Protein AF-A0A699KA80-F1 (afdb_monomer)

Sequence (388 aa):
AHKDLSTPWFADLANYHERNFIIKGITSQQKQKFFKDTRHYFWDDPYLFRTCADQTIRRCVAGKEAIDILNACHSGPTGGHYRANYTTKKFFDSGFYWPTIYKDAFELVKCCDSCQRQGKISQKDEMPHNSIQICKIFDMWGIDFIGPFPSSKGNKYILVAVDYLSKWVEAKALPTNDARVVVKFLKSLFSRFGTPKAIISDRGTHFCNDQFSRVMAKYGVTHRLSTAYHPQTSGQVEVTNRGLKRILERTVGENRALWSHKLEDTLLAFRTAFKTTRILERTVGENRALWSDKLENALWAFKTAFKTPVGCTPYRLVYGKACHLPLELELKHKAFWALKHANSDLKTAGDHRKLQLNELSELRDQAYENSLIYKERTKKLHEAKIKN

InterPro domains:
  IPR001584 Integrase, catalytic core [PF00665] (139-231)
  IPR001584 Integrase, catalytic core [PS50994] (124-296)
  IPR012337 Ribonuclease H-like superfamily [SSF53098] (136-275)
  IPR036397 Ribonuclease H superfamily [G3DSA:3.30.420.10] (132-276)
  IPR036397 Ribonuclease H superfamily [G3DSA:3.30.420.10] (277-372)
  IPR041588 Integrase zinc-binding domain [PF17921] (67-118)
  IPR052160 Gypsy Retrotransposon Integrase-like [PTHR47266] (37-386)

Nearest PDB structures (foldseek):
  1cz9-assembly1_A-2  TM=8.310E-01  e=6.720E-09  Avian sarcoma virus
  1c0m-assembly1_A  TM=7.347E-01  e=2.910E-09  Rous sarcoma virus
  1asu-assembly1_A-2  TM=7.716E-01  e=1.076E-08  Avian sarcoma virus
  7ouf-assembly1_E  TM=6.329E-01  e=3.409E-10  Simian T-lymphotropic virus 1
  5ejk-assembly1_B  TM=6.555E-01  e=5.174E-09  Rous sarcoma virus - Prague C

Mean predicted aligned error: 18.38 Å

Structure (mmCIF, N/CA/C/O backbone):
data_AF-A0A699KA80-F1
#
_entry.id   AF-A0A699KA80-F1
#
loop_
_atom_site.group_PDB
_atom_site.id
_atom_site.type_symbol
_atom_site.label_atom_id
_atom_site.label_alt_id
_atom_site.label_comp_id
_atom_site.label_asym_id
_atom_site.label_entity_id
_atom_site.label_seq_id
_atom_site.pdbx_PDB_ins_code
_atom_site.Cartn_x
_atom_site.Cartn_y
_atom_site.Cartn_z
_atom_site.occupancy
_atom_site.B_iso_or_equiv
_atom_site.auth_seq_id
_atom_site.auth_comp_id
_atom_site.auth_asym_id
_atom_site.auth_atom_id
_atom_site.pdbx_PDB_model_num
ATOM 1 N N . ALA A 1 1 ? 12.477 -0.541 -38.655 1.00 39.09 1 ALA A N 1
ATOM 2 C CA . ALA A 1 1 ? 13.115 -0.060 -39.892 1.00 39.09 1 ALA A CA 1
ATOM 3 C C . ALA A 1 1 ? 14.395 -0.856 -40.089 1.00 39.09 1 ALA A C 1
ATOM 5 O O . ALA A 1 1 ? 15.373 -0.570 -39.426 1.00 39.09 1 ALA A O 1
ATOM 6 N N . HIS A 1 2 ? 14.260 -1.935 -40.857 1.00 38.88 2 HIS A N 1
ATOM 7 C CA . HIS A 1 2 ? 15.222 -2.729 -41.631 1.00 38.88 2 HIS A CA 1
ATOM 8 C C . HIS A 1 2 ? 14.342 -3.904 -42.071 1.00 38.88 2 HIS A C 1
ATOM 10 O O . HIS A 1 2 ? 14.090 -4.823 -41.302 1.00 38.88 2 HIS A O 1
ATOM 16 N N . LYS A 1 3 ? 13.650 -3.722 -43.204 1.00 39.78 3 LYS A N 1
ATOM 17 C CA . LYS A 1 3 ? 12.596 -4.636 -43.684 1.00 39.78 3 LYS A CA 1
ATOM 18 C C . LYS A 1 3 ? 13.148 -5.782 -44.535 1.00 39.78 3 LYS A C 1
ATOM 20 O O . LYS A 1 3 ? 12.364 -6.552 -45.069 1.00 39.78 3 LYS A O 1
ATOM 25 N N . ASP A 1 4 ? 14.467 -5.912 -44.605 1.00 46.69 4 ASP A N 1
ATOM 26 C CA . ASP A 1 4 ? 15.124 -7.026 -45.264 1.00 46.69 4 ASP A CA 1
ATOM 27 C C . ASP A 1 4 ? 16.163 -7.616 -44.304 1.00 46.69 4 ASP A C 1
ATOM 29 O O . ASP A 1 4 ? 17.139 -6.960 -43.946 1.00 46.69 4 ASP A O 1
ATOM 33 N N . LEU A 1 5 ? 15.878 -8.817 -43.796 1.00 57.47 5 LEU A N 1
ATOM 34 C CA . LEU A 1 5 ? 16.752 -9.580 -42.894 1.00 57.47 5 LEU A CA 1
ATOM 35 C C . LEU A 1 5 ? 17.826 -10.362 -43.665 1.00 57.47 5 LEU A C 1
ATOM 37 O O . LEU A 1 5 ? 18.694 -10.960 -43.033 1.00 57.47 5 LEU A O 1
ATOM 41 N N . SER A 1 6 ? 17.749 -10.389 -45.002 1.00 64.56 6 SER A N 1
ATOM 42 C CA . SER A 1 6 ? 18.633 -11.193 -45.851 1.00 64.56 6 SER A CA 1
ATOM 43 C C . SER A 1 6 ? 20.029 -10.590 -46.003 1.00 64.56 6 SER A C 1
ATOM 45 O O . SER A 1 6 ? 21.007 -11.325 -46.113 1.00 64.56 6 SER A O 1
ATOM 47 N N . THR A 1 7 ? 20.135 -9.259 -45.971 1.00 78.31 7 THR A N 1
ATOM 48 C CA . THR A 1 7 ? 21.396 -8.547 -46.195 1.00 78.31 7 THR A CA 1
ATOM 49 C C . THR A 1 7 ? 21.899 -7.932 -44.886 1.00 78.31 7 THR A C 1
ATOM 51 O O . THR A 1 7 ? 21.173 -7.148 -44.264 1.00 78.31 7 THR A O 1
ATOM 54 N N . PRO A 1 8 ? 23.131 -8.247 -44.441 1.00 86.12 8 PRO A N 1
ATOM 55 C CA . PRO A 1 8 ? 23.719 -7.630 -43.261 1.00 86.12 8 PRO A CA 1
ATOM 56 C C . PRO A 1 8 ? 23.743 -6.104 -43.357 1.00 86.12 8 PRO A C 1
ATOM 58 O O . PRO A 1 8 ? 24.100 -5.546 -44.391 1.00 86.12 8 PRO A O 1
ATOM 61 N N . TRP A 1 9 ? 23.450 -5.408 -42.253 1.00 88.50 9 TRP A N 1
ATOM 62 C CA . TRP A 1 9 ? 23.496 -3.935 -42.205 1.00 88.50 9 TRP A CA 1
ATOM 63 C C . TRP A 1 9 ? 24.883 -3.368 -42.558 1.00 88.50 9 TRP A C 1
ATOM 65 O O . TRP A 1 9 ? 25.001 -2.199 -42.915 1.00 88.50 9 TRP A O 1
ATOM 75 N N . PHE A 1 10 ? 25.923 -4.197 -42.438 1.00 88.50 10 PHE A N 1
ATOM 76 C CA . PHE A 1 10 ? 27.313 -3.869 -42.722 1.00 88.50 10 PHE A CA 1
ATOM 77 C C . PHE A 1 10 ? 27.811 -4.378 -44.086 1.00 88.50 10 PHE A C 1
ATOM 79 O O . PHE A 1 10 ? 29.008 -4.283 -44.344 1.00 88.50 10 PHE A O 1
ATOM 86 N N . ALA A 1 11 ? 26.942 -4.909 -44.956 1.00 88.06 11 ALA A N 1
ATOM 87 C CA . ALA A 1 11 ? 27.345 -5.513 -46.232 1.00 88.06 11 ALA A CA 1
ATOM 88 C C . ALA A 1 11 ? 28.225 -4.578 -47.083 1.00 88.06 11 ALA A C 1
ATOM 90 O O . ALA A 1 11 ? 29.275 -4.988 -47.565 1.00 88.06 11 ALA A O 1
ATOM 91 N N . ASP A 1 12 ? 27.866 -3.297 -47.183 1.00 87.81 12 ASP A N 1
ATOM 92 C CA . ASP A 1 12 ? 28.661 -2.315 -47.931 1.00 87.81 12 ASP A CA 1
ATOM 93 C C . ASP A 1 12 ? 30.039 -2.043 -47.305 1.00 87.81 12 ASP A C 1
ATOM 95 O O . ASP A 1 12 ? 31.007 -1.789 -48.020 1.00 87.81 12 ASP A O 1
ATOM 99 N N . LEU A 1 13 ? 30.150 -2.109 -45.972 1.00 87.69 13 LEU A N 1
ATOM 100 C CA . LEU A 1 13 ? 31.427 -1.953 -45.265 1.00 87.69 13 LEU A CA 1
ATOM 101 C C . LEU A 1 13 ? 32.336 -3.161 -45.504 1.00 87.69 13 LEU A C 1
ATOM 103 O O . LEU A 1 13 ? 33.533 -2.982 -45.720 1.00 87.69 13 LEU A O 1
ATOM 107 N N . ALA A 1 14 ? 31.767 -4.368 -45.489 1.00 87.19 14 ALA A N 1
ATOM 108 C CA . ALA A 1 14 ? 32.487 -5.597 -45.807 1.00 87.19 14 ALA A CA 1
ATOM 109 C C . ALA A 1 14 ? 32.988 -5.581 -47.259 1.00 87.19 14 ALA A C 1
ATOM 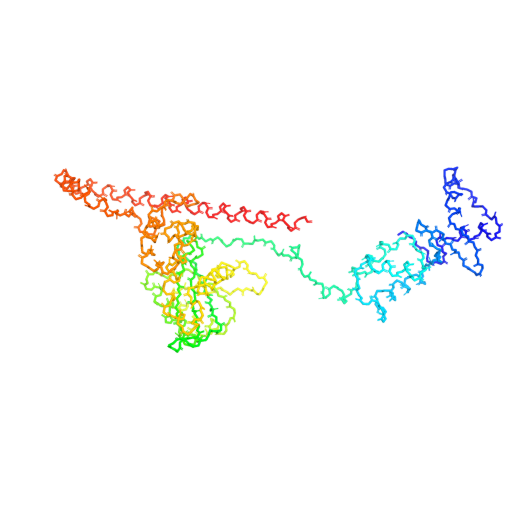111 O O . ALA A 1 14 ? 34.184 -5.714 -47.491 1.00 87.19 14 ALA A O 1
ATOM 112 N N . ASN A 1 15 ? 32.107 -5.281 -48.219 1.00 88.12 15 ASN A N 1
ATOM 113 C CA . ASN A 1 15 ? 32.448 -5.203 -49.644 1.00 88.12 15 ASN A CA 1
ATOM 114 C C . ASN A 1 15 ? 33.537 -4.157 -49.943 1.00 88.12 15 ASN A C 1
ATOM 116 O O . ASN A 1 15 ? 34.379 -4.359 -50.823 1.00 88.12 15 ASN A O 1
ATOM 120 N N . TYR A 1 16 ? 33.527 -3.026 -49.230 1.00 89.00 16 TYR A N 1
ATOM 121 C CA . TYR A 1 16 ? 34.574 -2.017 -49.358 1.00 89.00 16 TYR A CA 1
ATOM 122 C C . TYR A 1 16 ? 35.924 -2.522 -48.839 1.00 89.00 16 TYR A C 1
ATOM 124 O O . TYR A 1 16 ? 36.926 -2.364 -49.526 1.00 89.00 16 TYR A O 1
ATOM 132 N N . HIS A 1 17 ? 35.966 -3.147 -47.661 1.00 87.00 17 HIS A N 1
ATOM 133 C CA . HIS A 1 17 ? 37.221 -3.653 -47.096 1.00 87.00 17 HIS A CA 1
ATOM 134 C C . HIS A 1 17 ? 37.767 -4.882 -47.834 1.00 87.00 17 HIS A C 1
ATOM 136 O O . HIS A 1 17 ? 38.979 -5.026 -47.939 1.00 87.00 17 HIS A O 1
ATOM 142 N N . GLU A 1 18 ? 36.901 -5.735 -48.386 1.00 87.06 18 GLU A N 1
ATOM 143 C CA . GLU A 1 18 ? 37.311 -6.916 -49.156 1.00 87.06 18 GLU A CA 1
ATOM 144 C C . GLU A 1 18 ? 37.770 -6.546 -50.579 1.00 87.06 18 GLU A C 1
ATOM 146 O O . GLU A 1 18 ? 38.782 -7.051 -51.062 1.00 87.06 18 GLU A O 1
ATOM 151 N N . ARG A 1 19 ? 37.024 -5.677 -51.281 1.00 86.12 19 ARG A N 1
ATOM 152 C CA . ARG A 1 19 ? 37.189 -5.465 -52.736 1.00 86.12 19 ARG A CA 1
ATOM 153 C C . ARG A 1 19 ? 37.273 -4.003 -53.172 1.00 86.12 19 ARG A C 1
ATOM 155 O O . ARG A 1 19 ? 37.221 -3.729 -54.369 1.00 86.12 19 ARG A O 1
ATOM 162 N N . ASN A 1 20 ? 37.377 -3.054 -52.241 1.00 84.81 20 ASN A N 1
ATOM 163 C CA . ASN A 1 20 ? 37.319 -1.609 -52.513 1.00 84.81 20 ASN A CA 1
ATOM 164 C C . ASN A 1 20 ? 36.055 -1.180 -53.284 1.00 84.81 20 ASN A C 1
ATOM 166 O O . ASN A 1 20 ? 36.067 -0.205 -54.040 1.00 84.81 20 ASN A O 1
ATOM 170 N N . PHE A 1 21 ? 34.942 -1.899 -53.100 1.00 85.56 21 PHE A N 1
ATOM 171 C CA . PHE A 1 21 ? 33.681 -1.562 -53.750 1.00 85.56 21 PHE A CA 1
ATOM 172 C C . PHE A 1 21 ? 33.074 -0.293 -53.137 1.00 85.56 21 PHE A C 1
ATOM 174 O O . PHE A 1 21 ? 32.861 -0.209 -51.929 1.00 85.56 21 PHE A O 1
ATOM 181 N N . ILE A 1 22 ? 32.767 0.700 -53.973 1.00 78.00 22 ILE A N 1
ATOM 182 C CA . ILE A 1 22 ? 32.150 1.963 -53.546 1.00 78.00 22 ILE A CA 1
ATOM 183 C C . ILE A 1 22 ? 30.694 1.987 -54.006 1.00 78.00 22 ILE A C 1
ATOM 185 O O . ILE A 1 22 ? 30.403 1.808 -55.191 1.00 78.00 22 ILE A O 1
ATOM 189 N N . ILE A 1 23 ? 29.784 2.277 -53.074 1.00 80.81 23 ILE A N 1
ATOM 190 C CA . ILE A 1 23 ? 28.351 2.419 -53.350 1.00 80.81 23 ILE A CA 1
ATOM 191 C C . ILE A 1 23 ? 28.137 3.518 -54.406 1.00 80.81 23 ILE A C 1
ATOM 193 O O . ILE A 1 23 ? 28.557 4.667 -54.230 1.00 80.81 23 ILE A O 1
ATOM 197 N N . LYS A 1 24 ? 27.472 3.175 -55.514 1.00 82.38 24 LYS A N 1
ATOM 198 C CA . LYS A 1 24 ? 27.112 4.126 -56.579 1.00 82.38 24 LYS A CA 1
ATOM 199 C C . LYS A 1 24 ? 25.821 4.871 -56.215 1.00 82.38 24 LYS A C 1
ATOM 201 O O . LYS A 1 24 ? 24.929 4.300 -55.602 1.00 82.38 24 LYS A O 1
ATOM 206 N N . GLY A 1 25 ? 25.712 6.143 -56.608 1.00 82.81 25 GLY A N 1
ATOM 207 C CA . GLY A 1 25 ? 24.481 6.937 -56.442 1.00 82.81 25 GLY A CA 1
ATOM 208 C C . GLY A 1 25 ? 24.256 7.565 -55.058 1.00 82.81 25 GLY A C 1
ATOM 209 O O . GLY A 1 25 ? 23.186 8.116 -54.819 1.00 82.81 25 GLY A O 1
ATOM 210 N N . ILE A 1 26 ? 25.240 7.519 -54.152 1.00 86.50 26 ILE A N 1
ATOM 211 C CA . ILE A 1 26 ? 25.158 8.181 -52.837 1.00 86.50 26 ILE A CA 1
ATOM 212 C C . ILE A 1 26 ? 25.502 9.674 -52.916 1.00 86.50 26 ILE A C 1
ATOM 214 O O . ILE A 1 26 ? 26.317 10.101 -53.737 1.00 86.50 26 ILE A O 1
ATOM 218 N N . THR A 1 27 ? 24.918 10.480 -52.027 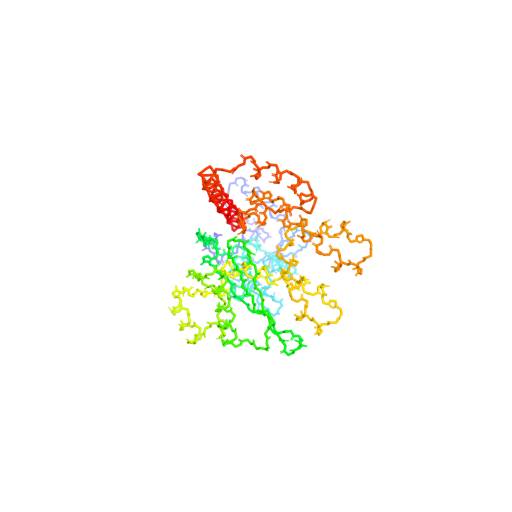1.00 88.88 27 THR A N 1
ATOM 219 C CA . THR A 1 27 ? 25.217 11.919 -51.948 1.00 88.88 27 THR A CA 1
ATOM 220 C C . THR A 1 27 ? 26.631 12.177 -51.414 1.00 88.88 27 THR A C 1
ATOM 222 O O . THR A 1 27 ? 27.216 11.343 -50.719 1.00 88.88 27 THR A O 1
ATOM 225 N N . SER A 1 28 ? 27.184 13.368 -51.678 1.00 84.31 28 SER A N 1
ATOM 226 C CA . SER A 1 28 ? 28.514 13.759 -51.170 1.00 84.31 28 SER A CA 1
ATOM 227 C C . SER A 1 28 ? 28.612 13.654 -49.637 1.00 84.31 28 SER A C 1
ATOM 229 O O . SER A 1 28 ? 29.592 13.135 -49.103 1.00 84.31 28 SER A O 1
ATOM 231 N N . GLN A 1 29 ? 27.551 14.043 -48.921 1.00 86.69 29 GLN A N 1
ATOM 232 C CA . GLN A 1 29 ? 27.474 13.930 -47.459 1.00 86.69 29 GLN A CA 1
ATOM 233 C C . GLN A 1 29 ? 27.475 12.468 -46.983 1.00 86.69 29 GLN A C 1
ATOM 235 O O . GLN A 1 29 ? 28.191 12.120 -46.044 1.00 86.69 29 GLN A O 1
ATOM 240 N N . GLN A 1 30 ? 26.710 11.592 -47.642 1.00 83.56 30 GLN A N 1
ATOM 241 C CA . GLN A 1 30 ? 26.687 10.159 -47.326 1.00 83.56 30 GLN A CA 1
ATOM 242 C C . GLN A 1 30 ? 28.043 9.503 -47.594 1.00 83.56 30 GLN A C 1
ATOM 244 O O . GLN A 1 30 ? 28.498 8.699 -46.785 1.00 83.56 30 GLN A O 1
ATOM 249 N N . LYS A 1 31 ? 28.720 9.896 -48.678 1.00 85.31 31 LYS A N 1
ATOM 250 C CA . LYS A 1 31 ? 30.063 9.419 -49.023 1.00 85.31 31 LYS A CA 1
ATOM 251 C C . LYS A 1 31 ? 31.099 9.817 -47.969 1.00 85.31 31 LYS A C 1
ATOM 253 O O . LYS A 1 31 ? 31.879 8.973 -47.538 1.00 85.31 31 LYS A O 1
ATOM 258 N N . GLN A 1 32 ? 31.078 11.067 -47.499 1.00 86.00 32 GLN A N 1
ATOM 259 C CA . GLN A 1 32 ? 31.955 11.512 -46.407 1.00 86.00 32 GLN A CA 1
ATOM 260 C C . GLN A 1 32 ? 31.700 10.740 -45.109 1.00 86.00 32 GLN A C 1
ATOM 262 O O . GLN A 1 32 ? 32.649 10.312 -44.450 1.00 86.00 32 GLN A O 1
ATOM 267 N N . LYS A 1 33 ? 30.426 10.531 -44.752 1.00 87.50 33 LYS A N 1
ATOM 268 C CA . LYS A 1 33 ? 30.057 9.734 -43.578 1.00 87.50 33 LYS A CA 1
ATOM 269 C C . LYS A 1 33 ? 30.541 8.291 -43.710 1.00 87.50 33 LYS A C 1
ATOM 271 O O . LYS A 1 33 ? 31.144 7.787 -42.771 1.00 87.50 33 LYS A O 1
ATOM 276 N N . PHE A 1 34 ? 30.330 7.670 -44.871 1.00 87.50 34 PHE A N 1
ATOM 277 C CA . PHE A 1 34 ? 30.766 6.306 -45.146 1.00 87.50 34 PHE A CA 1
ATOM 278 C C . PHE A 1 34 ? 32.259 6.150 -44.861 1.00 87.50 34 PHE A C 1
ATOM 280 O O . PHE A 1 34 ? 32.600 5.384 -43.972 1.00 87.50 34 PHE A O 1
ATOM 287 N N . PHE A 1 35 ? 33.122 6.955 -45.496 1.00 87.38 35 PHE A N 1
ATOM 288 C CA . PHE A 1 35 ? 34.577 6.889 -45.294 1.00 87.38 35 PHE A CA 1
ATOM 289 C C . PHE A 1 35 ? 35.031 7.193 -43.866 1.00 87.38 35 PHE A C 1
ATOM 291 O O . PHE A 1 35 ? 36.088 6.727 -43.442 1.00 87.38 35 PHE A O 1
ATOM 298 N N . LYS A 1 36 ? 34.274 8.005 -43.123 1.00 87.94 36 LYS A N 1
ATOM 299 C CA . LYS A 1 36 ? 34.541 8.233 -41.702 1.00 87.94 36 LYS A CA 1
ATOM 300 C C . LYS A 1 36 ? 34.244 6.973 -40.895 1.00 87.94 36 LYS A C 1
ATOM 302 O O . LYS A 1 36 ? 35.073 6.570 -40.085 1.00 87.94 36 LYS A O 1
ATOM 307 N N . ASP A 1 37 ? 33.097 6.352 -41.148 1.00 85.06 37 ASP A N 1
ATOM 308 C CA . ASP A 1 37 ? 32.665 5.146 -40.454 1.00 85.06 37 ASP A CA 1
ATOM 309 C C . ASP A 1 37 ? 33.592 3.964 -40.781 1.00 85.06 37 ASP A C 1
ATOM 311 O O . ASP A 1 37 ? 33.982 3.250 -39.859 1.00 85.06 37 ASP A O 1
ATOM 315 N N . THR A 1 38 ? 34.037 3.801 -42.038 1.00 88.25 38 THR A N 1
ATOM 316 C CA . THR A 1 38 ? 34.879 2.668 -42.480 1.00 88.25 38 THR A CA 1
ATOM 317 C C . THR A 1 38 ? 36.189 2.544 -41.709 1.00 88.25 38 THR A C 1
ATOM 319 O O . THR A 1 38 ? 36.661 1.429 -41.519 1.00 88.25 38 THR A O 1
ATOM 322 N N . ARG A 1 39 ? 36.746 3.656 -41.203 1.00 88.62 39 ARG A N 1
ATOM 323 C CA . ARG A 1 39 ? 37.989 3.678 -40.402 1.00 88.62 39 ARG A CA 1
ATOM 324 C C . ARG A 1 39 ? 37.885 2.900 -39.094 1.00 88.62 39 ARG A C 1
ATOM 326 O O . ARG A 1 39 ? 38.903 2.534 -38.519 1.00 88.62 39 ARG A O 1
ATOM 333 N N . HIS A 1 40 ? 36.669 2.706 -38.595 1.00 90.31 40 HIS A N 1
ATOM 334 C CA . HIS A 1 40 ? 36.422 1.979 -37.355 1.00 90.31 40 HIS A CA 1
ATOM 335 C C . HIS A 1 40 ? 36.224 0.481 -37.571 1.00 90.31 40 HIS A C 1
ATOM 337 O O . HIS A 1 40 ? 36.092 -0.245 -36.587 1.00 90.31 40 HIS A O 1
ATOM 343 N N . TYR A 1 41 ? 36.176 0.029 -38.823 1.00 93.06 41 TYR A N 1
ATOM 344 C CA . TYR A 1 41 ? 35.951 -1.363 -39.176 1.00 93.06 41 TYR A CA 1
ATOM 345 C C . TYR A 1 41 ? 37.156 -1.929 -39.911 1.00 93.06 41 TYR A C 1
ATOM 347 O O . TYR A 1 41 ? 37.891 -1.190 -40.562 1.00 93.06 41 TYR A O 1
ATOM 355 N N . PHE A 1 42 ? 37.323 -3.240 -39.835 1.00 92.12 42 PHE A N 1
ATOM 356 C CA . PHE A 1 42 ? 38.258 -3.980 -40.668 1.00 92.12 42 PHE A CA 1
ATOM 357 C C . PHE A 1 42 ? 37.681 -5.362 -40.972 1.00 92.12 42 PHE A C 1
ATOM 359 O O . PHE A 1 42 ? 36.866 -5.888 -40.209 1.00 92.12 42 PHE A O 1
ATOM 366 N N . TRP A 1 43 ? 38.067 -5.910 -42.118 1.00 90.62 43 TRP A N 1
ATOM 367 C CA . TRP A 1 43 ? 37.637 -7.224 -42.583 1.00 90.62 43 TRP A CA 1
ATOM 368 C C . TRP A 1 43 ? 38.703 -8.267 -42.258 1.00 90.62 43 TRP A C 1
ATOM 370 O O . TRP A 1 43 ? 39.878 -8.045 -42.544 1.00 90.62 43 TRP A O 1
ATOM 380 N N . ASP A 1 44 ? 38.280 -9.379 -41.666 1.00 90.31 44 ASP A N 1
ATOM 381 C CA . ASP A 1 44 ? 39.096 -10.570 -41.443 1.00 90.31 44 ASP A CA 1
ATOM 382 C C . ASP A 1 44 ? 38.222 -11.789 -41.752 1.00 90.31 44 ASP A C 1
ATOM 384 O O . ASP A 1 44 ? 37.282 -12.098 -41.015 1.00 90.31 44 ASP A O 1
ATOM 388 N N . ASP A 1 45 ? 38.451 -12.382 -42.924 1.00 85.12 45 ASP A N 1
ATOM 389 C CA . ASP A 1 45 ? 37.535 -13.321 -43.572 1.00 85.12 45 ASP A CA 1
ATOM 390 C C . ASP A 1 45 ? 37.115 -14.476 -42.635 1.00 85.12 45 ASP A C 1
ATOM 392 O O . ASP A 1 45 ? 37.980 -15.106 -42.019 1.00 85.12 45 ASP A O 1
ATOM 396 N N . PRO A 1 46 ? 35.805 -14.781 -42.493 1.00 88.62 46 PRO A N 1
ATOM 397 C CA . PRO A 1 46 ? 34.640 -14.225 -43.201 1.00 88.62 46 PRO A CA 1
ATOM 398 C C . PRO A 1 46 ? 33.890 -13.122 -42.420 1.00 88.62 46 PRO A C 1
ATOM 400 O O . PRO A 1 46 ? 32.686 -12.922 -42.615 1.00 88.62 46 PRO A O 1
ATOM 403 N N . TYR A 1 47 ? 34.540 -12.449 -41.469 1.00 92.56 47 TYR A N 1
ATOM 404 C CA . TYR A 1 47 ? 33.879 -11.566 -40.511 1.00 92.56 47 TYR A CA 1
ATOM 405 C C . TYR A 1 47 ? 34.333 -10.108 -40.597 1.00 92.56 47 TYR A C 1
ATOM 407 O O . TYR A 1 47 ? 35.498 -9.769 -40.794 1.00 92.56 47 TYR A O 1
ATOM 415 N N . LEU A 1 48 ? 33.383 -9.208 -40.340 1.00 92.62 48 LEU A N 1
ATOM 416 C CA . LEU A 1 48 ? 33.679 -7.797 -40.139 1.00 92.62 48 LEU A CA 1
ATOM 417 C C . LEU A 1 48 ? 33.865 -7.514 -38.648 1.00 92.62 48 LEU A C 1
ATOM 419 O O . LEU A 1 48 ? 32.993 -7.820 -37.832 1.00 92.62 48 LEU A O 1
ATOM 423 N N . PHE A 1 49 ? 34.953 -6.845 -38.295 1.00 93.50 49 PHE A N 1
ATOM 424 C CA . PHE A 1 49 ? 35.238 -6.406 -36.936 1.00 93.50 49 PHE A CA 1
ATOM 425 C C . PHE A 1 49 ? 35.160 -4.889 -36.817 1.00 93.50 49 PHE A C 1
ATOM 427 O O . PHE A 1 49 ? 35.361 -4.156 -37.784 1.00 93.50 49 PHE A O 1
ATOM 434 N N . ARG A 1 50 ? 34.852 -4.411 -35.609 1.00 92.06 50 ARG A N 1
ATOM 435 C CA . ARG A 1 50 ? 34.815 -2.993 -35.259 1.00 92.06 50 ARG A CA 1
ATOM 436 C C . ARG A 1 50 ? 35.688 -2.707 -34.046 1.00 92.06 50 ARG A C 1
ATOM 438 O O . ARG A 1 50 ? 35.485 -3.306 -32.989 1.00 92.06 50 ARG A O 1
ATOM 445 N N . THR A 1 51 ? 36.543 -1.698 -34.155 1.00 90.94 51 THR A N 1
ATOM 446 C CA . THR A 1 51 ? 37.216 -1.088 -33.004 1.00 90.94 51 THR A CA 1
ATOM 447 C C . THR A 1 51 ? 36.252 -0.122 -32.321 1.00 90.94 51 THR A C 1
ATOM 449 O O . THR A 1 51 ? 35.825 0.889 -32.890 1.00 90.94 51 THR A O 1
ATOM 452 N N . CYS A 1 52 ? 35.841 -0.467 -31.105 1.00 84.56 52 CYS A N 1
ATOM 453 C CA . CYS A 1 52 ? 34.895 0.322 -30.325 1.00 84.56 52 CYS A CA 1
ATOM 454 C C . CYS A 1 52 ? 35.597 1.454 -29.554 1.00 84.56 52 CYS A C 1
ATOM 456 O O . CYS A 1 52 ? 36.821 1.538 -29.508 1.00 84.56 52 CYS A O 1
ATOM 458 N N . ALA A 1 53 ? 34.815 2.359 -28.957 1.00 81.81 53 ALA A N 1
ATOM 459 C CA . ALA A 1 53 ? 35.349 3.524 -28.240 1.00 81.81 53 ALA A CA 1
ATOM 460 C C . ALA A 1 53 ? 36.190 3.153 -27.002 1.00 81.81 53 ALA A C 1
ATOM 462 O O . ALA A 1 53 ? 37.071 3.905 -26.604 1.00 81.81 53 ALA A O 1
ATOM 463 N N . ASP A 1 54 ? 35.942 1.980 -26.427 1.00 83.38 54 ASP A N 1
ATOM 464 C CA . ASP A 1 54 ? 36.726 1.367 -25.351 1.00 83.38 54 ASP A CA 1
ATOM 465 C C . ASP A 1 54 ? 37.957 0.602 -25.864 1.00 83.38 54 ASP A C 1
ATOM 467 O O . ASP A 1 54 ? 38.518 -0.217 -25.143 1.00 83.38 54 ASP A O 1
ATOM 471 N N . GLN A 1 55 ? 38.345 0.826 -27.124 1.00 84.12 55 GLN A N 1
ATOM 472 C CA . GLN A 1 55 ? 39.461 0.173 -27.817 1.00 84.12 55 GLN A CA 1
ATOM 473 C C . GLN A 1 55 ? 39.318 -1.350 -27.952 1.00 84.12 55 GLN A C 1
ATOM 475 O O . GLN A 1 55 ? 40.220 -2.016 -28.454 1.00 84.12 55 GLN A O 1
ATOM 480 N N . THR A 1 56 ? 38.170 -1.912 -27.566 1.00 87.94 56 THR A N 1
ATOM 481 C CA . THR A 1 56 ? 37.909 -3.343 -27.692 1.00 87.94 56 THR A CA 1
ATOM 482 C C . THR A 1 56 ? 37.410 -3.650 -29.099 1.00 87.94 56 THR A C 1
ATOM 484 O O . THR A 1 56 ? 36.529 -2.968 -29.638 1.00 87.94 56 THR A O 1
ATOM 487 N N . ILE A 1 57 ? 37.976 -4.694 -29.694 1.00 92.50 57 ILE A N 1
ATOM 488 C CA . ILE A 1 57 ? 37.587 -5.196 -31.008 1.00 92.50 57 ILE A CA 1
ATOM 489 C C . ILE A 1 57 ? 36.384 -6.120 -30.840 1.00 92.50 57 ILE A C 1
ATOM 491 O O . ILE A 1 57 ? 36.385 -7.005 -29.987 1.00 92.50 57 ILE A O 1
ATOM 495 N N . ARG A 1 58 ? 35.345 -5.907 -31.649 1.00 94.62 58 ARG A N 1
ATOM 496 C CA . ARG A 1 58 ? 34.109 -6.694 -31.591 1.00 94.62 58 ARG A CA 1
ATOM 497 C C . ARG A 1 58 ? 33.647 -7.119 -32.976 1.00 94.62 58 ARG A C 1
ATOM 499 O O . ARG A 1 58 ? 33.666 -6.312 -33.904 1.00 94.62 58 ARG A O 1
ATOM 506 N N . ARG A 1 59 ? 33.191 -8.364 -33.106 1.00 95.94 59 ARG A N 1
ATOM 507 C CA . ARG A 1 59 ? 32.641 -8.925 -34.342 1.00 95.94 59 ARG A CA 1
ATOM 508 C C . ARG A 1 59 ? 31.265 -8.335 -34.621 1.00 95.94 59 ARG A C 1
ATOM 510 O O . ARG A 1 59 ? 30.375 -8.390 -33.772 1.00 95.94 59 ARG A O 1
ATOM 517 N N . CYS A 1 60 ? 31.082 -7.781 -35.809 1.00 94.12 60 CYS A N 1
ATOM 518 C CA . CYS A 1 60 ? 29.792 -7.290 -36.263 1.00 94.12 60 CYS A CA 1
ATOM 519 C C . CYS A 1 60 ? 28.884 -8.474 -36.580 1.00 94.12 60 CYS A C 1
ATOM 521 O O . CYS A 1 60 ? 29.259 -9.370 -37.330 1.00 94.12 60 CYS A O 1
ATOM 523 N N . VAL A 1 61 ? 27.682 -8.458 -36.017 1.00 94.19 61 VAL A N 1
ATOM 524 C CA . VAL A 1 61 ? 26.660 -9.480 -36.267 1.00 94.19 61 VAL A CA 1
ATOM 525 C C . VAL A 1 61 ? 25.434 -8.848 -36.920 1.00 94.19 61 VAL A C 1
ATOM 527 O O . VAL A 1 61 ? 25.234 -7.629 -36.840 1.00 94.19 61 VAL A O 1
ATOM 530 N N . ALA A 1 62 ? 24.649 -9.657 -37.634 1.00 91.88 62 ALA A N 1
ATOM 531 C CA . ALA A 1 62 ? 23.494 -9.210 -38.411 1.00 91.88 62 ALA A CA 1
ATOM 532 C C . ALA A 1 62 ? 22.346 -10.241 -38.406 1.00 91.88 62 ALA A C 1
ATOM 534 O O . ALA A 1 62 ? 22.538 -11.420 -38.119 1.00 91.88 62 ALA A O 1
ATOM 535 N N . GLY A 1 63 ? 21.131 -9.764 -38.692 1.00 89.12 63 GLY A N 1
ATOM 536 C CA . GLY A 1 63 ? 19.939 -10.591 -38.867 1.00 89.12 63 GLY A CA 1
ATOM 537 C C . GLY A 1 63 ? 19.635 -11.547 -37.709 1.00 89.12 63 GLY A C 1
ATOM 538 O O . GLY A 1 63 ? 19.631 -11.161 -36.538 1.00 89.12 63 GLY A O 1
ATOM 539 N N . LYS A 1 64 ? 19.339 -12.800 -38.068 1.00 90.38 64 LYS A N 1
ATOM 540 C CA . LYS A 1 64 ? 18.920 -13.863 -37.146 1.00 90.38 64 LYS A CA 1
ATOM 541 C C . LYS A 1 64 ? 19.991 -14.203 -36.107 1.00 90.38 64 LYS A C 1
ATOM 543 O O . LYS A 1 64 ? 19.660 -14.354 -34.936 1.00 90.38 64 LYS A O 1
ATOM 548 N N . GLU A 1 65 ? 21.259 -14.224 -36.513 1.00 92.88 65 GLU A N 1
ATOM 549 C CA . GLU A 1 65 ? 22.384 -14.552 -35.635 1.00 92.88 65 GLU A CA 1
ATOM 550 C C . GLU A 1 65 ? 22.434 -13.638 -34.404 1.00 92.88 65 GLU A C 1
ATOM 552 O O . GLU A 1 65 ? 22.523 -14.110 -33.274 1.00 92.88 65 GLU A O 1
ATOM 557 N N . ALA A 1 66 ? 22.325 -12.323 -34.588 1.00 92.12 66 ALA A N 1
ATOM 558 C CA . ALA A 1 66 ? 22.408 -11.416 -33.449 1.00 92.12 66 ALA A CA 1
ATOM 559 C C . ALA A 1 66 ? 21.190 -11.485 -32.532 1.00 92.12 66 ALA A C 1
ATOM 561 O O . ALA A 1 66 ? 21.330 -11.274 -31.331 1.00 92.12 66 ALA A O 1
ATOM 562 N N . ILE A 1 67 ? 20.008 -11.778 -33.086 1.00 91.81 67 ILE A N 1
ATOM 563 C CA . ILE A 1 67 ? 18.802 -12.019 -32.291 1.00 91.81 67 ILE A CA 1
ATOM 564 C C . ILE A 1 67 ? 19.019 -13.256 -31.417 1.00 91.81 67 ILE A C 1
ATOM 566 O O . ILE A 1 67 ? 18.703 -13.228 -30.231 1.00 91.81 67 ILE A O 1
ATOM 570 N N . ASP A 1 68 ? 19.602 -14.317 -31.973 1.00 93.62 68 ASP A N 1
ATOM 571 C CA . ASP A 1 68 ? 19.877 -15.552 -31.240 1.00 93.62 68 ASP A CA 1
ATOM 572 C C . ASP A 1 68 ? 20.945 -15.345 -30.157 1.00 93.62 68 ASP A C 1
ATOM 574 O O . ASP A 1 68 ? 20.752 -15.780 -29.021 1.00 93.62 68 ASP A O 1
ATOM 578 N N . ILE A 1 69 ? 22.009 -14.588 -30.447 1.00 93.81 69 ILE A N 1
ATOM 579 C CA . ILE A 1 69 ? 23.011 -14.184 -29.445 1.00 93.81 69 ILE A CA 1
ATOM 580 C C . ILE A 1 69 ? 22.363 -13.337 -28.345 1.00 93.81 69 ILE A C 1
ATOM 582 O O . ILE A 1 69 ? 22.576 -13.588 -27.160 1.00 93.81 69 ILE A O 1
ATOM 586 N N . LEU A 1 70 ? 21.542 -12.349 -28.706 1.00 93.12 70 LEU A N 1
ATOM 587 C CA . LEU A 1 70 ? 20.864 -11.480 -27.746 1.00 93.12 70 LEU A CA 1
ATOM 588 C C . LEU A 1 70 ? 19.905 -12.276 -26.843 1.00 93.12 70 LEU A C 1
ATOM 590 O O . LEU A 1 70 ? 19.887 -12.071 -25.626 1.00 93.12 70 LEU A O 1
ATOM 594 N N . ASN A 1 71 ? 19.168 -13.229 -27.419 1.00 92.75 71 ASN A N 1
ATOM 595 C CA . ASN A 1 71 ? 18.329 -14.169 -26.681 1.00 92.75 71 ASN A CA 1
ATOM 596 C C . ASN A 1 71 ? 19.161 -15.047 -25.743 1.00 92.75 71 ASN A C 1
ATOM 598 O O . ASN A 1 71 ? 18.781 -15.218 -24.587 1.00 92.75 71 ASN A O 1
ATOM 602 N N . ALA A 1 72 ? 20.316 -15.551 -26.181 1.00 93.56 72 ALA A N 1
ATOM 603 C CA . ALA A 1 72 ? 21.219 -16.316 -25.325 1.00 93.56 72 ALA A CA 1
ATOM 604 C C . ALA A 1 72 ? 21.764 -15.464 -24.162 1.00 93.56 72 ALA A C 1
ATOM 606 O O . ALA A 1 72 ? 21.783 -15.919 -23.017 1.00 93.56 72 ALA A O 1
ATOM 607 N N . CYS A 1 73 ? 22.120 -14.198 -24.408 1.00 92.81 73 CYS A N 1
ATOM 608 C CA . CYS A 1 73 ? 22.560 -13.267 -23.366 1.00 92.81 73 CYS A CA 1
ATOM 609 C C . CYS A 1 73 ? 21.462 -12.926 -22.343 1.00 92.81 73 CYS A C 1
ATOM 611 O O . CYS A 1 73 ? 21.788 -12.526 -21.224 1.00 92.81 73 CYS A O 1
ATOM 613 N N . HIS A 1 74 ? 20.180 -13.037 -22.708 1.00 93.69 74 HIS A N 1
ATOM 614 C CA . HIS A 1 74 ? 19.049 -12.738 -21.824 1.00 93.69 74 HIS A CA 1
ATOM 615 C C . HIS A 1 74 ? 18.483 -13.987 -21.129 1.00 93.69 74 HIS A C 1
ATOM 617 O O . HIS A 1 74 ? 18.355 -14.007 -19.905 1.00 93.69 74 HIS A O 1
ATOM 623 N N . SER A 1 75 ? 18.165 -15.024 -21.900 1.00 90.69 75 SER A N 1
ATOM 624 C CA . SER A 1 75 ? 17.435 -16.227 -21.474 1.00 90.69 75 SER A CA 1
ATOM 625 C C . SER A 1 75 ? 18.266 -17.508 -21.510 1.00 90.69 75 SER A C 1
ATOM 627 O O . SER A 1 75 ? 17.769 -18.558 -21.114 1.00 90.69 75 SER A O 1
ATOM 629 N N . GLY A 1 76 ? 19.514 -17.456 -21.980 1.00 88.12 76 GLY A N 1
ATOM 630 C CA . GLY A 1 76 ? 20.401 -18.618 -21.972 1.00 88.12 76 GLY A CA 1
ATOM 631 C C . GLY A 1 76 ? 20.809 -19.053 -20.556 1.00 88.12 76 GLY A C 1
ATOM 632 O O . GLY A 1 76 ? 20.487 -18.372 -19.577 1.00 88.12 76 GLY A O 1
ATOM 633 N N . PRO A 1 77 ? 21.587 -20.144 -20.424 1.00 84.88 77 PRO A N 1
ATOM 634 C CA . PRO A 1 77 ? 22.019 -20.683 -19.128 1.00 84.88 77 PRO A CA 1
ATOM 635 C C . PRO A 1 77 ? 22.742 -19.658 -18.246 1.00 84.88 77 PRO A C 1
ATOM 637 O O . PRO A 1 77 ? 22.599 -19.653 -17.028 1.00 84.88 77 PRO A O 1
ATOM 640 N N . THR A 1 78 ? 23.490 -18.748 -18.873 1.00 80.94 78 THR A N 1
ATOM 641 C CA . THR A 1 78 ? 24.184 -17.647 -18.200 1.00 80.94 78 THR A CA 1
ATOM 642 C C . THR A 1 78 ? 23.408 -16.332 -18.269 1.00 80.94 78 THR A C 1
ATOM 644 O O . THR A 1 78 ? 23.887 -15.327 -17.752 1.00 80.94 78 THR A O 1
ATOM 647 N N . GLY A 1 79 ? 22.233 -16.292 -18.902 1.00 81.44 79 GLY A N 1
ATOM 648 C CA . GLY A 1 79 ? 21.492 -15.075 -19.236 1.00 81.44 79 GLY A CA 1
ATOM 649 C C . GLY A 1 79 ? 20.801 -14.421 -18.042 1.00 81.44 79 GLY A C 1
ATOM 650 O O . GLY A 1 79 ? 20.904 -13.209 -17.871 1.00 81.44 79 GLY A O 1
ATOM 651 N N . GLY A 1 80 ? 20.173 -15.208 -17.165 1.00 84.69 80 GLY A N 1
ATOM 652 C CA . GLY A 1 80 ? 19.652 -14.746 -15.870 1.00 84.69 80 GLY A CA 1
ATOM 653 C C . GLY A 1 80 ? 18.537 -13.692 -15.923 1.00 84.69 80 GLY A C 1
ATOM 654 O O . GLY A 1 80 ? 18.239 -13.091 -14.895 1.00 84.69 80 GLY A O 1
ATOM 655 N N . HIS A 1 81 ? 17.928 -13.439 -17.089 1.00 90.38 81 HIS A N 1
ATOM 656 C CA . HIS A 1 81 ? 16.813 -12.501 -17.267 1.00 90.38 81 HIS A CA 1
ATOM 657 C C . HIS A 1 81 ? 17.080 -11.074 -16.747 1.00 90.38 81 HIS A C 1
ATOM 659 O O . HIS A 1 81 ? 16.180 -10.373 -16.277 1.00 90.38 81 HIS A O 1
ATOM 665 N N . TYR A 1 82 ? 18.330 -10.613 -16.835 1.00 86.69 82 TYR A N 1
ATOM 666 C CA . TYR A 1 82 ? 18.691 -9.269 -16.391 1.00 86.69 82 TYR A CA 1
ATOM 667 C C . TYR A 1 82 ? 18.072 -8.164 -17.264 1.00 86.69 82 TYR A C 1
ATOM 669 O O . TYR A 1 82 ? 17.605 -8.385 -18.382 1.00 86.69 82 TYR A O 1
ATOM 677 N N . ARG A 1 83 ? 18.103 -6.930 -16.738 1.00 83.75 83 ARG A N 1
ATOM 678 C CA . ARG A 1 83 ? 17.658 -5.722 -17.450 1.00 83.75 83 ARG A CA 1
ATOM 679 C C . ARG A 1 83 ? 18.462 -5.499 -18.734 1.00 83.75 83 ARG A C 1
ATOM 681 O O . ARG A 1 83 ? 19.649 -5.816 -18.789 1.00 83.75 83 ARG A O 1
ATOM 688 N N . ALA A 1 84 ? 17.843 -4.810 -19.694 1.00 87.69 84 ALA A N 1
ATOM 689 C CA . ALA A 1 84 ? 18.386 -4.550 -21.030 1.00 87.69 84 ALA A CA 1
ATOM 690 C C . ALA A 1 84 ? 19.831 -4.016 -21.040 1.00 87.69 84 ALA A C 1
ATOM 692 O O . ALA A 1 84 ? 20.642 -4.463 -21.846 1.00 87.69 84 ALA A O 1
ATOM 693 N N . ASN A 1 85 ? 20.189 -3.122 -20.110 1.00 85.88 85 ASN A N 1
ATOM 694 C CA . ASN A 1 85 ? 21.553 -2.584 -20.005 1.00 85.88 85 ASN A CA 1
ATOM 695 C C . ASN A 1 85 ? 22.594 -3.672 -19.717 1.00 85.88 85 ASN A C 1
ATOM 697 O O . ASN A 1 85 ? 23.683 -3.654 -20.281 1.00 85.88 85 ASN A O 1
ATOM 701 N N . TYR A 1 86 ? 22.263 -4.623 -18.843 1.00 86.12 86 TYR A N 1
ATOM 702 C CA . TYR A 1 86 ? 23.169 -5.706 -18.482 1.00 86.12 86 TYR A CA 1
ATOM 703 C C . TYR A 1 86 ? 23.234 -6.766 -19.585 1.00 86.12 86 TYR A C 1
ATOM 705 O O . TYR A 1 86 ? 24.316 -7.246 -19.904 1.00 86.12 86 TYR A O 1
ATOM 713 N N . THR A 1 87 ? 22.103 -7.071 -20.228 1.00 88.12 87 THR A N 1
ATOM 714 C CA . THR A 1 87 ? 22.068 -7.921 -21.429 1.00 88.12 87 THR A CA 1
ATOM 715 C C . THR A 1 87 ? 22.925 -7.333 -22.552 1.00 88.12 87 THR A C 1
ATOM 717 O O . THR A 1 87 ? 23.734 -8.041 -23.142 1.00 88.12 87 THR A O 1
ATOM 720 N N . THR A 1 88 ? 22.818 -6.023 -22.791 1.00 87.12 88 THR A N 1
ATOM 721 C CA . THR A 1 88 ? 23.649 -5.306 -23.770 1.00 87.12 88 THR A CA 1
ATOM 722 C C . THR A 1 88 ? 25.126 -5.356 -23.390 1.00 87.12 88 THR A C 1
ATOM 724 O O . THR A 1 88 ? 25.979 -5.600 -24.236 1.00 87.12 88 THR A O 1
ATOM 727 N N . LYS A 1 89 ? 25.443 -5.172 -22.103 1.00 89.44 89 LYS A N 1
ATOM 728 C CA . LYS A 1 89 ? 26.816 -5.292 -21.616 1.00 89.44 89 LYS A CA 1
ATOM 729 C C . LYS A 1 89 ? 27.382 -6.693 -21.863 1.00 89.44 89 LYS A C 1
ATOM 731 O O . LYS A 1 89 ? 28.454 -6.801 -22.434 1.00 89.44 89 LYS A O 1
ATOM 736 N N . LYS A 1 90 ? 26.637 -7.754 -21.543 1.00 91.06 90 LYS A N 1
ATOM 737 C CA . LYS A 1 90 ? 27.045 -9.138 -21.837 1.00 91.06 90 LYS A CA 1
ATOM 738 C C . LYS A 1 90 ? 27.289 -9.385 -23.318 1.00 91.06 90 LYS A C 1
ATOM 740 O O . LYS A 1 90 ? 28.243 -10.073 -23.664 1.00 91.06 90 LYS A O 1
ATOM 745 N N . PHE A 1 91 ? 26.448 -8.822 -24.178 1.00 91.19 91 PHE A N 1
ATOM 746 C CA . PHE A 1 91 ? 26.619 -8.911 -25.623 1.00 91.19 91 PHE A CA 1
ATOM 747 C C . PHE A 1 91 ? 27.965 -8.312 -26.066 1.00 91.19 91 PHE A C 1
ATOM 749 O O . PHE A 1 91 ? 28.709 -8.939 -26.819 1.00 91.19 91 PHE A O 1
ATOM 756 N N . PHE A 1 92 ? 28.320 -7.140 -25.531 1.00 89.25 92 PHE A N 1
ATOM 757 C CA . PHE A 1 92 ? 29.609 -6.497 -25.790 1.00 89.25 92 PHE A CA 1
ATOM 758 C C . PHE A 1 92 ? 30.799 -7.219 -25.154 1.00 89.25 92 PHE A C 1
ATOM 760 O O . PHE A 1 92 ? 31.843 -7.316 -25.797 1.00 89.25 92 PHE A O 1
ATOM 767 N N . ASP A 1 93 ? 30.653 -7.713 -23.925 1.00 88.50 93 ASP A N 1
ATOM 768 C CA . ASP A 1 93 ? 31.688 -8.459 -23.198 1.00 88.50 93 ASP A CA 1
ATOM 769 C C . ASP A 1 93 ? 31.962 -9.820 -23.866 1.00 88.50 93 ASP A C 1
ATOM 771 O O . ASP A 1 93 ? 33.070 -10.338 -23.789 1.00 88.50 93 ASP A O 1
ATOM 775 N N . SER A 1 94 ? 30.979 -10.364 -24.595 1.00 90.12 94 SER A N 1
ATOM 776 C CA . SER A 1 94 ? 31.129 -11.562 -25.438 1.00 90.12 94 SER A CA 1
ATOM 777 C C . SER A 1 94 ? 31.778 -11.268 -26.799 1.00 90.12 94 SER A C 1
ATOM 779 O O . SER A 1 94 ? 31.875 -12.158 -27.638 1.00 90.12 94 SER A O 1
ATOM 781 N N . GLY A 1 95 ? 32.200 -10.023 -27.045 1.00 92.75 95 GLY A N 1
ATOM 782 C CA . GLY A 1 95 ? 32.923 -9.640 -28.256 1.00 92.75 95 GLY A CA 1
ATOM 783 C C . GLY A 1 95 ? 32.044 -9.355 -29.474 1.00 92.75 95 GLY A C 1
ATOM 784 O O . GLY A 1 95 ? 32.569 -9.323 -30.584 1.00 92.75 95 GLY A O 1
ATOM 785 N N . PHE A 1 96 ? 30.735 -9.123 -29.316 1.00 94.69 96 PHE A N 1
ATOM 786 C CA . PHE A 1 96 ? 29.833 -8.842 -30.441 1.00 94.69 96 PHE A CA 1
ATOM 787 C C . PHE A 1 96 ? 29.435 -7.368 -30.527 1.00 94.69 96 PHE A C 1
ATOM 789 O O . PHE A 1 96 ? 29.296 -6.674 -29.521 1.00 94.69 96 PHE A O 1
ATOM 796 N N . TYR A 1 97 ? 29.216 -6.883 -31.747 1.00 93.19 97 TYR A N 1
ATOM 797 C CA . TYR A 1 97 ? 28.761 -5.529 -32.032 1.00 93.19 97 TYR A CA 1
ATOM 798 C C . TYR A 1 97 ? 27.499 -5.535 -32.899 1.00 93.19 97 TYR A C 1
ATOM 800 O O . TYR A 1 97 ? 27.441 -6.172 -33.951 1.00 93.19 97 TYR A O 1
ATOM 808 N N . TRP A 1 98 ? 26.499 -4.768 -32.461 1.00 91.31 98 TRP A N 1
ATOM 809 C CA . TRP A 1 98 ? 25.254 -4.539 -33.185 1.00 91.31 98 TRP A CA 1
ATOM 810 C C . TRP A 1 98 ? 24.778 -3.088 -32.961 1.00 91.31 98 TRP A C 1
ATOM 812 O O . TRP A 1 98 ? 24.650 -2.669 -31.808 1.00 91.31 98 TRP A O 1
ATOM 822 N N . PRO A 1 99 ? 2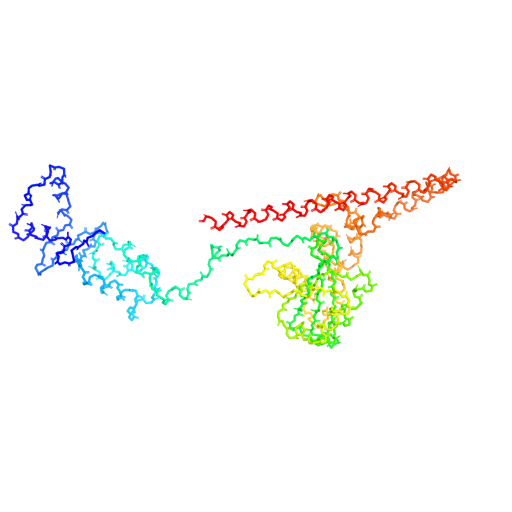4.506 -2.290 -34.013 1.00 86.44 99 PRO A N 1
ATOM 823 C CA . PRO A 1 99 ? 24.270 -0.850 -33.875 1.00 86.44 99 PRO A CA 1
ATOM 824 C C . PRO A 1 99 ? 23.086 -0.460 -32.988 1.00 86.44 99 PRO A C 1
ATOM 826 O O . PRO A 1 99 ? 23.166 0.521 -32.253 1.00 86.44 99 PRO A O 1
ATOM 829 N N . THR A 1 100 ? 21.986 -1.212 -33.038 1.00 88.00 100 THR A N 1
ATOM 830 C CA . THR A 1 100 ? 20.749 -0.895 -32.306 1.00 88.00 100 THR A CA 1
ATOM 831 C C . THR A 1 100 ? 20.585 -1.706 -31.021 1.00 88.00 100 THR A C 1
ATOM 833 O O . THR A 1 100 ? 19.483 -1.799 -30.488 1.00 88.00 100 THR A O 1
ATOM 836 N N . ILE A 1 101 ? 21.682 -2.246 -30.474 1.00 88.00 101 ILE A N 1
ATOM 837 C CA . ILE A 1 101 ? 21.645 -3.291 -29.439 1.00 88.00 101 ILE A CA 1
ATOM 838 C C . ILE A 1 101 ? 20.896 -2.854 -28.182 1.00 88.00 101 ILE A C 1
ATOM 840 O O . ILE A 1 101 ? 20.106 -3.618 -27.646 1.00 88.00 101 ILE A O 1
ATOM 844 N N . TYR A 1 102 ? 21.057 -1.599 -27.760 1.00 85.75 102 TYR A N 1
ATOM 845 C CA . TYR A 1 102 ? 20.336 -1.055 -26.609 1.00 85.75 102 TYR A CA 1
ATOM 846 C C . TYR A 1 102 ? 18.821 -1.027 -26.823 1.00 85.75 102 TYR A C 1
ATOM 848 O O . TYR A 1 102 ? 18.059 -1.339 -25.908 1.00 85.75 102 TYR A O 1
ATOM 856 N N . LYS A 1 103 ? 18.380 -0.656 -28.031 1.00 88.56 103 LYS A N 1
ATOM 857 C CA . LYS A 1 103 ? 16.960 -0.606 -28.387 1.00 88.56 103 LYS A CA 1
ATOM 858 C C . LYS A 1 103 ? 16.384 -2.015 -28.483 1.00 88.56 103 LYS A C 1
ATOM 860 O O . LYS A 1 103 ? 15.331 -2.280 -27.913 1.00 88.56 103 LYS A O 1
ATOM 865 N N . ASP A 1 104 ? 17.097 -2.913 -29.151 1.00 91.06 104 ASP A N 1
ATOM 866 C CA . ASP A 1 104 ? 16.625 -4.276 -29.386 1.00 91.06 104 ASP A CA 1
ATOM 867 C C . ASP A 1 104 ? 16.632 -5.101 -28.089 1.00 91.06 104 ASP A C 1
ATOM 869 O O . ASP A 1 104 ? 15.682 -5.832 -27.819 1.00 91.06 104 ASP A O 1
ATOM 873 N N . ALA A 1 105 ? 17.625 -4.905 -27.213 1.00 89.12 105 ALA A N 1
ATOM 874 C CA . ALA A 1 105 ? 17.640 -5.487 -25.871 1.00 89.12 105 ALA A CA 1
ATOM 875 C C . ALA A 1 105 ? 16.486 -4.966 -25.000 1.00 89.12 105 ALA A C 1
ATOM 877 O O . ALA A 1 105 ? 15.921 -5.723 -24.210 1.00 89.12 105 ALA A O 1
ATOM 878 N N . PHE A 1 106 ? 16.125 -3.684 -25.123 1.00 88.69 106 PHE A N 1
ATOM 879 C CA . PHE A 1 106 ? 14.984 -3.121 -24.402 1.00 88.69 106 PHE A CA 1
ATOM 880 C C . PHE A 1 106 ? 13.663 -3.743 -24.860 1.00 88.69 106 PHE A C 1
ATOM 882 O O . PHE A 1 106 ? 12.877 -4.183 -24.020 1.00 88.69 106 PHE A O 1
ATOM 889 N N . GLU A 1 107 ? 13.440 -3.830 -26.172 1.00 91.19 107 GLU A N 1
ATOM 890 C CA . GLU A 1 107 ? 12.242 -4.469 -26.724 1.00 91.19 107 GLU A CA 1
ATOM 891 C C . GLU A 1 107 ? 12.174 -5.960 -26.372 1.00 91.19 107 GLU A C 1
ATOM 893 O O . GLU A 1 107 ? 11.106 -6.443 -25.993 1.00 91.19 107 GLU A O 1
ATOM 898 N N . LEU A 1 108 ? 13.306 -6.676 -26.383 1.00 92.31 108 LEU A N 1
ATOM 899 C CA . LEU A 1 108 ? 13.359 -8.077 -25.962 1.00 92.31 108 LEU A CA 1
ATOM 900 C C . LEU A 1 108 ? 12.897 -8.255 -24.508 1.00 92.31 108 LEU A C 1
ATOM 902 O O . LEU A 1 108 ? 12.010 -9.061 -24.233 1.00 92.31 108 LEU A O 1
ATOM 906 N N . VAL A 1 109 ? 13.464 -7.487 -23.571 1.00 87.94 109 VAL A N 1
ATOM 907 C CA . VAL A 1 109 ? 13.110 -7.579 -22.140 1.00 87.94 109 VAL A CA 1
ATOM 908 C C . VAL A 1 109 ? 11.649 -7.186 -21.906 1.00 87.94 109 VAL A C 1
ATOM 910 O O . VAL A 1 109 ? 10.958 -7.801 -21.091 1.00 87.94 109 VAL A O 1
ATOM 913 N N . LYS A 1 110 ? 11.158 -6.182 -22.637 1.00 87.69 110 LYS A N 1
ATOM 914 C CA . LYS A 1 110 ? 9.762 -5.736 -22.581 1.00 87.69 110 LYS A CA 1
ATOM 915 C C . LYS A 1 110 ? 8.786 -6.815 -23.064 1.00 87.69 110 LYS A C 1
ATOM 917 O O . LYS A 1 110 ? 7.709 -6.944 -22.493 1.00 87.69 110 LYS A O 1
ATOM 922 N N . CYS A 1 111 ? 9.165 -7.605 -24.067 1.00 89.56 111 CYS A N 1
ATOM 923 C CA . CYS A 1 111 ? 8.336 -8.687 -24.607 1.00 89.56 111 CYS A CA 1
ATOM 924 C C . CYS A 1 111 ? 8.520 -10.035 -23.882 1.00 89.56 111 CYS A C 1
ATOM 926 O O . CYS A 1 111 ? 7.814 -10.995 -24.185 1.00 89.56 111 CYS A O 1
ATOM 928 N N . CYS A 1 112 ? 9.457 -10.139 -22.936 1.00 91.25 112 CYS A N 1
ATOM 929 C CA . CYS A 1 112 ? 9.764 -11.386 -22.239 1.00 91.25 112 CYS A CA 1
ATOM 930 C C . CYS A 1 112 ? 8.732 -11.713 -21.144 1.00 91.25 112 CYS A C 1
ATOM 932 O O . CYS A 1 112 ? 8.724 -11.080 -20.088 1.00 91.25 112 CYS A O 1
ATOM 934 N N . ASP A 1 113 ? 7.906 -12.743 -21.360 1.00 89.50 113 ASP A N 1
ATOM 935 C CA . ASP A 1 113 ? 6.833 -13.169 -20.439 1.00 89.50 113 ASP A CA 1
ATOM 936 C C . ASP A 1 113 ? 7.336 -13.438 -19.008 1.00 89.50 113 ASP A C 1
ATOM 938 O O . ASP A 1 113 ? 6.767 -12.922 -18.046 1.00 89.50 113 ASP A O 1
ATOM 942 N N . SER A 1 114 ? 8.458 -14.151 -18.858 1.00 87.56 114 SER A N 1
ATOM 943 C CA . SER A 1 114 ? 9.069 -14.427 -17.547 1.00 87.56 114 SER A CA 1
ATOM 944 C C . SER A 1 114 ? 9.410 -13.135 -16.790 1.00 87.56 114 SER A C 1
ATOM 946 O O . SER A 1 114 ? 9.063 -12.980 -15.617 1.00 87.56 114 SER A O 1
ATOM 948 N N . CYS A 1 115 ? 10.008 -12.156 -17.479 1.00 87.50 115 CYS A N 1
ATOM 949 C CA . CYS A 1 115 ? 10.336 -10.858 -16.892 1.00 87.50 115 CYS A CA 1
ATOM 950 C C . CYS A 1 115 ? 9.091 -10.034 -16.555 1.00 87.50 115 CYS A C 1
ATOM 952 O O . CYS A 1 115 ? 9.071 -9.379 -15.515 1.00 87.50 115 CYS A O 1
ATOM 954 N N . GLN A 1 116 ? 8.060 -10.061 -17.406 1.00 86.62 116 GLN A N 1
ATOM 955 C CA . GLN A 1 116 ? 6.830 -9.304 -17.166 1.00 86.62 116 GLN A CA 1
ATOM 956 C C . GLN A 1 116 ? 6.034 -9.871 -15.983 1.00 86.62 116 GLN A C 1
ATOM 958 O O . GLN A 1 116 ? 5.526 -9.106 -15.168 1.00 86.62 116 GLN A O 1
ATOM 963 N N . ARG A 1 117 ? 5.987 -11.200 -15.817 1.00 83.25 117 ARG A N 1
ATOM 964 C CA . ARG A 1 117 ? 5.296 -11.846 -14.685 1.00 83.25 117 ARG A CA 1
ATOM 965 C C . ARG A 1 117 ? 6.003 -11.656 -13.346 1.00 83.25 117 ARG A C 1
ATOM 967 O O . ARG A 1 117 ? 5.341 -11.571 -12.318 1.00 83.25 117 ARG A O 1
ATOM 974 N N . GLN A 1 118 ? 7.335 -11.619 -13.348 1.00 79.00 118 GLN A N 1
ATOM 975 C CA . GLN A 1 118 ? 8.141 -11.447 -12.131 1.00 79.00 118 GLN A CA 1
ATOM 976 C C . GLN A 1 118 ? 8.487 -9.981 -11.834 1.00 79.00 118 GLN A C 1
ATOM 978 O O . GLN A 1 118 ? 9.127 -9.679 -10.822 1.00 79.00 118 GLN A O 1
ATOM 983 N N . GLY A 1 119 ? 8.091 -9.062 -12.717 1.00 68.94 119 GLY A N 1
ATOM 984 C CA . GLY A 1 119 ? 8.303 -7.635 -12.546 1.00 68.94 119 GLY A CA 1
ATOM 985 C C . GLY A 1 119 ? 7.686 -7.136 -11.241 1.00 68.94 119 GLY A C 1
ATOM 986 O O . GLY A 1 119 ? 6.559 -7.477 -10.887 1.00 68.94 119 GLY A O 1
ATOM 987 N N . LYS A 1 120 ? 8.425 -6.304 -10.500 1.00 67.12 120 LYS A N 1
ATOM 988 C CA . LYS A 1 120 ? 7.854 -5.607 -9.343 1.00 67.12 120 LYS A CA 1
ATOM 989 C C . LYS A 1 120 ? 6.829 -4.595 -9.844 1.00 67.12 120 LYS A C 1
ATOM 991 O O . LYS A 1 120 ? 7.186 -3.734 -10.644 1.00 67.12 120 LYS A O 1
ATOM 996 N N . ILE A 1 121 ? 5.614 -4.671 -9.305 1.00 60.28 121 ILE A N 1
ATOM 997 C CA . ILE A 1 121 ? 4.587 -3.638 -9.460 1.00 60.28 121 ILE A CA 1
ATOM 998 C C . ILE A 1 121 ? 5.194 -2.317 -8.978 1.00 60.28 121 ILE A C 1
ATOM 1000 O O . ILE A 1 121 ? 5.672 -2.213 -7.843 1.00 60.28 121 ILE A O 1
ATOM 1004 N N . SER A 1 122 ? 5.261 -1.339 -9.871 1.00 59.91 122 SER A N 1
ATOM 1005 C CA . SER A 1 122 ? 5.811 -0.019 -9.599 1.00 59.91 122 SER A CA 1
ATOM 1006 C C . SER A 1 122 ? 4.704 0.940 -9.157 1.00 59.91 122 SER A C 1
ATOM 1008 O O . SER A 1 122 ? 3.523 0.675 -9.356 1.00 59.91 122 SER A O 1
ATOM 1010 N N . GLN A 1 123 ? 5.068 2.101 -8.603 1.00 55.50 123 GLN A N 1
ATOM 1011 C CA . GLN A 1 123 ? 4.085 3.148 -8.273 1.00 55.50 123 GLN A CA 1
ATOM 1012 C C . GLN A 1 123 ? 3.263 3.621 -9.485 1.00 55.50 123 GLN A C 1
ATOM 1014 O O . GLN A 1 123 ? 2.182 4.164 -9.299 1.00 55.50 123 GLN A O 1
ATOM 1019 N N . LYS A 1 124 ? 3.747 3.410 -10.716 1.00 55.81 124 LYS A N 1
ATOM 1020 C CA . LYS A 1 124 ? 3.025 3.766 -11.949 1.00 55.81 124 LYS A CA 1
ATOM 1021 C C . LYS A 1 124 ? 1.859 2.828 -12.246 1.00 55.81 124 LYS A C 1
ATOM 1023 O O . LYS A 1 124 ? 0.950 3.200 -12.978 1.00 55.81 124 LYS A O 1
ATOM 1028 N N . ASP A 1 125 ? 1.894 1.638 -11.659 1.00 56.12 125 ASP A N 1
ATOM 1029 C CA . ASP A 1 125 ? 0.873 0.606 -11.803 1.00 56.12 125 ASP A CA 1
ATOM 1030 C C . ASP A 1 125 ? -0.209 0.724 -10.703 1.00 56.12 125 ASP A C 1
ATOM 1032 O O . ASP A 1 125 ? -1.153 -0.066 -10.666 1.00 56.12 125 ASP A O 1
ATOM 1036 N N . GLU A 1 126 ? -0.087 1.699 -9.786 1.00 56.94 126 GLU A N 1
ATOM 1037 C CA . GLU A 1 126 ? -1.086 1.975 -8.746 1.00 56.94 126 GLU A CA 1
ATOM 1038 C C . GLU A 1 126 ? -2.347 2.623 -9.351 1.00 56.94 126 GLU A C 1
ATOM 1040 O O . GLU A 1 126 ? -2.279 3.529 -10.181 1.00 56.94 126 GLU A O 1
ATOM 1045 N N . MET A 1 127 ? -3.531 2.166 -8.927 1.00 54.50 127 MET A N 1
ATOM 1046 C CA . MET A 1 127 ? -4.804 2.692 -9.431 1.00 54.50 127 MET A CA 1
ATOM 1047 C C . MET A 1 127 ? -5.078 4.139 -8.967 1.00 54.50 127 MET A C 1
ATOM 1049 O O . MET A 1 127 ? -4.789 4.474 -7.813 1.00 54.50 127 MET A O 1
ATOM 1053 N N . PRO A 1 128 ? -5.731 4.976 -9.804 1.00 55.06 128 PRO A N 1
ATOM 1054 C CA . PRO A 1 128 ? -6.154 6.325 -9.428 1.00 55.06 128 PRO A CA 1
ATOM 1055 C C . PRO A 1 128 ? -7.009 6.346 -8.154 1.00 55.06 128 PRO A C 1
ATOM 1057 O O . PRO A 1 128 ? -7.850 5.477 -7.926 1.00 55.06 128 PRO A O 1
ATOM 1060 N N . HIS A 1 129 ? -6.818 7.374 -7.326 1.00 51.34 129 HIS A N 1
ATOM 1061 C CA . HIS A 1 129 ? -7.440 7.446 -6.006 1.00 51.34 129 HIS A CA 1
ATOM 1062 C C . HIS A 1 129 ? -8.949 7.731 -6.090 1.00 51.34 129 HIS A C 1
ATOM 1064 O O . HIS A 1 129 ? -9.369 8.813 -6.512 1.00 51.34 129 HIS A O 1
ATOM 1070 N N . ASN A 1 130 ? -9.778 6.818 -5.585 1.00 50.34 130 ASN A N 1
ATOM 1071 C CA . ASN A 1 130 ? -11.201 7.074 -5.360 1.00 50.34 130 ASN A CA 1
ATOM 1072 C C . ASN A 1 130 ? -11.425 7.472 -3.899 1.00 50.34 130 ASN A C 1
ATOM 1074 O O . ASN A 1 130 ? -11.440 6.632 -2.999 1.00 50.34 130 ASN A O 1
ATOM 1078 N N . SER A 1 131 ? -11.588 8.773 -3.642 1.00 45.44 131 SER A N 1
ATOM 1079 C CA . SER A 1 131 ? -11.881 9.264 -2.297 1.00 45.44 131 SER A CA 1
ATOM 1080 C C . SER A 1 131 ? -13.290 8.853 -1.887 1.00 45.44 131 SER A C 1
ATOM 1082 O O . SER A 1 131 ? -14.269 9.268 -2.506 1.00 45.44 131 SER A O 1
ATOM 1084 N N . ILE A 1 132 ? -13.401 8.096 -0.800 1.00 55.38 132 ILE A N 1
ATOM 1085 C CA . ILE A 1 132 ? -14.687 7.842 -0.157 1.00 55.38 132 ILE A CA 1
ATOM 1086 C C . ILE A 1 132 ? -15.186 9.172 0.431 1.00 55.38 132 ILE A C 1
ATOM 1088 O O . ILE A 1 132 ? -14.576 9.724 1.358 1.00 55.38 132 ILE A O 1
ATOM 1092 N N . GLN A 1 133 ? -16.278 9.697 -0.126 1.00 51.22 133 GLN A N 1
ATOM 1093 C CA . GLN A 1 133 ? -17.013 10.824 0.443 1.00 51.22 133 GLN A CA 1
ATOM 1094 C C . GLN A 1 133 ? -17.599 10.365 1.784 1.00 51.22 133 GLN A C 1
ATOM 1096 O O . GLN A 1 133 ? -18.409 9.442 1.845 1.00 51.22 133 GLN A O 1
ATOM 1101 N N . ILE A 1 134 ? -17.112 10.949 2.878 1.00 53.28 134 ILE A N 1
ATOM 1102 C CA . ILE A 1 134 ? -17.541 10.626 4.243 1.00 53.28 134 ILE A CA 1
ATOM 1103 C C . ILE A 1 134 ? -18.290 11.844 4.753 1.00 53.28 134 ILE A C 1
ATOM 1105 O O . ILE A 1 134 ? -17.668 12.885 4.927 1.00 53.28 134 ILE A O 1
ATOM 1109 N N . CYS A 1 135 ? -19.601 11.715 4.950 1.00 56.91 135 CYS A N 1
ATOM 1110 C CA . CYS A 1 135 ? -20.495 12.858 5.130 1.00 56.91 135 CYS A CA 1
ATOM 1111 C C . CYS A 1 135 ? -20.588 13.380 6.576 1.00 56.91 135 CYS A C 1
ATOM 1113 O O . CYS A 1 135 ? -20.846 14.566 6.742 1.00 56.91 135 CYS A O 1
ATOM 1115 N N . LYS A 1 136 ? -20.411 12.547 7.621 1.00 70.06 136 LYS A N 1
ATOM 1116 C CA . LYS A 1 136 ? -20.510 12.964 9.043 1.00 70.06 136 LYS A CA 1
ATOM 1117 C C . LYS A 1 136 ? -19.567 12.175 9.965 1.00 70.06 136 LYS A C 1
ATOM 1119 O O . LYS A 1 136 ? -19.112 11.085 9.618 1.00 70.06 136 LYS A O 1
ATOM 1124 N N . ILE A 1 137 ? -19.269 12.730 11.145 1.00 74.62 137 ILE A N 1
ATOM 1125 C CA . ILE A 1 137 ? -18.499 12.046 12.204 1.00 74.62 137 ILE A CA 1
ATOM 1126 C C . ILE A 1 137 ? -19.280 10.797 12.642 1.00 74.62 137 ILE A C 1
ATOM 1128 O O . ILE A 1 137 ? -20.489 10.882 12.839 1.00 74.62 137 ILE A O 1
ATOM 1132 N N . PHE A 1 138 ? -18.593 9.660 12.783 1.00 80.19 138 PHE A N 1
ATOM 1133 C CA . PHE A 1 138 ? -19.152 8.346 13.128 1.00 80.19 138 PHE A CA 1
ATOM 1134 C C . PHE A 1 138 ? -20.067 7.698 12.076 1.00 80.19 138 PHE A C 1
ATOM 1136 O O . PHE A 1 138 ? -20.577 6.609 12.331 1.00 80.19 138 PHE A O 1
ATOM 1143 N N . ASP A 1 139 ? -20.217 8.270 10.873 1.00 81.94 139 ASP A N 1
ATOM 1144 C CA . ASP A 1 139 ? -20.976 7.623 9.786 1.00 81.94 139 ASP A CA 1
ATOM 1145 C C . ASP A 1 139 ? -20.253 6.383 9.233 1.00 81.94 139 ASP A C 1
ATOM 1147 O O . ASP A 1 139 ? -20.905 5.470 8.722 1.00 81.94 139 ASP A O 1
ATOM 1151 N N . MET A 1 140 ? -18.918 6.346 9.295 1.00 82.62 140 MET A N 1
ATOM 1152 C CA . MET A 1 140 ? -18.126 5.276 8.694 1.00 82.62 140 MET A CA 1
ATOM 1153 C C . MET A 1 140 ? -16.964 4.867 9.587 1.00 82.62 140 MET A C 1
ATOM 1155 O O . MET A 1 140 ? -16.102 5.681 9.918 1.00 82.62 140 MET A O 1
ATOM 1159 N N . TRP A 1 141 ? -16.924 3.582 9.925 1.00 87.88 141 TRP A N 1
ATOM 1160 C CA . TRP A 1 141 ? -15.892 3.008 10.780 1.00 87.88 141 TRP A CA 1
ATOM 1161 C C . TRP A 1 141 ? -15.091 1.965 10.028 1.00 87.88 141 TRP A C 1
ATOM 1163 O O . TRP A 1 141 ? -15.634 1.209 9.230 1.00 87.88 141 TRP A O 1
ATOM 1173 N N . GLY A 1 142 ? -13.800 1.906 10.300 1.00 88.56 142 GLY A N 1
ATOM 1174 C CA . GLY A 1 142 ? -12.934 0.845 9.819 1.00 88.56 142 GLY A CA 1
ATOM 1175 C C . GLY A 1 142 ? -12.533 -0.044 10.976 1.00 88.56 142 GLY A C 1
ATOM 1176 O O . GLY A 1 142 ? -12.140 0.475 12.019 1.00 88.56 142 GLY A O 1
ATOM 1177 N N . ILE A 1 143 ? -12.650 -1.355 10.803 1.00 90.06 143 ILE A N 1
ATOM 1178 C CA . ILE A 1 143 ? -12.321 -2.338 11.831 1.00 90.06 143 ILE A CA 1
ATOM 1179 C C . ILE A 1 143 ? -11.262 -3.310 11.338 1.00 90.06 143 ILE A C 1
ATOM 1181 O O . ILE A 1 143 ? -11.259 -3.688 10.168 1.00 90.06 143 ILE A O 1
ATOM 1185 N N . ASP A 1 144 ? -10.375 -3.708 12.242 1.00 89.06 144 ASP A N 1
ATOM 1186 C CA . ASP A 1 144 ? -9.303 -4.653 11.941 1.00 89.06 144 ASP A CA 1
ATOM 1187 C C . ASP A 1 144 ? -8.774 -5.303 13.228 1.00 89.06 144 ASP A C 1
ATOM 1189 O O . ASP A 1 144 ? -8.909 -4.749 14.326 1.00 89.06 144 ASP A O 1
ATOM 1193 N N . PHE A 1 145 ? -8.163 -6.476 13.093 1.00 87.31 145 PHE A N 1
ATOM 1194 C CA . PHE A 1 145 ? -7.473 -7.156 14.179 1.00 87.31 145 PHE A CA 1
ATOM 1195 C C . PHE A 1 145 ? -5.966 -6.906 14.128 1.00 87.31 145 PHE A C 1
ATOM 1197 O O . PHE A 1 145 ? -5.324 -6.978 13.088 1.00 87.31 145 PHE A O 1
ATOM 1204 N N . ILE A 1 146 ? -5.369 -6.715 15.301 1.00 80.56 146 ILE A N 1
ATOM 1205 C CA . ILE A 1 146 ? -3.921 -6.734 15.487 1.00 80.56 146 ILE A CA 1
ATOM 1206 C C . ILE A 1 146 ? -3.564 -7.965 16.319 1.00 80.56 146 ILE A C 1
ATOM 1208 O O . ILE A 1 146 ? -4.104 -8.168 17.410 1.00 80.56 146 ILE A O 1
ATOM 1212 N N . GLY A 1 147 ? -2.642 -8.782 15.812 1.00 79.06 147 GLY A N 1
ATOM 1213 C CA . GLY A 1 147 ? -2.134 -9.964 16.501 1.00 79.06 147 GLY A CA 1
ATOM 1214 C C . GLY A 1 147 ? -1.760 -11.095 15.537 1.00 79.06 147 GLY A C 1
ATOM 1215 O O . GLY A 1 147 ? -1.715 -10.873 14.328 1.00 79.06 147 GLY A O 1
ATOM 1216 N N . PRO A 1 148 ? -1.504 -12.305 16.062 1.00 83.25 148 PRO A N 1
ATOM 1217 C CA . PRO A 1 148 ? -1.511 -12.647 17.487 1.00 83.25 148 PRO A CA 1
ATOM 1218 C C . PRO A 1 148 ? -0.317 -12.052 18.257 1.00 83.25 148 PRO A C 1
ATOM 1220 O O . PRO A 1 148 ? 0.791 -11.942 17.739 1.00 83.25 148 PRO A O 1
ATOM 1223 N N . PHE A 1 149 ? -0.552 -11.687 19.515 1.00 76.06 149 PHE A N 1
ATOM 1224 C CA . PHE A 1 149 ? 0.451 -11.263 20.494 1.00 76.06 149 PHE A CA 1
ATOM 1225 C C . PHE A 1 149 ? 0.751 -12.388 21.503 1.00 76.06 149 PHE A C 1
ATOM 1227 O O . PHE A 1 149 ? -0.064 -13.306 21.656 1.00 76.06 149 PHE A O 1
ATOM 1234 N N . PRO A 1 150 ? 1.874 -12.312 22.249 1.00 78.06 150 PRO A N 1
ATOM 1235 C CA . PRO A 1 150 ? 2.074 -13.133 23.442 1.00 78.06 150 PRO A CA 1
ATOM 1236 C C . PRO A 1 150 ? 0.885 -13.006 24.400 1.00 78.06 150 PRO A C 1
ATOM 1238 O O . PRO A 1 150 ? 0.324 -11.921 24.548 1.00 78.06 150 PRO A O 1
ATOM 1241 N N . SER A 1 151 ? 0.492 -14.101 25.052 1.00 79.75 151 SER A N 1
ATOM 1242 C CA . SER A 1 151 ? -0.668 -14.092 25.951 1.00 79.75 151 SER A CA 1
ATOM 1243 C C . SER A 1 151 ? -0.460 -13.109 27.108 1.00 79.75 151 SER A C 1
ATOM 1245 O O . SER A 1 151 ? 0.511 -13.223 27.853 1.00 79.75 151 SER A O 1
ATOM 1247 N N . SER A 1 152 ? -1.386 -12.164 27.277 1.00 74.06 152 SER A N 1
ATOM 1248 C CA . SER A 1 152 ? -1.417 -11.209 28.390 1.00 74.06 152 SER A CA 1
ATOM 1249 C C . SER A 1 152 ? -2.774 -11.301 29.081 1.00 74.06 152 SER A C 1
ATOM 1251 O O . SER A 1 152 ? -3.801 -10.930 28.510 1.00 74.06 152 SER A O 1
ATOM 1253 N N . LYS A 1 153 ? -2.806 -11.895 30.284 1.00 78.56 153 LYS A N 1
ATOM 1254 C CA . LYS A 1 153 ? -4.048 -12.241 31.013 1.00 78.56 153 LYS A CA 1
ATOM 1255 C C . LYS A 1 153 ? -5.066 -13.013 30.151 1.00 78.56 153 LYS A C 1
ATOM 1257 O O . LYS A 1 153 ? -6.266 -12.765 30.218 1.00 78.56 153 LYS A O 1
ATOM 1262 N N . GLY A 1 154 ? -4.576 -13.908 29.291 1.00 78.00 154 GLY A N 1
ATOM 1263 C CA . GLY A 1 154 ? -5.401 -14.686 28.361 1.00 78.00 154 GLY A CA 1
ATOM 1264 C C . GLY A 1 154 ? -5.776 -13.963 27.062 1.00 78.00 154 GLY A C 1
ATOM 1265 O O . GLY A 1 154 ? -6.315 -14.604 26.165 1.00 78.00 154 GLY A O 1
ATOM 1266 N N . ASN A 1 155 ? -5.460 -12.671 26.913 1.00 80.31 155 ASN A N 1
ATOM 1267 C CA . ASN A 1 155 ? -5.675 -11.928 25.671 1.00 80.31 155 ASN A CA 1
ATOM 1268 C C . ASN A 1 155 ? -4.517 -12.134 24.695 1.00 80.31 155 ASN A C 1
ATOM 1270 O O . ASN A 1 155 ? -3.352 -12.125 25.095 1.00 80.31 155 ASN A O 1
ATOM 1274 N N . LYS A 1 156 ? -4.843 -12.279 23.409 1.00 84.06 156 LYS A N 1
ATOM 1275 C CA . LYS A 1 156 ? -3.881 -12.499 22.314 1.00 84.06 156 LYS A CA 1
ATOM 1276 C C . LYS A 1 156 ? -4.101 -11.569 21.125 1.00 84.06 156 LYS A C 1
ATOM 1278 O O . LYS A 1 156 ? -3.217 -11.439 20.286 1.00 84.06 156 LYS A O 1
ATOM 1283 N N . TYR A 1 157 ? -5.256 -10.923 21.044 1.00 85.25 157 TYR A N 1
ATOM 1284 C CA . TYR A 1 157 ? -5.647 -10.088 19.919 1.00 85.25 157 TYR A CA 1
ATOM 1285 C C . TYR A 1 157 ? -6.111 -8.725 20.408 1.00 85.25 157 TYR A C 1
ATOM 1287 O O . TYR A 1 157 ? -6.576 -8.578 21.538 1.00 85.25 157 TYR A O 1
ATOM 1295 N N . ILE A 1 158 ? -6.015 -7.728 19.540 1.00 81.81 158 ILE A N 1
ATOM 1296 C CA . ILE A 1 158 ? -6.622 -6.416 19.738 1.00 81.81 158 ILE A CA 1
ATOM 1297 C C . ILE A 1 158 ? -7.563 -6.184 18.567 1.00 81.81 158 ILE A C 1
ATOM 1299 O O . ILE A 1 158 ? -7.121 -6.207 17.424 1.00 81.81 158 ILE A O 1
ATOM 1303 N N . LEU A 1 159 ? -8.841 -5.953 18.841 1.00 87.94 159 LEU A N 1
ATOM 1304 C CA . LEU A 1 159 ? -9.779 -5.474 17.830 1.00 87.94 159 LEU A CA 1
ATOM 1305 C C . LEU A 1 159 ? -9.799 -3.951 17.874 1.00 87.94 159 LEU A C 1
ATOM 1307 O O . LEU A 1 159 ? -10.045 -3.381 18.937 1.00 87.94 159 LEU A O 1
ATOM 1311 N N . VAL A 1 160 ? -9.538 -3.310 16.740 1.00 84.94 160 VAL A N 1
ATOM 1312 C CA . VAL A 1 160 ? -9.494 -1.853 16.591 1.00 84.94 160 VAL A CA 1
ATOM 1313 C C . VAL A 1 160 ? -10.670 -1.400 15.735 1.00 84.94 160 VAL A C 1
ATOM 1315 O O . VAL A 1 160 ? -11.030 -2.066 14.770 1.00 84.94 160 VAL A O 1
ATOM 1318 N N . ALA A 1 161 ? -11.263 -0.263 16.088 1.00 87.81 161 ALA A N 1
ATOM 1319 C CA . ALA A 1 161 ? -12.270 0.442 15.316 1.00 87.81 161 ALA A CA 1
ATOM 1320 C C . ALA A 1 161 ? -11.891 1.925 15.202 1.00 87.81 161 ALA A C 1
ATOM 1322 O O . ALA A 1 161 ? -11.622 2.587 16.204 1.00 87.81 161 ALA A O 1
ATOM 1323 N N . VAL A 1 162 ? -11.863 2.443 13.977 1.00 82.88 162 VAL A N 1
ATOM 1324 C CA . VAL A 1 162 ? -11.415 3.803 13.659 1.00 82.88 162 VAL A CA 1
ATOM 1325 C C . VAL A 1 162 ? -12.504 4.544 12.901 1.00 82.88 162 VAL A C 1
ATOM 1327 O O . VAL A 1 162 ? -12.932 4.091 11.842 1.00 82.88 162 VAL A O 1
ATOM 1330 N N . ASP A 1 163 ? -12.917 5.706 13.397 1.00 83.94 163 ASP A N 1
ATOM 1331 C CA . ASP A 1 163 ? -13.785 6.615 12.651 1.00 83.94 163 ASP A CA 1
ATOM 1332 C C . ASP A 1 163 ? -13.016 7.251 11.486 1.00 83.94 163 ASP A C 1
ATOM 1334 O O . ASP A 1 163 ? -11.945 7.844 11.659 1.00 83.94 163 ASP A O 1
ATOM 1338 N N . TYR A 1 164 ? -13.567 7.166 10.277 1.00 75.62 164 TYR A N 1
ATOM 1339 C CA . TYR A 1 164 ? -12.863 7.624 9.083 1.00 75.62 164 TYR A CA 1
ATOM 1340 C C . TYR A 1 164 ? -12.705 9.145 9.001 1.00 75.62 164 TYR A C 1
ATOM 1342 O O . TYR A 1 164 ? -11.764 9.597 8.336 1.00 75.62 164 TYR A O 1
ATOM 1350 N N . LEU A 1 165 ? -13.591 9.936 9.619 1.00 71.44 165 LEU A N 1
ATOM 1351 C CA . LEU A 1 165 ? -13.553 11.398 9.522 1.00 71.44 165 LEU A CA 1
ATOM 1352 C C . LEU A 1 165 ? -12.666 12.015 10.607 1.00 71.44 165 LEU A C 1
ATOM 1354 O O . LEU A 1 165 ? -11.640 12.613 10.292 1.00 71.44 165 LEU A O 1
ATOM 1358 N N . SER A 1 166 ? -13.037 11.830 11.873 1.00 69.12 166 SER A N 1
ATOM 1359 C CA . SER A 1 166 ? -12.349 12.390 13.042 1.00 69.12 166 SER A CA 1
ATOM 1360 C C . SER A 1 166 ? -11.041 11.679 13.381 1.00 69.12 166 SER A C 1
ATOM 1362 O O . SER A 1 166 ? -10.242 12.212 14.149 1.00 69.12 166 SER A O 1
ATOM 1364 N N . LYS A 1 167 ? -10.818 10.479 12.821 1.00 72.06 167 LYS A N 1
ATOM 1365 C CA . LYS A 1 167 ? -9.714 9.575 13.186 1.00 72.06 167 LYS A CA 1
ATOM 1366 C C . LYS A 1 167 ? -9.779 9.111 14.639 1.00 72.06 167 LYS A C 1
ATOM 1368 O O . LYS A 1 167 ? -8.763 8.705 15.197 1.00 72.06 167 LYS A O 1
ATOM 1373 N N . TRP A 1 168 ? -10.962 9.168 15.254 1.00 77.56 168 TRP A N 1
ATOM 1374 C CA . TRP A 1 168 ? -11.178 8.625 16.588 1.00 77.56 168 TRP A CA 1
ATOM 1375 C C . TRP A 1 168 ? -10.944 7.116 16.592 1.00 77.56 168 TRP A C 1
ATOM 1377 O O . TRP A 1 168 ? -11.425 6.415 15.705 1.00 77.56 168 TRP A O 1
ATOM 1387 N N . VAL A 1 169 ? -10.218 6.619 17.592 1.00 78.19 169 VAL A N 1
ATOM 1388 C CA . VAL A 1 169 ? -9.831 5.207 17.688 1.00 78.19 169 VAL A CA 1
ATOM 1389 C C . VAL A 1 169 ? -10.386 4.596 18.959 1.00 78.19 169 VAL A C 1
ATOM 1391 O O . VAL A 1 169 ? -10.192 5.135 20.046 1.00 78.19 169 VAL A O 1
ATOM 1394 N N . GLU A 1 170 ? -11.018 3.440 18.834 1.00 83.75 170 GLU A N 1
ATOM 1395 C CA . GLU A 1 170 ? -11.423 2.555 19.922 1.00 83.75 170 GLU A CA 1
ATOM 1396 C C . GLU A 1 170 ? -10.741 1.205 19.720 1.00 83.75 170 GLU A C 1
ATOM 1398 O O . GLU A 1 170 ? -10.674 0.714 18.598 1.00 83.75 170 GLU A O 1
ATOM 1403 N N . ALA A 1 171 ? -10.240 0.581 20.783 1.00 83.62 171 ALA A N 1
ATOM 1404 C CA . ALA A 1 171 ? -9.721 -0.776 20.680 1.00 83.62 171 ALA A CA 1
ATOM 1405 C C . ALA A 1 171 ? -10.031 -1.595 21.925 1.00 83.62 171 ALA A C 1
ATOM 1407 O O . ALA A 1 171 ? -10.315 -1.049 22.989 1.00 83.62 171 ALA A O 1
ATOM 1408 N N . LYS A 1 172 ? -9.985 -2.918 21.783 1.00 85.38 172 LYS A N 1
ATOM 1409 C CA . LYS A 1 172 ? -10.242 -3.853 22.875 1.00 85.38 172 LYS A CA 1
ATOM 1410 C C . LYS A 1 172 ? -9.335 -5.070 22.782 1.00 85.38 172 LYS A C 1
ATOM 1412 O O . LYS A 1 172 ? -9.251 -5.696 21.728 1.00 85.38 172 LYS A O 1
ATOM 1417 N N . ALA A 1 173 ? -8.699 -5.419 23.899 1.00 82.44 173 ALA A N 1
ATOM 1418 C CA . ALA A 1 173 ? -7.957 -6.668 24.039 1.00 82.44 173 ALA A CA 1
ATOM 1419 C C . ALA A 1 173 ? -8.930 -7.855 24.116 1.00 82.44 173 ALA A C 1
ATOM 1421 O O . ALA A 1 173 ? -9.937 -7.792 24.826 1.00 82.44 173 ALA A O 1
ATOM 1422 N N . LEU A 1 174 ? -8.637 -8.917 23.366 1.00 84.94 174 LEU A N 1
ATOM 1423 C CA . LEU A 1 174 ? -9.485 -10.094 23.214 1.00 84.94 174 LEU A CA 1
ATOM 1424 C C . LEU A 1 174 ? -8.658 -11.395 23.261 1.00 84.94 174 LEU A C 1
ATOM 1426 O O . LEU A 1 174 ? -7.516 -11.425 22.788 1.00 84.94 174 LEU A O 1
ATOM 1430 N N . PRO A 1 175 ? -9.223 -12.491 23.800 1.00 84.88 175 PRO A N 1
ATOM 1431 C CA . PRO A 1 175 ? -8.563 -13.798 23.850 1.00 84.88 175 PRO A CA 1
ATOM 1432 C C . PRO A 1 175 ? -8.569 -14.523 22.502 1.00 84.88 175 PRO A C 1
ATOM 1434 O O . PRO A 1 175 ? -7.612 -15.225 22.178 1.00 84.88 175 PRO A O 1
ATOM 1437 N N . THR A 1 176 ? -9.621 -14.322 21.707 1.00 90.31 176 THR A N 1
ATOM 1438 C CA . THR A 1 176 ? -9.823 -14.944 20.395 1.00 90.31 176 THR A CA 1
ATOM 1439 C C . THR A 1 176 ? -10.165 -13.887 19.349 1.00 90.31 176 THR A C 1
ATOM 1441 O O . THR A 1 176 ? -10.473 -12.739 19.682 1.00 90.31 176 THR A O 1
ATOM 1444 N N . ASN A 1 177 ? -10.111 -14.270 18.078 1.00 90.50 177 ASN A N 1
ATOM 1445 C CA . ASN A 1 177 ? -10.515 -13.457 16.935 1.00 90.50 177 ASN A CA 1
ATOM 1446 C C . ASN A 1 177 ? -11.886 -13.888 16.381 1.00 90.50 177 ASN A C 1
ATOM 1448 O O . ASN A 1 177 ? -12.144 -13.726 15.200 1.00 90.50 177 ASN A O 1
ATOM 1452 N N . ASP A 1 178 ? -12.777 -14.436 17.211 1.00 90.25 178 ASP A N 1
ATOM 1453 C CA . ASP A 1 178 ? -14.067 -14.966 16.75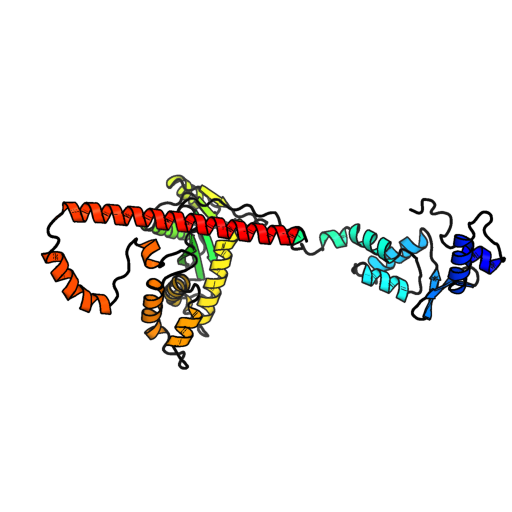0 1.00 90.25 178 ASP A CA 1
ATOM 1454 C C . ASP A 1 178 ? -15.110 -13.878 16.446 1.00 90.25 178 ASP A C 1
ATOM 1456 O O . ASP A 1 178 ? -15.174 -12.827 17.088 1.00 90.25 178 ASP A O 1
ATOM 1460 N N . ALA A 1 179 ? -16.066 -14.191 15.570 1.00 89.50 179 ALA A N 1
ATOM 1461 C CA . ALA A 1 179 ? -17.194 -13.307 15.258 1.00 89.50 179 ALA A CA 1
ATOM 1462 C C . ALA A 1 179 ? -17.994 -12.868 16.504 1.00 89.50 179 ALA A C 1
ATOM 1464 O O . ALA A 1 179 ? -18.473 -11.735 16.594 1.00 89.50 179 ALA A O 1
ATOM 1465 N N . ARG A 1 180 ? -18.108 -13.747 17.513 1.00 90.94 180 ARG A N 1
ATOM 1466 C CA . ARG A 1 180 ? -18.837 -13.470 18.764 1.00 90.94 180 ARG A CA 1
ATOM 1467 C C . ARG A 1 180 ? -18.239 -12.290 19.528 1.00 90.94 180 ARG A C 1
ATOM 1469 O O . ARG A 1 180 ? -18.983 -11.434 20.015 1.00 90.94 180 ARG A O 1
ATOM 1476 N N . VAL A 1 181 ? -16.909 -12.236 19.637 1.00 91.00 181 VAL A N 1
ATOM 1477 C CA . VAL A 1 181 ? -16.222 -11.159 20.363 1.00 91.00 181 VAL A CA 1
ATOM 1478 C C . VAL A 1 181 ? -16.278 -9.844 19.588 1.00 91.00 181 VAL A C 1
ATOM 1480 O O . VAL A 1 181 ? -16.497 -8.797 20.201 1.00 91.00 181 VAL A O 1
ATOM 1483 N N . VAL A 1 182 ? -16.213 -9.909 18.253 1.00 92.31 182 VAL A N 1
ATOM 1484 C CA . VAL A 1 182 ? -16.401 -8.752 17.365 1.00 92.31 182 VAL A CA 1
ATOM 1485 C C . VAL A 1 182 ? -17.787 -8.140 17.556 1.00 92.31 182 VAL A C 1
ATOM 1487 O O . VAL A 1 182 ? -17.913 -6.949 17.835 1.00 92.31 182 VAL A O 1
ATOM 1490 N N . VAL A 1 183 ? -18.845 -8.953 17.486 1.00 92.44 183 VAL A N 1
ATOM 1491 C CA . VAL A 1 183 ? -20.229 -8.485 17.657 1.00 92.44 183 VAL A CA 1
ATOM 1492 C C . VAL A 1 183 ? -20.444 -7.855 19.034 1.00 92.44 183 VAL A C 1
ATOM 1494 O O . VAL A 1 183 ? -21.112 -6.824 19.142 1.00 92.44 183 VAL A O 1
ATOM 1497 N N . LYS A 1 184 ? -19.880 -8.442 20.099 1.00 91.81 184 LYS A N 1
ATOM 1498 C CA . LYS A 1 184 ? -19.969 -7.881 21.457 1.00 91.81 184 LYS A CA 1
ATOM 1499 C C . LYS A 1 184 ? -19.310 -6.502 21.538 1.00 91.81 184 LYS A C 1
ATOM 1501 O O . LYS A 1 184 ? -19.855 -5.603 22.177 1.00 91.81 184 LYS A O 1
ATOM 1506 N N . PHE A 1 185 ? -18.158 -6.334 20.895 1.00 89.44 185 PHE A N 1
ATOM 1507 C CA . PHE A 1 185 ? -17.463 -5.053 20.829 1.00 89.44 185 PHE A CA 1
ATOM 1508 C C . PHE A 1 185 ? -18.255 -4.007 20.034 1.00 89.44 185 PHE A C 1
ATOM 1510 O O . PHE A 1 185 ? -18.491 -2.916 20.547 1.00 89.44 185 PHE A O 1
ATOM 1517 N N . LEU A 1 186 ? -18.756 -4.360 18.846 1.00 90.75 186 LEU A N 1
ATOM 1518 C CA . LEU A 1 186 ? -19.540 -3.448 18.008 1.00 90.75 186 LEU A CA 1
ATOM 1519 C C . LEU A 1 186 ? -20.825 -2.977 18.690 1.00 90.75 186 LEU A C 1
ATOM 1521 O O . LEU A 1 186 ? -21.106 -1.786 18.692 1.00 90.75 186 LEU A O 1
ATOM 1525 N N . LYS A 1 187 ? -21.562 -3.868 19.364 1.00 89.69 187 LYS A N 1
ATOM 1526 C CA . LYS A 1 187 ? -22.752 -3.470 20.138 1.00 89.69 187 LYS A CA 1
ATOM 1527 C C . LYS A 1 187 ? -22.428 -2.434 21.219 1.00 89.69 187 LYS A C 1
ATOM 1529 O O . LYS A 1 187 ? -23.194 -1.496 21.408 1.00 89.69 187 LYS A O 1
ATOM 1534 N N . SER A 1 188 ? -21.285 -2.583 21.894 1.00 87.88 188 SER A N 1
ATOM 1535 C CA . SER A 1 188 ? -20.805 -1.624 22.900 1.00 87.88 188 SER A CA 1
ATOM 1536 C C . SER A 1 188 ? -20.329 -0.299 22.292 1.00 87.88 188 SER A C 1
ATOM 1538 O O . SER A 1 188 ? -20.334 0.726 22.974 1.00 87.88 188 SER A O 1
ATOM 1540 N N . LEU A 1 189 ? -19.896 -0.293 21.030 1.00 85.12 189 LEU A N 1
ATOM 1541 C CA . LEU A 1 189 ? -19.608 0.939 20.297 1.00 85.12 189 LEU A CA 1
ATOM 1542 C C . LEU A 1 189 ? -20.896 1.638 19.873 1.00 85.12 189 LEU A C 1
ATOM 1544 O O . LEU A 1 189 ? -21.047 2.829 20.135 1.00 85.12 189 LEU A O 1
ATOM 1548 N N . PHE A 1 190 ? -21.843 0.892 19.302 1.00 87.69 190 PHE A N 1
ATOM 1549 C CA . PHE A 1 190 ? -23.113 1.437 18.824 1.00 87.69 190 PHE A CA 1
ATOM 1550 C C . PHE A 1 190 ? -23.928 2.070 19.952 1.00 87.69 190 PHE A C 1
ATOM 1552 O O . PHE A 1 190 ? -24.555 3.105 19.750 1.00 87.69 190 PHE A O 1
ATOM 1559 N N . SER A 1 191 ? -23.866 1.509 21.164 1.00 86.19 191 SER A N 1
ATOM 1560 C CA . SER A 1 191 ? -24.527 2.087 22.337 1.00 86.19 191 SER A CA 1
ATOM 1561 C C . SER A 1 191 ? -23.895 3.393 22.829 1.00 86.19 191 SER A C 1
ATOM 1563 O O . SER A 1 191 ? -24.558 4.150 23.527 1.00 86.19 191 SER A O 1
ATOM 1565 N N . ARG A 1 192 ? -22.614 3.648 22.525 1.00 82.62 192 ARG A N 1
ATOM 1566 C CA . ARG A 1 192 ? -21.883 4.843 22.985 1.00 82.62 192 ARG A CA 1
ATOM 1567 C C . ARG A 1 192 ? -21.888 5.968 21.954 1.00 82.62 192 ARG A C 1
ATOM 1569 O O . ARG A 1 192 ? -22.050 7.123 22.324 1.00 82.62 192 ARG A O 1
ATOM 1576 N N . PHE A 1 193 ? -21.691 5.628 20.682 1.00 81.81 193 PHE A N 1
ATOM 1577 C CA . PHE A 1 193 ? -21.469 6.600 19.605 1.00 81.81 193 PHE A CA 1
ATOM 1578 C C . PHE A 1 193 ? -22.607 6.650 18.580 1.00 81.81 193 PHE 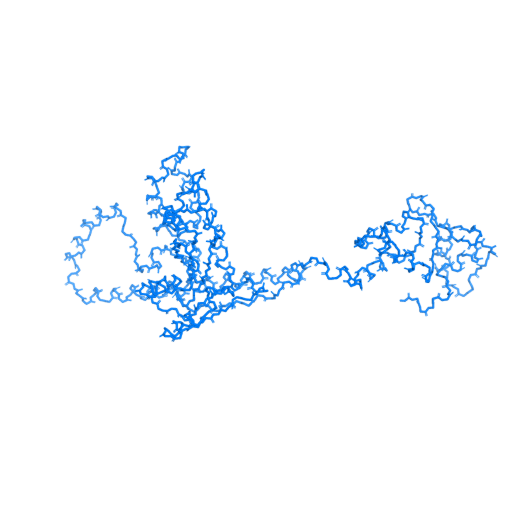A C 1
ATOM 1580 O O . PHE A 1 193 ? -22.575 7.475 17.671 1.00 81.81 193 PHE A O 1
ATOM 1587 N N . GLY A 1 194 ? -23.617 5.791 18.728 1.00 85.00 194 GLY A N 1
ATOM 1588 C CA . GLY A 1 194 ? -24.657 5.597 17.728 1.00 85.00 194 GLY A CA 1
ATOM 1589 C C . GLY A 1 194 ? -24.261 4.578 16.661 1.00 85.00 194 GLY A C 1
ATOM 1590 O O . GLY A 1 194 ? -23.151 4.041 16.640 1.00 85.00 194 GLY A O 1
ATOM 1591 N N . THR A 1 195 ? -25.212 4.276 15.782 1.00 86.38 195 THR A N 1
ATOM 1592 C CA . THR A 1 195 ? -25.036 3.270 14.732 1.00 86.38 195 THR A CA 1
ATOM 1593 C C . THR A 1 195 ? -24.466 3.923 13.470 1.00 86.38 195 THR A C 1
ATOM 1595 O O . THR A 1 195 ? -25.074 4.871 12.970 1.00 86.38 195 THR A O 1
ATOM 1598 N N . PRO A 1 196 ? -23.327 3.446 12.939 1.00 89.19 196 PRO A N 1
ATOM 1599 C CA . PRO A 1 196 ? -22.748 3.997 11.722 1.00 89.19 196 PRO A CA 1
ATOM 1600 C C . PRO A 1 196 ? -23.545 3.581 10.484 1.00 89.19 196 PRO A C 1
ATOM 1602 O O . PRO A 1 196 ? -24.206 2.547 10.471 1.00 89.19 196 PRO A O 1
ATOM 1605 N N . LYS A 1 197 ? -23.415 4.331 9.390 1.00 86.12 197 LYS A N 1
ATOM 1606 C CA . LYS A 1 197 ? -23.998 3.944 8.096 1.00 86.12 197 LYS A CA 1
ATOM 1607 C C . LYS A 1 197 ? -23.234 2.800 7.445 1.00 86.12 197 LYS A C 1
ATOM 1609 O O . LYS A 1 197 ? -23.833 1.969 6.765 1.00 86.12 197 LYS A O 1
ATOM 1614 N N . ALA A 1 198 ? -21.914 2.766 7.621 1.00 87.19 198 ALA A N 1
ATOM 1615 C CA . ALA A 1 198 ? -21.084 1.720 7.048 1.00 87.19 198 ALA A CA 1
ATOM 1616 C C . ALA A 1 198 ? -19.908 1.317 7.940 1.00 87.19 198 ALA A C 1
ATOM 1618 O O . ALA A 1 198 ? -19.315 2.140 8.638 1.00 87.19 198 ALA A O 1
ATOM 1619 N N . ILE A 1 199 ? -19.540 0.041 7.855 1.00 89.88 199 ILE A N 1
ATOM 1620 C CA . ILE A 1 199 ? -18.323 -0.511 8.451 1.00 89.88 199 ILE A CA 1
ATOM 1621 C C . ILE A 1 199 ? -17.462 -1.101 7.341 1.00 89.88 199 ILE A C 1
ATOM 1623 O O . ILE A 1 199 ? -17.967 -1.834 6.494 1.00 89.88 199 ILE A O 1
ATOM 1627 N N . ILE A 1 200 ? -16.170 -0.788 7.356 1.00 88.44 200 ILE A N 1
ATOM 1628 C CA . ILE A 1 200 ? -15.163 -1.330 6.448 1.00 88.44 200 ILE A CA 1
ATOM 1629 C C . ILE A 1 200 ? -14.293 -2.327 7.214 1.00 88.44 200 ILE A C 1
ATOM 1631 O O . ILE A 1 200 ? -13.792 -1.997 8.286 1.00 88.44 200 ILE A O 1
ATOM 1635 N N . SER A 1 201 ? -14.089 -3.523 6.667 1.00 89.56 201 SER A N 1
ATOM 1636 C CA . SER A 1 201 ? -13.152 -4.517 7.210 1.00 89.56 201 SER A CA 1
ATOM 1637 C C . SER A 1 201 ? -12.390 -5.232 6.098 1.00 89.56 201 SER A C 1
ATOM 1639 O O . SER A 1 201 ? -12.711 -5.079 4.916 1.00 89.56 201 SER A O 1
ATOM 1641 N N . ASP A 1 202 ? -11.411 -6.056 6.462 1.00 86.44 202 ASP A N 1
ATOM 1642 C CA . ASP A 1 202 ? -10.837 -7.033 5.539 1.00 86.44 202 ASP A CA 1
ATOM 1643 C C . ASP A 1 202 ? -11.821 -8.192 5.247 1.00 86.44 202 ASP A C 1
ATOM 1645 O O . ASP A 1 202 ? -12.960 -8.221 5.735 1.00 86.44 202 ASP A O 1
ATOM 1649 N N . ARG A 1 203 ? -11.381 -9.144 4.414 1.00 85.75 203 ARG A N 1
ATOM 1650 C CA . ARG A 1 203 ? -12.139 -10.357 4.057 1.00 85.75 203 ARG A CA 1
ATOM 1651 C C . ARG A 1 203 ? -11.918 -11.521 5.035 1.00 85.75 203 ARG A C 1
ATOM 1653 O O . ARG A 1 203 ? -12.177 -12.669 4.681 1.00 85.75 203 ARG A O 1
ATOM 1660 N N . GLY A 1 204 ? -11.424 -11.255 6.243 1.00 85.19 204 GLY A N 1
ATOM 1661 C CA . GLY A 1 204 ? -11.215 -12.270 7.264 1.00 85.19 204 GLY A CA 1
ATOM 1662 C C . GLY A 1 204 ? -12.521 -12.971 7.641 1.00 85.19 204 GLY A C 1
ATOM 1663 O O . GLY A 1 204 ? -13.579 -12.347 7.740 1.00 85.19 204 GLY A O 1
ATOM 1664 N N . THR A 1 205 ? -12.458 -14.278 7.901 1.00 87.69 205 THR A N 1
ATOM 1665 C CA . THR A 1 205 ? -13.622 -15.111 8.280 1.00 87.69 205 THR A CA 1
ATOM 1666 C C . THR A 1 205 ? -14.336 -14.608 9.542 1.00 87.69 205 THR A C 1
ATOM 1668 O O . THR A 1 205 ? -15.538 -14.795 9.726 1.00 87.69 205 THR A O 1
ATOM 1671 N N . HIS A 1 206 ? -13.614 -13.896 10.401 1.00 89.31 206 HIS A N 1
ATOM 1672 C CA . HIS A 1 206 ? -14.133 -13.274 11.613 1.00 89.31 206 HIS A CA 1
ATOM 1673 C C . HIS A 1 206 ? -15.026 -12.046 11.361 1.00 89.31 206 HIS A C 1
ATOM 1675 O O . HIS A 1 206 ? -15.877 -11.739 12.201 1.00 89.31 206 HIS A O 1
ATOM 1681 N N . PHE A 1 207 ? -14.907 -11.398 10.197 1.00 89.62 207 PHE A N 1
ATOM 1682 C CA . PHE A 1 207 ? -15.825 -10.349 9.731 1.00 89.62 207 PHE A CA 1
ATOM 1683 C C . PHE A 1 207 ? -16.780 -10.845 8.633 1.00 89.62 207 PHE A C 1
ATOM 1685 O O . PHE A 1 207 ? -17.891 -10.338 8.516 1.00 89.62 207 PHE A O 1
ATOM 1692 N N . CYS A 1 208 ? -16.387 -11.861 7.861 1.00 89.69 208 CYS A N 1
ATOM 1693 C CA . CYS A 1 208 ? -17.198 -12.477 6.808 1.00 89.69 208 CYS A CA 1
ATOM 1694 C C . CYS A 1 208 ? -17.887 -13.755 7.312 1.00 89.69 208 CYS A C 1
ATOM 1696 O O . CYS A 1 208 ? -17.404 -14.861 7.078 1.00 89.69 208 CYS A O 1
ATOM 1698 N N . ASN A 1 209 ? -19.008 -13.612 8.022 1.00 91.56 209 ASN A N 1
ATOM 1699 C CA . ASN A 1 209 ? -19.823 -14.736 8.499 1.00 91.56 209 ASN A CA 1
ATOM 1700 C C . ASN A 1 209 ? -21.280 -14.319 8.742 1.00 91.56 209 ASN A C 1
ATOM 1702 O O . ASN A 1 209 ? -21.578 -13.144 8.963 1.00 91.56 209 ASN A O 1
ATOM 1706 N N . ASP A 1 210 ? -22.183 -15.299 8.793 1.00 91.75 210 ASP A N 1
ATOM 1707 C CA . ASP A 1 210 ? -23.621 -15.046 8.941 1.00 91.75 210 ASP A CA 1
ATOM 1708 C C . ASP A 1 210 ? -23.979 -14.328 10.242 1.00 91.75 210 ASP A C 1
ATOM 1710 O O . ASP A 1 210 ? -24.937 -13.556 10.294 1.00 91.75 210 ASP A O 1
ATOM 1714 N N . GLN A 1 211 ? -23.228 -14.573 11.321 1.00 91.00 211 GLN A N 1
ATOM 1715 C CA . GLN A 1 211 ? -23.478 -13.912 12.597 1.00 91.00 211 GLN A CA 1
ATOM 1716 C C . GLN A 1 211 ? -23.229 -12.404 12.491 1.00 91.00 211 GLN A C 1
ATOM 1718 O O . GLN A 1 211 ? -24.047 -11.620 12.978 1.00 91.00 211 GLN A O 1
ATOM 1723 N N . PHE A 1 212 ? -22.129 -12.007 11.855 1.00 92.31 212 PHE A N 1
ATOM 1724 C CA . PHE A 1 212 ? -21.791 -10.614 11.606 1.00 92.31 212 PHE A CA 1
ATOM 1725 C C . PHE A 1 212 ? -22.814 -9.973 10.663 1.00 92.31 212 PHE A C 1
ATOM 1727 O O . PHE A 1 212 ? -23.405 -8.952 11.018 1.00 92.31 212 PHE A O 1
ATOM 1734 N N . SER A 1 213 ? -23.126 -10.626 9.538 1.00 91.56 213 SER A N 1
ATOM 1735 C CA . SER A 1 213 ? -24.113 -10.158 8.554 1.00 91.56 213 SER A CA 1
ATOM 1736 C C . SER A 1 213 ? -25.496 -9.920 9.170 1.00 91.56 213 SER A C 1
ATOM 1738 O O . SER A 1 213 ? -26.100 -8.872 8.943 1.00 91.56 213 SER A O 1
ATOM 1740 N N . ARG A 1 214 ? -25.978 -10.830 10.031 1.00 92.12 214 ARG A N 1
ATOM 1741 C CA . ARG A 1 214 ? -27.251 -10.659 10.759 1.00 92.12 214 ARG A CA 1
ATOM 1742 C C . ARG A 1 214 ? -27.252 -9.431 11.667 1.00 92.12 214 ARG A C 1
ATOM 1744 O O . ARG A 1 214 ? -28.269 -8.752 11.785 1.00 92.12 214 ARG A O 1
ATOM 1751 N N . VAL A 1 215 ? -26.132 -9.145 12.331 1.00 90.38 215 VAL A N 1
ATOM 1752 C CA . VAL A 1 215 ? -26.008 -7.965 13.199 1.00 90.38 215 VAL A CA 1
ATOM 1753 C C . VAL A 1 215 ? -25.974 -6.693 12.363 1.00 90.38 215 VAL A C 1
ATOM 1755 O O . VAL A 1 215 ? -26.687 -5.753 12.693 1.00 90.38 215 VAL A O 1
ATOM 1758 N N . MET A 1 216 ? -25.213 -6.671 11.269 1.00 92.38 216 MET A N 1
ATOM 1759 C CA . MET A 1 216 ? -25.178 -5.527 10.354 1.00 92.38 216 MET A CA 1
ATOM 1760 C C . MET A 1 216 ? -26.576 -5.213 9.809 1.00 92.38 216 MET A C 1
ATOM 1762 O O . MET A 1 216 ? -27.026 -4.075 9.922 1.00 92.38 216 MET A O 1
ATOM 1766 N N . ALA A 1 217 ? -27.311 -6.234 9.353 1.00 89.44 217 ALA A N 1
ATOM 1767 C CA . ALA A 1 217 ? -28.689 -6.090 8.890 1.00 89.44 217 ALA A CA 1
ATOM 1768 C C . ALA A 1 217 ? -29.631 -5.573 9.992 1.00 89.44 217 ALA A C 1
ATOM 1770 O O . ALA A 1 217 ? -30.397 -4.644 9.756 1.00 89.44 217 ALA A O 1
ATOM 1771 N N . LYS A 1 218 ? -29.531 -6.107 11.220 1.00 90.06 218 LYS A N 1
ATOM 1772 C CA . LYS A 1 218 ? -30.356 -5.674 12.363 1.00 90.06 218 LYS A CA 1
ATOM 1773 C C . LYS A 1 218 ? -30.205 -4.184 12.679 1.00 90.06 218 LYS A C 1
ATOM 1775 O O . LYS A 1 218 ? -31.174 -3.548 13.078 1.00 90.06 218 LYS A O 1
ATOM 1780 N N . TYR A 1 219 ? -28.992 -3.653 12.561 1.00 88.00 219 TYR A N 1
ATOM 1781 C CA . TYR A 1 219 ? -28.695 -2.249 12.845 1.00 88.00 219 TYR A CA 1
ATOM 1782 C C . TYR A 1 219 ? -28.744 -1.362 11.585 1.00 88.00 219 TYR A C 1
ATOM 1784 O O . TYR A 1 219 ? -28.510 -0.164 11.685 1.00 88.00 219 TYR A O 1
ATOM 1792 N N . GLY A 1 220 ? -29.047 -1.912 10.403 1.00 88.12 220 GLY A N 1
ATOM 1793 C CA . GLY A 1 220 ? -29.052 -1.155 9.144 1.00 88.12 220 GLY A CA 1
ATOM 1794 C C . GLY A 1 220 ? -27.666 -0.665 8.704 1.00 88.12 220 GLY A C 1
ATOM 1795 O O . GLY A 1 220 ? -27.558 0.322 7.979 1.00 88.12 220 GLY A O 1
ATOM 1796 N N . VAL A 1 221 ? -26.597 -1.328 9.149 1.00 90.00 221 VAL A N 1
ATOM 1797 C CA . VAL A 1 221 ? -25.211 -0.969 8.825 1.00 90.00 221 VAL A CA 1
ATOM 1798 C C . VAL A 1 221 ? -24.802 -1.640 7.517 1.00 90.00 221 VAL A C 1
ATOM 1800 O O . VAL A 1 221 ? -24.909 -2.856 7.371 1.00 90.00 221 VAL A O 1
ATOM 1803 N N . THR A 1 222 ? -24.257 -0.871 6.575 1.00 87.81 222 THR A N 1
ATOM 1804 C CA . THR A 1 222 ? -23.685 -1.426 5.341 1.00 87.81 222 THR A CA 1
ATOM 1805 C C . THR A 1 222 ? -22.269 -1.942 5.594 1.00 87.81 222 THR A C 1
ATOM 1807 O O . THR A 1 222 ? -21.357 -1.164 5.877 1.00 87.81 222 THR A O 1
ATOM 1810 N N . HIS A 1 223 ? -22.044 -3.245 5.453 1.00 90.44 223 HIS A N 1
ATOM 1811 C CA . HIS A 1 223 ? -20.699 -3.819 5.541 1.00 90.44 223 HIS A CA 1
ATOM 1812 C C . HIS A 1 223 ? -19.990 -3.752 4.187 1.00 90.44 223 HIS A C 1
ATOM 1814 O O . HIS A 1 223 ? -20.498 -4.242 3.182 1.00 90.44 223 HIS A O 1
ATOM 1820 N N . ARG A 1 224 ? -18.818 -3.117 4.150 1.00 86.62 224 ARG A N 1
ATOM 1821 C CA . ARG A 1 224 ? -17.970 -2.984 2.963 1.00 86.62 224 ARG A CA 1
ATOM 1822 C C . ARG A 1 224 ? -16.670 -3.750 3.182 1.00 86.62 224 ARG A C 1
ATOM 1824 O O . ARG A 1 224 ? -15.980 -3.544 4.174 1.00 86.62 224 ARG A O 1
ATOM 1831 N N . LEU A 1 225 ? -16.313 -4.604 2.232 1.00 84.19 225 LEU A N 1
ATOM 1832 C CA . LEU A 1 225 ? -15.075 -5.376 2.292 1.00 84.19 225 LEU A CA 1
ATOM 1833 C C . LEU A 1 225 ? -13.963 -4.643 1.546 1.00 84.19 225 LEU A C 1
ATOM 1835 O O . LEU A 1 225 ? -14.145 -4.230 0.399 1.00 84.19 225 LEU A O 1
ATOM 1839 N N . SER A 1 226 ? -12.798 -4.516 2.176 1.00 72.31 226 SER A N 1
ATOM 1840 C CA . SER A 1 226 ? -11.591 -4.058 1.498 1.00 72.31 226 SER A CA 1
ATOM 1841 C C . SER A 1 226 ? -11.175 -5.095 0.454 1.00 72.31 226 SER A C 1
ATOM 1843 O O . SER A 1 226 ? -11.171 -6.300 0.717 1.00 72.31 226 SER A O 1
ATOM 1845 N N . THR A 1 227 ? -10.831 -4.649 -0.751 1.00 58.81 227 THR A N 1
ATOM 1846 C CA . THR A 1 227 ? -10.225 -5.516 -1.766 1.00 58.81 227 THR A CA 1
ATOM 1847 C C . THR A 1 227 ? -8.709 -5.547 -1.558 1.00 58.81 227 THR A C 1
ATOM 1849 O O . THR A 1 227 ? -8.120 -4.553 -1.133 1.00 58.81 227 THR A O 1
ATOM 1852 N N . ALA A 1 228 ? -8.062 -6.676 -1.870 1.00 44.69 228 ALA A N 1
ATOM 1853 C CA . ALA A 1 228 ? -6.608 -6.846 -1.725 1.00 44.69 228 ALA A CA 1
ATOM 1854 C C . ALA A 1 228 ? -5.784 -5.821 -2.537 1.00 44.69 228 ALA A C 1
ATOM 1856 O O . ALA A 1 228 ? -4.633 -5.555 -2.211 1.00 44.69 228 ALA A O 1
ATOM 1857 N N . TYR A 1 229 ? -6.396 -5.213 -3.559 1.00 34.03 229 TYR A N 1
ATOM 1858 C CA . TYR A 1 229 ? -5.783 -4.231 -4.457 1.00 34.03 229 TYR A CA 1
ATOM 1859 C C . TYR A 1 229 ? -6.220 -2.782 -4.194 1.00 34.03 229 TYR A C 1
ATOM 1861 O O . TYR A 1 229 ? -5.791 -1.882 -4.908 1.00 34.03 229 TYR A O 1
ATOM 1869 N N . HIS A 1 230 ? -7.052 -2.523 -3.176 1.00 45.97 230 HIS A N 1
ATOM 1870 C CA . HIS A 1 230 ? -7.493 -1.167 -2.825 1.00 45.97 230 HIS A CA 1
ATOM 1871 C C . HIS A 1 230 ? -7.111 -0.822 -1.373 1.00 45.97 230 HIS A C 1
ATOM 1873 O O . HIS A 1 230 ? -7.987 -0.560 -0.539 1.00 45.97 230 HIS A O 1
ATOM 1879 N N . PRO A 1 231 ? -5.799 -0.774 -1.045 1.00 42.16 231 PRO A N 1
ATOM 1880 C CA . PRO A 1 231 ? -5.300 -0.447 0.296 1.00 42.16 231 PRO A CA 1
ATOM 1881 C C . PRO A 1 231 ? -5.739 0.944 0.766 1.00 42.16 231 PRO A C 1
ATOM 1883 O O . PRO A 1 231 ? -5.642 1.265 1.939 1.00 42.16 231 PRO A O 1
ATOM 1886 N N . GLN A 1 232 ? -6.281 1.785 -0.113 1.00 51.91 232 GLN A N 1
ATOM 1887 C CA . GLN A 1 232 ? -6.853 3.084 0.238 1.00 51.91 232 GLN A CA 1
ATOM 1888 C C . GLN A 1 232 ? -8.163 2.954 1.038 1.00 51.91 232 GLN A C 1
ATOM 1890 O O . GLN A 1 232 ? -8.482 3.845 1.826 1.00 51.91 232 GLN A O 1
ATOM 1895 N N . THR A 1 233 ? -8.895 1.841 0.879 1.00 53.16 233 THR A N 1
ATOM 1896 C CA . THR A 1 233 ? -10.152 1.595 1.597 1.00 53.16 233 THR A CA 1
ATOM 1897 C C . THR A 1 233 ? -9.864 1.210 3.042 1.00 53.16 233 THR A C 1
ATOM 1899 O O . THR A 1 233 ? -10.407 1.865 3.914 1.00 53.16 233 THR A O 1
ATOM 1902 N N . SER A 1 234 ? -8.954 0.268 3.326 1.00 59.84 234 SER A N 1
ATOM 1903 C CA . SER A 1 234 ? -8.547 -0.111 4.702 1.00 59.84 234 SER A CA 1
ATOM 1904 C C . SER A 1 234 ? -7.381 0.717 5.275 1.00 59.84 234 SER A C 1
ATOM 1906 O O . SER A 1 234 ? -7.111 0.709 6.475 1.00 59.84 234 SER A O 1
ATOM 1908 N N . GLY A 1 235 ? -6.694 1.501 4.441 1.00 63.78 235 GLY A N 1
ATOM 1909 C CA . GLY A 1 235 ? -5.407 2.118 4.780 1.00 63.78 235 GLY A CA 1
ATOM 1910 C C . GLY A 1 235 ? -5.443 3.061 5.977 1.00 63.78 235 GLY A C 1
ATOM 1911 O O . GLY A 1 235 ? -4.437 3.225 6.659 1.00 63.78 235 GLY A O 1
ATOM 1912 N N . GLN A 1 236 ? -6.599 3.655 6.283 1.00 65.31 236 GLN A N 1
ATOM 1913 C CA . GLN A 1 236 ? -6.765 4.470 7.490 1.00 65.31 236 GLN A CA 1
ATOM 1914 C C . GLN A 1 236 ? -6.649 3.631 8.765 1.00 65.31 236 GLN A C 1
ATOM 1916 O O . GLN A 1 236 ? -5.963 4.035 9.704 1.00 65.31 236 GLN A O 1
ATOM 1921 N N . VAL A 1 237 ? -7.274 2.455 8.784 1.00 67.12 237 VAL A N 1
ATOM 1922 C CA . VAL A 1 237 ? -7.169 1.517 9.903 1.00 67.12 237 VAL A CA 1
ATOM 1923 C C . VAL A 1 237 ? -5.764 0.937 9.961 1.00 67.12 237 VAL A C 1
ATOM 1925 O O . VAL A 1 237 ? -5.168 0.937 11.027 1.00 67.12 237 VAL A O 1
ATOM 1928 N N . GLU A 1 238 ? -5.162 0.563 8.830 1.00 72.19 238 GLU A N 1
ATOM 1929 C CA . GLU A 1 238 ? -3.790 0.036 8.805 1.00 72.19 238 GLU A CA 1
ATOM 1930 C C . GLU A 1 238 ? -2.732 1.042 9.284 1.00 72.19 238 GLU A C 1
ATOM 1932 O O . GLU A 1 238 ? -1.772 0.674 9.966 1.00 72.19 238 GLU A O 1
ATOM 1937 N N . VAL A 1 239 ? -2.855 2.321 8.909 1.00 68.19 239 VAL A N 1
ATOM 1938 C CA . VAL A 1 239 ? -1.953 3.387 9.378 1.00 68.19 239 VAL A CA 1
ATOM 1939 C C . VAL A 1 239 ? -2.122 3.588 10.882 1.00 68.19 239 VAL A C 1
ATOM 1941 O O . VAL A 1 239 ? -1.126 3.685 11.605 1.00 68.19 239 VAL A O 1
ATOM 1944 N N . THR A 1 240 ? -3.364 3.576 11.365 1.00 65.75 240 THR A N 1
ATOM 1945 C CA . THR A 1 240 ? -3.667 3.618 12.797 1.00 65.75 240 THR A CA 1
ATOM 1946 C C . THR A 1 240 ? -3.104 2.404 13.529 1.00 65.75 240 THR A C 1
ATOM 1948 O O . THR A 1 240 ? -2.442 2.571 14.550 1.00 65.75 240 THR A O 1
ATOM 1951 N N . ASN A 1 241 ? -3.257 1.201 12.980 1.00 70.75 241 ASN A N 1
ATOM 1952 C CA . ASN A 1 241 ? -2.752 -0.043 13.554 1.00 70.75 241 ASN A CA 1
ATOM 1953 C C . ASN A 1 241 ? -1.228 -0.034 13.651 1.00 70.75 241 ASN A C 1
ATOM 1955 O O . ASN A 1 241 ? -0.673 -0.384 14.692 1.00 70.75 241 ASN A O 1
ATOM 1959 N N . ARG A 1 242 ? -0.533 0.445 12.611 1.00 69.81 242 ARG A N 1
ATOM 1960 C CA . ARG A 1 242 ? 0.924 0.645 12.636 1.00 69.81 242 ARG A CA 1
ATOM 1961 C C . ARG A 1 242 ? 1.350 1.626 13.726 1.00 69.81 242 ARG A C 1
ATOM 1963 O O . ARG A 1 242 ? 2.339 1.382 14.418 1.00 69.81 242 ARG A O 1
ATOM 1970 N N . GLY A 1 243 ? 0.622 2.729 13.888 1.00 64.50 243 GLY A N 1
ATOM 1971 C CA . GLY A 1 243 ? 0.911 3.715 14.925 1.00 64.50 243 GLY A CA 1
ATOM 1972 C C . GLY A 1 243 ? 0.639 3.186 16.337 1.00 64.50 243 GLY A C 1
ATOM 1973 O O . GLY A 1 243 ? 1.503 3.316 17.201 1.00 64.50 243 GLY A O 1
ATOM 1974 N N . LEU A 1 244 ? -0.498 2.518 16.556 1.00 64.12 244 LEU A N 1
ATOM 1975 C CA . LEU A 1 244 ? -0.838 1.860 17.820 1.00 64.12 244 LEU A CA 1
ATOM 1976 C C . LEU A 1 244 ? 0.194 0.803 18.196 1.00 64.12 244 LEU A C 1
ATOM 1978 O O . LEU A 1 244 ? 0.683 0.815 19.321 1.00 64.12 244 LEU A O 1
ATOM 1982 N N . LYS A 1 245 ? 0.579 -0.063 17.252 1.00 66.31 245 LYS A N 1
ATOM 1983 C CA . LYS A 1 245 ? 1.593 -1.097 17.475 1.00 66.31 245 LYS A CA 1
ATOM 1984 C C . LYS A 1 245 ? 2.924 -0.483 17.911 1.00 66.31 245 LYS A C 1
ATOM 1986 O O . LYS A 1 245 ? 3.495 -0.925 18.899 1.00 66.31 245 LYS A O 1
ATOM 1991 N N . ARG A 1 246 ? 3.366 0.593 17.250 1.00 66.88 246 ARG A N 1
ATOM 1992 C CA . ARG A 1 246 ? 4.609 1.299 17.600 1.00 66.88 246 ARG A CA 1
ATOM 1993 C C . ARG A 1 246 ? 4.568 1.915 19.001 1.00 66.88 246 ARG A C 1
ATOM 1995 O O . ARG A 1 246 ? 5.575 1.885 19.704 1.00 66.88 246 ARG A O 1
ATOM 2002 N N . ILE A 1 247 ? 3.443 2.515 19.396 1.00 62.19 247 ILE A N 1
ATOM 2003 C CA . ILE A 1 247 ? 3.296 3.073 20.750 1.00 62.19 247 ILE A CA 1
ATOM 2004 C C . ILE A 1 247 ? 3.262 1.934 21.771 1.00 62.19 247 ILE A C 1
ATOM 2006 O O . ILE A 1 247 ? 3.992 1.991 22.756 1.00 62.19 247 ILE A O 1
ATOM 2010 N N . LEU A 1 248 ? 2.493 0.876 21.512 1.00 62.25 248 LEU A N 1
ATOM 2011 C CA . LEU A 1 248 ? 2.393 -0.283 22.396 1.00 62.25 248 LEU A CA 1
ATOM 2012 C C . LEU A 1 248 ? 3.762 -0.946 22.613 1.00 62.25 248 LEU A C 1
ATOM 2014 O O . LEU A 1 248 ? 4.155 -1.160 23.752 1.00 62.25 248 LEU A O 1
ATOM 2018 N N . GLU A 1 249 ? 4.531 -1.181 21.548 1.00 64.69 249 GLU A N 1
ATOM 2019 C CA . GLU A 1 249 ? 5.894 -1.732 21.620 1.00 64.69 249 GLU A CA 1
ATOM 2020 C C . GLU A 1 249 ? 6.816 -0.881 22.504 1.00 64.69 249 GLU A C 1
ATOM 2022 O O . GLU A 1 249 ? 7.531 -1.418 23.348 1.00 64.69 249 GLU A O 1
ATOM 2027 N N . ARG A 1 250 ? 6.762 0.451 22.374 1.00 63.12 250 ARG A N 1
ATOM 2028 C CA . ARG A 1 250 ? 7.551 1.361 23.221 1.00 63.12 250 ARG A CA 1
ATOM 2029 C C . ARG A 1 250 ? 7.105 1.358 24.682 1.00 63.12 250 ARG A C 1
ATOM 2031 O O . ARG A 1 250 ? 7.942 1.495 25.564 1.00 63.12 250 ARG A O 1
ATOM 2038 N N . THR A 1 251 ? 5.804 1.233 24.932 1.00 58.91 251 THR A N 1
ATOM 2039 C CA . THR A 1 251 ? 5.220 1.356 26.279 1.00 58.91 251 THR A CA 1
ATOM 2040 C C . THR A 1 251 ? 5.351 0.060 27.086 1.00 58.91 251 THR A C 1
ATOM 2042 O O . THR A 1 251 ? 5.393 0.084 28.315 1.00 58.91 251 THR A O 1
ATOM 2045 N N . VAL A 1 252 ? 5.399 -1.079 26.395 1.00 60.84 252 VAL A N 1
ATOM 2046 C CA . VAL A 1 252 ? 5.534 -2.411 26.994 1.00 60.84 252 VAL A CA 1
ATOM 2047 C C . VAL A 1 252 ? 6.996 -2.748 27.316 1.00 60.84 252 VAL A C 1
ATOM 2049 O O . VAL A 1 252 ? 7.247 -3.502 28.255 1.00 60.84 252 VAL A O 1
ATOM 2052 N N . GLY A 1 253 ? 7.960 -2.146 26.607 1.00 64.44 253 GLY A N 1
ATOM 2053 C CA . GLY A 1 253 ? 9.387 -2.343 26.874 1.00 64.44 253 GLY A CA 1
ATOM 2054 C C . GLY A 1 253 ? 9.794 -3.815 26.745 1.00 64.44 253 GLY A C 1
ATOM 2055 O O . GLY A 1 253 ? 9.403 -4.496 25.795 1.00 64.44 253 GLY A O 1
ATOM 2056 N N . GLU A 1 254 ? 10.573 -4.318 27.703 1.00 59.84 254 GLU A N 1
ATOM 2057 C CA . GLU A 1 254 ? 11.070 -5.702 27.696 1.00 59.84 254 GLU A CA 1
ATOM 2058 C C . GLU A 1 254 ? 10.008 -6.726 28.132 1.00 59.84 254 GLU A C 1
ATOM 2060 O O . GLU A 1 254 ? 9.974 -7.846 27.616 1.00 59.84 254 GLU A O 1
ATOM 2065 N N . ASN A 1 255 ? 9.071 -6.351 29.014 1.00 65.44 255 ASN A N 1
ATOM 2066 C CA . ASN A 1 255 ? 8.068 -7.281 29.533 1.00 65.44 255 ASN A CA 1
ATOM 2067 C C . ASN A 1 255 ? 6.816 -7.345 28.645 1.00 65.44 255 ASN A C 1
ATOM 2069 O O . ASN A 1 255 ? 5.748 -6.808 28.957 1.00 65.44 255 ASN A O 1
ATOM 2073 N N . ARG A 1 256 ? 6.945 -8.087 27.540 1.00 65.31 256 ARG A N 1
ATOM 2074 C CA . ARG A 1 256 ? 5.883 -8.301 26.544 1.00 65.31 256 ARG A CA 1
ATOM 2075 C C . ARG A 1 256 ? 4.609 -8.950 27.091 1.00 65.31 256 ARG A C 1
ATOM 2077 O O . ARG A 1 256 ? 3.608 -8.927 26.390 1.00 65.31 256 ARG A O 1
ATOM 2084 N N . ALA A 1 257 ? 4.595 -9.485 28.312 1.00 66.75 257 ALA A N 1
ATOM 2085 C CA . ALA A 1 257 ? 3.417 -10.121 28.904 1.00 66.75 257 ALA A CA 1
ATOM 2086 C C . ALA A 1 257 ? 2.398 -9.130 29.505 1.00 66.75 257 ALA A C 1
ATOM 2088 O O . ALA A 1 257 ? 1.296 -9.542 29.867 1.00 66.75 257 ALA A O 1
ATOM 2089 N N . LEU A 1 258 ? 2.715 -7.830 29.602 1.00 70.75 258 LEU A N 1
ATOM 2090 C CA . LEU A 1 258 ? 1.853 -6.810 30.233 1.00 70.75 258 LEU A CA 1
ATOM 2091 C C . LEU A 1 258 ? 1.092 -5.909 29.244 1.00 70.75 258 LEU A C 1
ATOM 2093 O O . LEU A 1 258 ? 0.427 -4.955 29.658 1.00 70.75 258 LEU A O 1
ATOM 2097 N N . TRP A 1 259 ? 1.155 -6.201 27.941 1.00 73.06 259 TRP A N 1
ATOM 2098 C CA . TRP A 1 259 ? 0.607 -5.317 26.908 1.00 73.06 259 TRP A CA 1
ATOM 2099 C C . TRP A 1 259 ? -0.889 -5.026 27.066 1.00 73.06 259 TRP A C 1
ATOM 2101 O O . TRP A 1 259 ? -1.313 -3.910 26.771 1.00 73.06 259 TRP A O 1
ATOM 2111 N N . SER A 1 260 ? -1.694 -5.967 27.576 1.00 70.00 260 SER A N 1
ATOM 2112 C CA . SER A 1 260 ? -3.141 -5.752 27.689 1.00 70.00 260 SER A CA 1
ATOM 2113 C C . SER A 1 260 ? -3.497 -4.685 28.729 1.00 70.00 260 SER A C 1
ATOM 2115 O O . SER A 1 260 ? -4.494 -3.994 28.562 1.00 70.00 260 SER A O 1
ATOM 2117 N N . HIS A 1 261 ? -2.688 -4.523 29.785 1.00 71.88 261 HIS A N 1
ATOM 2118 C CA . HIS A 1 261 ? -2.876 -3.473 30.797 1.00 71.88 261 HIS A CA 1
ATOM 2119 C C . HIS A 1 261 ? -2.493 -2.092 30.255 1.00 71.88 261 HIS A C 1
ATOM 2121 O O . HIS A 1 261 ? -3.091 -1.087 30.618 1.00 71.88 261 HIS A O 1
ATOM 2127 N N . LYS A 1 262 ? -1.502 -2.049 29.361 1.00 69.25 262 LYS A N 1
ATOM 2128 C CA . LYS A 1 262 ? -0.997 -0.820 28.739 1.00 69.25 262 LYS A CA 1
ATOM 2129 C C . LYS A 1 262 ? -1.840 -0.363 27.547 1.00 69.25 262 LYS A C 1
ATOM 2131 O O . LYS A 1 262 ? -1.546 0.682 26.971 1.00 69.25 262 LYS A O 1
ATOM 2136 N N . LEU A 1 263 ? -2.854 -1.132 27.140 1.00 70.12 263 LEU A N 1
ATOM 2137 C CA . LEU A 1 263 ? -3.658 -0.818 25.959 1.00 70.12 263 LEU A CA 1
ATOM 2138 C C . LEU A 1 263 ? -4.480 0.462 26.146 1.00 70.12 263 LEU A C 1
ATOM 2140 O O . LEU A 1 263 ? -4.502 1.286 25.237 1.00 70.12 263 LEU A O 1
ATOM 2144 N N . GLU A 1 264 ? -5.107 0.656 2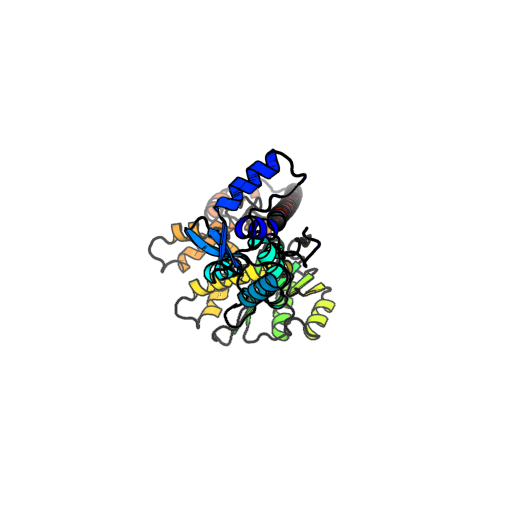7.307 1.00 68.88 264 GLU A N 1
ATOM 2145 C CA . GLU A 1 264 ? -5.868 1.882 27.597 1.00 68.88 264 GLU A CA 1
ATOM 2146 C C . GLU A 1 264 ? -4.947 3.110 27.625 1.00 68.88 264 GLU A C 1
ATOM 2148 O O . GLU A 1 264 ? -5.230 4.106 26.957 1.00 68.88 264 GLU A O 1
ATOM 2153 N N . ASP A 1 265 ? -3.782 2.999 28.274 1.00 64.69 265 ASP A N 1
ATOM 2154 C CA . ASP A 1 265 ? -2.746 4.043 28.276 1.00 64.69 265 ASP A CA 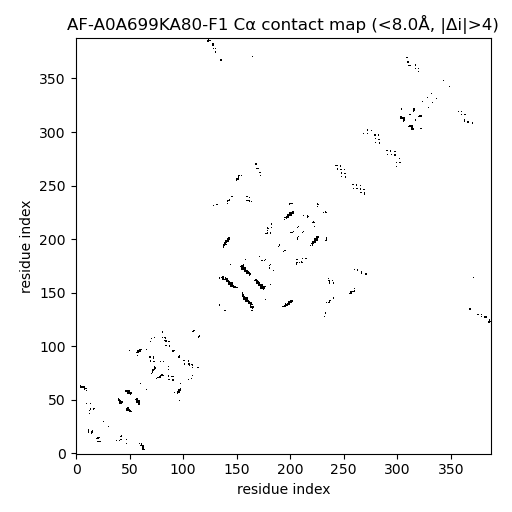1
ATOM 2155 C C . ASP A 1 265 ? -2.261 4.358 26.851 1.00 64.69 265 ASP A C 1
ATOM 2157 O O . ASP A 1 265 ? -2.080 5.515 26.471 1.00 64.69 265 ASP A O 1
ATOM 2161 N N . THR A 1 266 ? -2.094 3.320 26.026 1.00 64.00 266 THR A N 1
ATOM 2162 C CA . THR A 1 266 ? -1.676 3.427 24.621 1.00 64.00 266 THR A CA 1
ATOM 2163 C C . THR A 1 266 ? -2.745 4.097 23.765 1.00 64.00 266 THR A C 1
ATOM 2165 O O . THR A 1 266 ? -2.418 4.948 22.940 1.00 64.00 266 THR A O 1
ATOM 2168 N N . LEU A 1 267 ? -4.022 3.749 23.946 1.00 62.53 267 LEU A N 1
ATOM 2169 C CA . LEU A 1 267 ? -5.141 4.385 23.248 1.00 62.53 267 LEU A CA 1
ATOM 2170 C C . LEU A 1 267 ? -5.269 5.849 23.647 1.00 62.53 267 LEU A C 1
ATOM 2172 O O . LEU A 1 267 ? -5.483 6.708 22.793 1.00 62.53 267 LEU A O 1
ATOM 2176 N N . LEU A 1 268 ? -5.103 6.143 24.933 1.00 60.03 268 LEU A N 1
ATOM 2177 C CA . LEU A 1 268 ? -5.109 7.496 25.461 1.00 60.03 268 LEU A CA 1
ATOM 2178 C C . LEU A 1 268 ? -3.955 8.325 24.884 1.00 60.03 268 LEU A C 1
ATOM 2180 O O . LEU A 1 268 ? -4.184 9.438 24.403 1.00 60.03 268 LEU A O 1
ATOM 2184 N N . ALA A 1 269 ? -2.747 7.762 24.838 1.00 57.78 269 ALA A N 1
ATOM 2185 C CA . ALA A 1 269 ? -1.611 8.363 24.155 1.00 57.78 269 ALA A CA 1
ATOM 2186 C C . ALA A 1 269 ? -1.914 8.568 22.663 1.00 57.78 269 ALA A C 1
ATOM 2188 O O . ALA A 1 269 ? -1.767 9.673 22.164 1.00 57.78 269 ALA A O 1
ATOM 2189 N N . PHE A 1 270 ? -2.424 7.564 21.946 1.00 57.12 270 PHE A N 1
ATOM 2190 C CA . PHE A 1 270 ? -2.706 7.656 20.509 1.00 57.12 270 PHE A CA 1
ATOM 2191 C C . PHE A 1 270 ? -3.748 8.736 20.176 1.00 57.12 270 PHE A C 1
ATOM 2193 O O . PHE A 1 270 ? -3.515 9.575 19.304 1.00 57.12 270 PHE A O 1
ATOM 2200 N N . ARG A 1 271 ? -4.860 8.782 20.922 1.00 59.97 271 ARG A N 1
ATOM 2201 C CA . ARG A 1 271 ? -5.921 9.805 20.799 1.00 59.97 271 ARG A CA 1
ATOM 2202 C C . ARG A 1 271 ? -5.404 11.220 21.047 1.00 59.97 271 ARG A C 1
ATOM 2204 O O . ARG A 1 271 ? -5.992 12.192 20.580 1.00 59.97 271 ARG A O 1
ATOM 2211 N N . THR A 1 272 ? -4.305 11.337 21.781 1.00 45.47 272 THR A N 1
ATOM 2212 C CA . THR A 1 272 ? -3.670 12.610 22.104 1.00 45.47 272 THR A CA 1
ATOM 2213 C C . THR A 1 272 ? -2.367 12.850 21.354 1.00 45.47 272 THR A C 1
ATOM 2215 O O . THR A 1 272 ? -1.796 13.908 21.558 1.00 45.47 272 THR A O 1
ATOM 2218 N N . ALA A 1 273 ? -1.885 11.943 20.491 1.00 45.75 273 ALA A N 1
ATOM 2219 C CA . ALA A 1 273 ? -0.499 11.924 19.994 1.00 45.75 273 ALA A CA 1
ATOM 2220 C C . ALA A 1 273 ? -0.240 12.663 18.671 1.00 45.75 273 ALA A C 1
ATOM 2222 O O . ALA A 1 273 ? 0.904 12.666 18.206 1.00 45.75 273 ALA A O 1
ATOM 2223 N N . PHE A 1 274 ? -1.222 13.312 18.035 1.00 40.91 274 PHE A N 1
ATOM 2224 C CA . PHE A 1 274 ? -0.924 14.088 16.823 1.00 40.91 274 PHE A CA 1
ATOM 2225 C C . PHE A 1 274 ? -0.071 15.331 17.177 1.00 40.91 274 PHE A C 1
ATOM 2227 O O . PHE A 1 274 ? -0.594 16.395 17.504 1.00 40.91 274 PHE A O 1
ATOM 2234 N N . LYS A 1 275 ? 1.263 15.158 17.095 1.00 45.50 275 LYS A N 1
ATOM 2235 C CA . LYS A 1 275 ? 2.376 16.082 17.431 1.00 45.50 275 LYS A CA 1
ATOM 2236 C C . LYS A 1 275 ? 2.663 16.333 18.926 1.00 45.50 275 LYS A C 1
ATOM 2238 O O . LYS A 1 275 ? 3.044 17.438 19.302 1.00 45.50 275 LYS A O 1
ATOM 2243 N N . THR A 1 276 ? 2.558 15.318 19.777 1.00 38.22 276 THR A N 1
ATOM 2244 C CA . THR A 1 276 ? 2.777 15.455 21.245 1.00 38.22 276 THR A CA 1
ATOM 2245 C C . THR A 1 276 ? 4.123 14.924 21.710 1.00 38.22 276 THR A C 1
ATOM 2247 O O . THR A 1 276 ? 4.519 15.203 22.839 1.00 38.22 276 THR A O 1
ATOM 2250 N N . THR A 1 277 ? 4.866 14.235 20.837 1.00 43.84 277 THR A N 1
ATOM 2251 C CA . THR A 1 277 ? 6.244 13.792 21.110 1.00 43.84 277 THR A CA 1
ATOM 2252 C C . THR A 1 277 ? 7.093 14.941 21.646 1.00 43.84 277 THR A C 1
ATOM 2254 O O . THR A 1 277 ? 7.703 14.799 22.695 1.00 43.84 277 THR A O 1
ATOM 2257 N N . ARG A 1 278 ? 6.987 16.133 21.048 1.00 41.59 278 ARG A N 1
ATOM 2258 C CA . ARG A 1 278 ? 7.763 17.315 21.452 1.00 41.59 278 ARG A CA 1
ATOM 2259 C C . ARG A 1 278 ? 7.347 17.932 22.802 1.00 41.59 278 ARG A C 1
ATOM 2261 O O . ARG A 1 278 ? 8.144 18.632 23.418 1.00 41.59 278 ARG A O 1
ATOM 2268 N N . ILE A 1 279 ? 6.105 17.716 23.254 1.00 39.62 279 ILE A N 1
ATOM 2269 C CA . ILE A 1 279 ? 5.588 18.237 24.537 1.00 39.62 279 ILE A CA 1
ATOM 2270 C C . ILE A 1 279 ? 5.931 17.271 25.674 1.00 39.62 279 ILE A C 1
ATOM 2272 O O . ILE A 1 279 ? 6.384 17.715 26.727 1.00 39.62 279 ILE A O 1
ATOM 2276 N N . LEU A 1 280 ? 5.780 15.961 25.450 1.00 39.19 280 LEU A N 1
ATOM 2277 C CA . LEU A 1 280 ? 6.205 14.929 26.402 1.00 39.19 280 LEU A CA 1
ATOM 2278 C C . LEU A 1 280 ? 7.731 14.925 26.576 1.00 39.19 280 LEU A C 1
ATOM 2280 O O . LEU A 1 280 ? 8.205 14.893 27.705 1.00 39.19 280 LEU A O 1
ATOM 2284 N N . GLU A 1 281 ? 8.501 15.082 25.495 1.00 48.69 281 GLU A N 1
ATOM 2285 C CA . GLU A 1 281 ? 9.964 15.244 25.564 1.00 48.69 281 GLU A CA 1
ATOM 2286 C C . GLU A 1 281 ? 10.376 16.458 26.415 1.00 48.69 281 GLU A C 1
ATOM 2288 O O . GLU A 1 281 ? 11.295 16.359 27.222 1.00 48.69 281 GLU A O 1
ATOM 2293 N N . ARG A 1 282 ? 9.665 17.590 26.299 1.00 49.56 282 ARG A N 1
ATOM 2294 C CA . ARG A 1 282 ? 9.936 18.800 27.100 1.00 49.56 282 ARG A CA 1
ATOM 2295 C C . ARG A 1 282 ? 9.482 18.708 28.559 1.00 49.56 282 ARG A C 1
ATOM 2297 O O . ARG A 1 282 ? 10.059 19.387 29.397 1.00 49.56 282 ARG A O 1
ATOM 2304 N N . THR A 1 283 ? 8.444 17.929 28.865 1.00 43.78 283 THR A N 1
ATOM 2305 C CA . THR A 1 283 ? 7.861 17.847 30.222 1.00 43.78 283 THR A CA 1
ATOM 2306 C C . THR A 1 283 ? 8.474 16.734 31.069 1.00 43.78 283 THR A C 1
ATOM 2308 O O . THR A 1 283 ? 8.616 16.897 32.284 1.00 43.78 283 THR A O 1
ATOM 2311 N N . VAL A 1 284 ? 8.874 15.619 30.452 1.00 46.47 284 VAL A N 1
ATOM 2312 C CA . VAL A 1 284 ? 9.524 14.493 31.140 1.00 46.47 284 VAL A CA 1
ATOM 2313 C C . VAL A 1 284 ? 10.995 14.802 31.454 1.00 46.47 28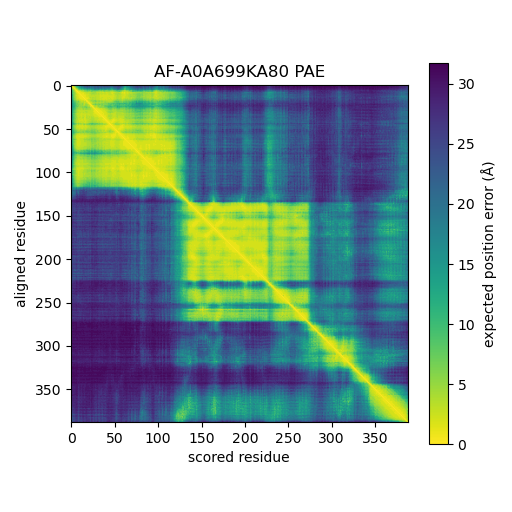4 VAL A C 1
ATOM 2315 O O . VAL A 1 284 ? 11.472 14.394 32.511 1.00 46.47 284 VAL A O 1
ATOM 2318 N N . GLY A 1 285 ? 11.678 15.607 30.630 1.00 56.41 285 GLY A N 1
ATOM 2319 C CA . GLY A 1 285 ? 13.108 15.888 30.808 1.00 56.41 285 GLY A CA 1
ATOM 2320 C C . GLY A 1 285 ? 13.961 14.621 30.642 1.00 56.41 285 GLY A C 1
ATOM 2321 O O . GLY A 1 285 ? 13.557 13.687 29.949 1.00 56.41 285 GLY A O 1
ATOM 2322 N N . GLU A 1 286 ? 15.139 14.570 31.270 1.00 47.12 286 GLU A N 1
ATOM 2323 C CA . GLU A 1 286 ? 16.088 13.447 31.130 1.00 47.12 286 GLU A CA 1
ATOM 2324 C C . GLU A 1 286 ? 15.627 12.153 31.824 1.00 47.12 286 GLU A C 1
ATOM 2326 O O . GLU A 1 286 ? 15.977 11.053 31.390 1.00 47.12 286 GLU A O 1
ATOM 2331 N N . ASN A 1 287 ? 14.791 12.249 32.864 1.00 46.62 287 ASN A N 1
ATOM 2332 C CA . ASN A 1 287 ? 14.392 11.087 33.652 1.00 46.62 287 ASN A CA 1
ATOM 2333 C C . ASN A 1 287 ? 13.110 10.431 33.107 1.00 46.62 287 ASN A C 1
ATOM 2335 O O . ASN A 1 287 ? 11.986 10.737 33.512 1.00 46.62 287 ASN A O 1
ATOM 2339 N N . ARG A 1 288 ? 13.301 9.492 32.173 1.00 53.22 288 ARG A N 1
ATOM 2340 C CA . ARG A 1 288 ? 12.235 8.773 31.453 1.00 53.22 288 ARG A CA 1
ATOM 2341 C C . ARG A 1 288 ? 11.364 7.866 32.326 1.00 53.22 288 ARG A C 1
ATOM 2343 O O . ARG A 1 288 ? 10.389 7.344 31.803 1.00 53.22 288 ARG A O 1
ATOM 2350 N N . ALA A 1 289 ? 11.677 7.670 33.607 1.00 49.06 289 ALA A N 1
ATOM 2351 C CA . ALA A 1 289 ? 10.902 6.819 34.513 1.00 49.06 289 ALA A CA 1
ATOM 2352 C C . ALA A 1 289 ? 9.618 7.488 35.049 1.00 49.06 289 ALA A C 1
ATOM 2354 O O . ALA A 1 289 ? 8.661 6.791 35.360 1.00 49.06 289 ALA A O 1
ATOM 2355 N N . LEU A 1 290 ? 9.554 8.826 35.081 1.00 47.62 290 LEU A N 1
ATOM 2356 C CA . LEU A 1 290 ? 8.435 9.607 35.649 1.00 47.62 290 LEU A CA 1
ATOM 2357 C C . LEU A 1 290 ? 7.343 9.961 34.623 1.00 47.62 290 LEU A C 1
ATOM 2359 O O . LEU A 1 290 ? 6.549 10.886 34.814 1.00 47.62 290 LEU A O 1
ATOM 2363 N N . TRP A 1 291 ? 7.334 9.281 33.476 1.00 47.78 291 TRP A N 1
ATOM 2364 C CA . TRP A 1 291 ? 6.452 9.635 32.367 1.00 47.78 291 TRP A CA 1
ATOM 2365 C C . TRP A 1 291 ? 4.979 9.354 32.673 1.00 47.78 291 TRP A C 1
ATOM 2367 O O . TRP A 1 291 ? 4.141 10.110 32.194 1.00 47.78 291 TRP A O 1
ATOM 2377 N N . SER A 1 292 ? 4.665 8.324 33.470 1.00 44.72 292 SER A N 1
ATOM 2378 C CA . SER A 1 292 ? 3.294 7.995 33.888 1.00 44.72 292 SER A CA 1
ATOM 2379 C C . SER A 1 292 ? 2.664 9.127 34.692 1.00 44.72 292 SER A C 1
ATOM 2381 O O . SER A 1 292 ? 1.538 9.525 34.413 1.00 44.72 292 SER A O 1
ATOM 2383 N N . ASP A 1 293 ? 3.428 9.711 35.612 1.00 47.97 293 ASP A N 1
ATOM 2384 C CA . ASP A 1 293 ? 2.935 10.708 36.569 1.00 47.97 293 ASP A CA 1
ATOM 2385 C C . ASP A 1 293 ? 2.763 12.083 35.907 1.00 47.97 293 ASP A C 1
ATOM 2387 O O . ASP A 1 293 ? 1.936 12.903 36.302 1.00 47.97 293 ASP A O 1
ATOM 2391 N N . LYS A 1 294 ? 3.526 12.336 34.837 1.00 46.69 294 LYS A N 1
ATOM 2392 C CA . LYS A 1 294 ? 3.421 13.550 34.014 1.00 46.69 294 LYS A CA 1
ATOM 2393 C C . LYS A 1 294 ? 2.477 13.392 32.820 1.00 46.69 294 LYS A C 1
ATOM 2395 O O . LYS A 1 294 ? 2.171 14.385 32.151 1.00 46.69 294 LYS A O 1
ATOM 2400 N N . LEU A 1 295 ? 2.001 12.173 32.556 1.00 45.78 295 LEU A N 1
ATOM 2401 C CA . LEU A 1 295 ? 1.150 11.856 31.414 1.00 45.78 295 LEU A CA 1
ATOM 2402 C C . LEU A 1 295 ? -0.188 12.587 31.514 1.00 45.78 295 LEU A C 1
ATOM 2404 O O . LEU A 1 295 ? -0.579 13.246 30.557 1.00 45.78 295 LEU A O 1
ATOM 2408 N N . GLU A 1 296 ? -0.858 12.552 32.666 1.00 45.47 296 GLU A N 1
ATOM 2409 C CA . GLU A 1 296 ? -2.163 13.205 32.854 1.00 45.47 296 GLU A CA 1
ATOM 2410 C C . GLU A 1 296 ? -2.116 14.715 32.574 1.00 45.47 296 GLU A C 1
ATOM 2412 O O . GLU A 1 296 ? -2.967 15.246 31.856 1.00 45.47 296 GLU A O 1
ATOM 2417 N N . ASN A 1 297 ? -1.057 15.388 33.026 1.00 47.19 297 ASN A N 1
ATOM 2418 C CA . ASN A 1 297 ? -0.836 16.816 32.789 1.00 47.19 297 ASN A CA 1
ATOM 2419 C C . ASN A 1 297 ? -0.548 17.129 31.309 1.00 47.19 297 ASN A C 1
ATOM 2421 O O . ASN A 1 297 ? -1.080 18.094 30.753 1.00 47.19 297 ASN A O 1
ATOM 2425 N N . ALA A 1 298 ? 0.244 16.293 30.630 1.00 45.62 298 ALA A N 1
ATOM 2426 C CA . ALA A 1 298 ? 0.510 16.438 29.197 1.00 45.62 298 ALA A CA 1
ATOM 2427 C C . ALA A 1 298 ? -0.742 16.163 28.339 1.00 45.62 298 ALA A C 1
ATOM 2429 O O . ALA A 1 298 ? -1.001 16.859 27.352 1.00 45.62 298 ALA A O 1
ATOM 2430 N N . LEU A 1 299 ? -1.551 15.178 28.741 1.00 46.00 299 LEU A N 1
ATOM 2431 C CA . LEU A 1 299 ? -2.838 14.843 28.131 1.00 46.00 299 LEU A CA 1
ATOM 2432 C C . LEU A 1 299 ? -3.848 15.984 28.291 1.00 46.00 299 LEU A C 1
ATOM 2434 O O . LEU A 1 299 ? -4.567 16.303 27.340 1.00 46.00 299 LEU A O 1
ATOM 2438 N N . TRP A 1 300 ? -3.892 16.608 29.469 1.00 50.44 300 TRP A N 1
ATOM 2439 C CA . TRP A 1 300 ? -4.718 17.781 29.743 1.00 50.44 300 TRP A CA 1
ATOM 2440 C C . TRP A 1 300 ? -4.342 18.957 28.836 1.00 50.44 300 TRP A C 1
ATOM 2442 O O . TRP A 1 300 ? -5.196 19.477 28.115 1.00 50.44 300 TRP A O 1
ATOM 2452 N N . ALA A 1 301 ? -3.054 19.308 28.781 1.00 46.22 301 ALA A N 1
ATOM 2453 C CA . ALA A 1 301 ? -2.548 20.378 27.923 1.00 46.22 301 ALA A CA 1
ATOM 2454 C C . ALA A 1 301 ? -2.841 20.131 26.431 1.00 46.22 301 ALA A C 1
ATOM 2456 O O . ALA A 1 301 ? -3.148 21.059 25.687 1.00 46.22 301 ALA A O 1
ATOM 2457 N N . PHE A 1 302 ? -2.796 18.877 25.967 1.00 50.94 302 PHE A N 1
ATOM 2458 C CA . PHE A 1 302 ? -3.082 18.561 24.567 1.00 50.94 302 PHE A CA 1
ATOM 2459 C C . PHE A 1 302 ? -4.571 18.663 24.207 1.00 50.94 302 PHE A C 1
ATOM 2461 O O . PHE A 1 302 ? -4.897 19.157 23.123 1.00 50.94 302 PHE A O 1
ATOM 2468 N N . LYS A 1 303 ? -5.469 18.194 25.088 1.00 50.81 303 LYS A N 1
ATOM 2469 C CA . LYS A 1 303 ? -6.930 18.242 24.885 1.00 50.81 303 LYS A CA 1
ATOM 2470 C C . LYS A 1 303 ? -7.443 19.684 24.783 1.00 50.81 303 LYS A C 1
ATOM 2472 O O . LYS A 1 303 ? -8.394 19.938 24.043 1.00 50.81 303 LYS A O 1
ATOM 2477 N N . THR A 1 304 ? -6.794 20.615 25.481 1.00 50.41 304 THR A N 1
ATOM 2478 C CA . THR A 1 304 ? -7.143 22.043 25.510 1.00 50.41 304 THR A CA 1
ATOM 2479 C C . THR A 1 304 ? -6.354 22.897 24.511 1.00 50.41 304 THR A C 1
ATOM 2481 O O . THR A 1 304 ? -6.749 24.029 24.245 1.00 50.41 304 THR A O 1
ATOM 2484 N N . ALA A 1 305 ? -5.299 22.361 23.886 1.00 46.06 305 ALA A N 1
ATOM 2485 C CA . ALA A 1 305 ? -4.503 23.074 22.886 1.00 46.06 305 ALA A CA 1
ATOM 2486 C C . ALA A 1 305 ? -5.165 23.117 21.494 1.00 46.06 305 ALA A C 1
ATOM 2488 O O . ALA A 1 305 ? -5.623 22.104 20.955 1.00 46.06 305 ALA A O 1
ATOM 2489 N N . PHE A 1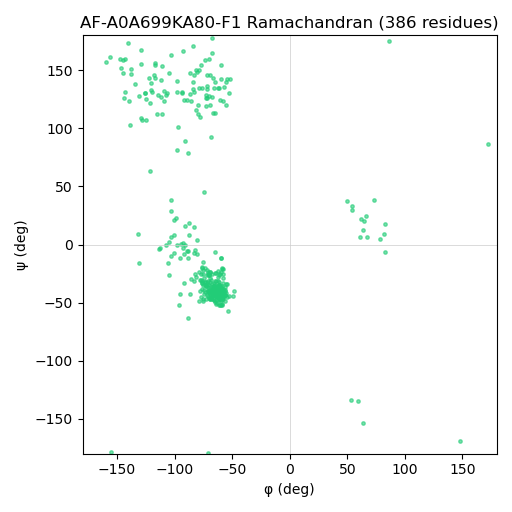 306 ? -5.156 24.303 20.880 1.00 51.03 306 PHE A N 1
ATOM 2490 C CA . PHE A 1 306 ? -5.731 24.585 19.561 1.00 51.03 306 PHE A CA 1
ATOM 2491 C C . PHE A 1 306 ? -5.007 23.832 18.433 1.00 51.03 306 PHE A C 1
ATOM 2493 O O . PHE A 1 306 ? -3.778 23.725 18.438 1.00 51.03 306 PHE A O 1
ATOM 2500 N N . LYS A 1 307 ? -5.754 23.307 17.450 1.00 54.91 307 LYS A N 1
ATOM 2501 C CA . LYS A 1 307 ? -5.197 22.579 16.299 1.00 54.91 307 LYS A CA 1
ATOM 2502 C C . LYS A 1 307 ? -5.465 23.327 15.002 1.00 54.91 307 LYS A C 1
ATOM 2504 O O . LYS A 1 307 ? -6.586 23.352 14.512 1.00 54.91 307 LYS A O 1
ATOM 2509 N N . THR A 1 308 ? -4.404 23.840 14.390 1.00 43.62 308 THR A N 1
ATOM 2510 C CA . THR A 1 308 ? -4.454 24.600 13.132 1.00 43.62 308 THR A CA 1
ATOM 2511 C C . THR A 1 308 ? -5.127 23.862 11.963 1.00 43.62 308 THR A C 1
ATOM 2513 O O . THR A 1 308 ? -5.916 24.496 11.277 1.00 43.62 308 THR A O 1
ATOM 2516 N N . PRO A 1 309 ? -4.907 22.548 11.727 1.00 43.56 309 PRO A N 1
ATOM 2517 C CA . PRO A 1 309 ? -5.543 21.856 10.595 1.00 43.56 309 PRO A CA 1
ATOM 2518 C C . PRO A 1 309 ? -7.058 21.662 10.734 1.00 43.56 309 PRO A C 1
ATOM 2520 O O . PRO A 1 309 ? -7.739 21.453 9.738 1.00 43.56 309 PRO A O 1
ATOM 2523 N N . VAL A 1 310 ? -7.570 21.672 11.967 1.00 51.62 310 VAL A N 1
ATOM 2524 C CA . VAL A 1 310 ? -8.992 21.445 12.277 1.00 51.62 310 VAL A CA 1
ATOM 2525 C C . VAL A 1 310 ? -9.688 22.759 12.654 1.00 51.62 310 VAL A C 1
ATOM 2527 O O . VAL A 1 310 ? -10.907 22.829 12.635 1.00 51.62 310 VAL A O 1
ATOM 2530 N N . GLY A 1 311 ? -8.930 23.810 12.977 1.00 55.81 311 GLY A N 1
ATOM 2531 C CA . GLY A 1 311 ? -9.455 25.125 13.352 1.00 55.81 311 GLY A CA 1
ATOM 2532 C C . GLY A 1 311 ? -9.968 25.227 14.794 1.00 55.81 311 GLY A C 1
ATOM 2533 O O . GLY A 1 311 ? -10.485 26.270 15.178 1.00 55.81 311 GLY A O 1
ATOM 2534 N N . CYS A 1 312 ? -9.832 24.186 15.624 1.00 60.28 312 CYS A N 1
ATOM 2535 C CA . CYS A 1 312 ? -10.268 24.217 17.024 1.00 60.28 312 CYS A CA 1
ATOM 2536 C C . CYS A 1 312 ? -9.501 23.222 17.914 1.00 60.28 312 CYS A C 1
ATOM 2538 O O . CYS A 1 312 ? -8.584 22.529 17.466 1.00 60.28 312 CYS A O 1
ATOM 2540 N N . THR A 1 313 ? -9.847 23.149 19.205 1.00 60.09 313 THR A N 1
ATOM 2541 C CA . THR A 1 313 ? -9.302 22.126 20.116 1.00 60.09 313 THR A CA 1
ATOM 2542 C C . THR A 1 313 ? -10.044 20.795 19.927 1.00 60.09 313 THR A C 1
ATOM 2544 O O . THR A 1 313 ? -11.248 20.807 19.648 1.00 60.09 313 THR A O 1
ATOM 2547 N N . PRO A 1 314 ? -9.386 19.634 20.113 1.00 55.88 314 PRO A N 1
ATOM 2548 C CA . PRO A 1 314 ? -10.051 18.334 20.005 1.00 55.88 314 PRO A CA 1
ATOM 2549 C C . PRO A 1 314 ? -11.191 18.177 21.019 1.00 55.88 314 PRO A C 1
ATOM 2551 O O . PRO A 1 314 ? -12.233 17.617 20.697 1.00 55.88 314 PRO A O 1
ATOM 2554 N N . TYR A 1 315 ? -11.029 18.729 22.228 1.00 59.66 315 TYR A N 1
ATOM 2555 C CA . TYR A 1 315 ? -12.083 18.725 23.243 1.00 59.66 315 TYR A CA 1
ATOM 2556 C C . TYR A 1 315 ? -13.321 19.515 22.789 1.00 59.66 315 TYR A C 1
ATOM 2558 O O . TYR A 1 315 ? -14.443 19.028 22.925 1.00 59.66 315 TYR A O 1
ATOM 2566 N N . ARG A 1 316 ? -13.124 20.697 22.182 1.00 61.09 316 ARG A N 1
ATOM 2567 C CA . ARG A 1 316 ? -14.221 21.522 21.653 1.00 61.09 316 ARG A CA 1
ATOM 2568 C C . ARG A 1 316 ? -14.925 20.850 20.477 1.00 61.09 316 ARG A C 1
ATOM 2570 O O . ARG A 1 316 ? -16.140 20.944 20.394 1.00 61.09 316 ARG A O 1
ATOM 2577 N N . LEU A 1 317 ? -14.200 20.130 19.624 1.00 64.88 317 LEU A N 1
ATOM 2578 C CA . LEU A 1 317 ? -14.793 19.402 18.498 1.00 64.88 317 LEU A CA 1
ATOM 2579 C C . LEU A 1 317 ? -15.721 18.264 18.959 1.00 64.88 317 LEU A C 1
ATOM 2581 O O . LEU A 1 317 ? -16.804 18.077 18.407 1.00 64.88 317 LEU A O 1
ATOM 2585 N N . VAL A 1 318 ? -15.294 17.511 19.978 1.00 58.59 318 VAL A N 1
ATOM 2586 C CA . VAL A 1 318 ? -16.011 16.324 20.471 1.00 58.59 318 VAL A CA 1
ATOM 2587 C C . VAL A 1 318 ? -17.194 16.707 21.358 1.00 58.59 318 VAL A C 1
ATOM 2589 O O . VAL A 1 318 ? -18.302 16.221 21.149 1.00 58.59 318 VAL A O 1
ATOM 2592 N N . TYR A 1 319 ? -16.979 17.590 22.334 1.00 65.69 319 TYR A N 1
ATOM 2593 C CA . TYR A 1 319 ? -17.981 17.899 23.363 1.00 65.69 319 TYR A CA 1
ATOM 2594 C C . TYR A 1 319 ? -18.747 19.197 23.110 1.00 65.69 319 TYR A C 1
ATOM 2596 O O . TYR A 1 319 ? -19.675 19.530 23.846 1.00 65.69 319 TYR A O 1
ATOM 2604 N N . GLY A 1 320 ? -18.341 19.961 22.099 1.00 54.59 320 GLY A N 1
ATOM 2605 C CA . GLY A 1 320 ? -18.952 21.232 21.741 1.00 54.59 320 GLY A CA 1
ATOM 2606 C C . GLY A 1 320 ? -18.843 22.343 22.772 1.00 54.59 320 GLY A C 1
ATOM 2607 O O . GLY A 1 320 ? -19.612 23.298 22.739 1.00 54.59 320 GLY A O 1
ATOM 2608 N N . LYS A 1 321 ? -17.885 22.231 23.695 1.00 58.03 321 LYS A N 1
ATOM 2609 C CA . LYS A 1 321 ? -17.599 23.233 24.725 1.00 58.03 321 LYS A CA 1
ATOM 2610 C C . LYS A 1 321 ? -16.098 23.420 24.896 1.00 58.03 321 LYS A C 1
ATOM 2612 O O . LYS A 1 321 ? -15.326 22.485 24.685 1.00 58.03 321 LYS A O 1
ATOM 2617 N N . ALA A 1 322 ? -15.682 24.618 25.303 1.00 51.03 322 ALA A N 1
ATOM 2618 C CA . ALA A 1 322 ? -14.320 24.840 25.778 1.00 51.03 322 ALA A CA 1
ATOM 2619 C C . ALA A 1 322 ? -14.093 24.072 27.094 1.00 51.03 322 ALA A C 1
ATOM 2621 O O . ALA A 1 322 ? -15.000 23.947 27.915 1.00 51.03 322 ALA A O 1
ATOM 2622 N N . CYS A 1 323 ? -12.890 23.532 27.276 1.00 55.53 323 CYS A N 1
ATOM 2623 C CA . CYS A 1 323 ? -12.510 22.847 28.508 1.00 55.53 323 CYS A CA 1
ATOM 2624 C C . CYS A 1 323 ? -12.221 23.880 29.607 1.00 55.53 323 CYS A C 1
ATOM 2626 O O . CYS A 1 323 ? -11.519 24.851 29.341 1.00 55.53 323 CYS A O 1
ATOM 2628 N N . HIS A 1 324 ? -12.725 23.667 30.824 1.00 52.47 324 HIS A N 1
ATOM 2629 C CA . HIS A 1 324 ? -12.441 24.530 31.977 1.00 52.47 324 HIS A CA 1
ATOM 2630 C C . HIS A 1 324 ? -11.074 24.182 32.567 1.00 52.47 324 HIS A C 1
ATOM 2632 O O . HIS A 1 324 ? -10.884 23.042 32.977 1.00 52.47 324 HIS A O 1
ATOM 2638 N N . LEU A 1 325 ? -10.130 25.128 32.601 1.00 49.22 325 LEU A N 1
ATOM 2639 C CA . LEU A 1 325 ? -8.797 24.920 33.193 1.00 49.22 325 LEU A CA 1
ATOM 2640 C C . LEU A 1 325 ? -8.846 25.009 34.736 1.00 49.22 325 LEU A C 1
ATOM 2642 O O . LEU A 1 325 ? -9.648 25.777 35.254 1.00 49.22 325 LEU A O 1
ATOM 2646 N N . PRO A 1 326 ? -7.978 24.311 35.495 1.00 43.62 326 PRO A N 1
ATOM 2647 C CA . PRO A 1 326 ? -7.948 24.416 36.962 1.00 43.62 326 PRO A CA 1
ATOM 2648 C C . PRO A 1 326 ? -7.753 25.852 37.478 1.00 43.62 326 PRO A C 1
ATOM 2650 O O . PRO A 1 326 ? -8.458 26.279 38.384 1.00 43.62 326 PRO A O 1
ATOM 2653 N N . LEU A 1 327 ? -6.900 26.645 36.820 1.00 42.78 327 LEU A N 1
ATOM 2654 C CA . LEU A 1 327 ? -6.724 28.076 37.115 1.00 42.78 327 LEU A CA 1
ATOM 2655 C C . LEU A 1 327 ? -7.994 28.898 36.811 1.00 42.78 327 LEU A C 1
ATOM 2657 O O . LEU A 1 327 ? -8.303 29.877 37.486 1.00 42.78 327 LEU A O 1
ATOM 2661 N N . GLU A 1 328 ? -8.769 28.478 35.807 1.00 42.84 328 GLU A N 1
ATOM 2662 C CA . GLU A 1 328 ? -10.080 29.057 35.530 1.00 42.84 328 GLU A CA 1
ATOM 2663 C C . GLU A 1 328 ? -11.141 28.597 36.528 1.00 42.84 328 GLU A C 1
ATOM 2665 O O . GLU A 1 328 ? -12.133 29.290 36.645 1.00 42.84 328 GLU A O 1
ATOM 2670 N N . LEU A 1 329 ? -10.999 27.478 37.244 1.00 46.25 329 LEU A N 1
ATOM 2671 C CA . LEU A 1 329 ? -11.958 27.106 38.288 1.00 46.25 329 LEU A CA 1
ATOM 2672 C C . LEU A 1 329 ? -11.816 28.029 39.500 1.00 46.25 329 LEU A C 1
ATOM 2674 O O . LEU A 1 329 ? -12.831 28.500 39.991 1.00 46.25 329 LEU A O 1
ATOM 2678 N N . GLU A 1 330 ? -10.598 28.398 39.905 1.00 45.34 330 GLU A N 1
ATOM 2679 C CA . GLU A 1 330 ? -10.375 29.399 40.962 1.00 45.34 330 GLU A CA 1
ATOM 2680 C C . GLU A 1 330 ? -10.789 30.824 40.541 1.00 45.34 330 GLU A C 1
ATOM 2682 O O . GLU A 1 330 ? -11.468 31.525 41.296 1.00 45.34 330 GLU A O 1
ATOM 2687 N N . LEU A 1 331 ? -10.449 31.253 39.316 1.00 42.81 331 LEU A N 1
ATOM 2688 C CA . LEU A 1 331 ? -10.793 32.591 38.804 1.00 42.81 331 LEU A CA 1
ATOM 2689 C C . LEU A 1 331 ? -12.261 32.707 38.347 1.00 42.81 331 LEU A C 1
ATOM 2691 O O . LEU A 1 331 ? -12.919 33.714 38.626 1.00 42.81 331 LEU A O 1
ATOM 2695 N N . LYS A 1 332 ? -12.823 31.679 37.691 1.00 42.03 332 LYS A N 1
ATOM 2696 C CA . LYS A 1 332 ? -14.249 31.634 37.327 1.00 42.03 332 LYS A CA 1
ATOM 2697 C C . LYS A 1 332 ? -15.130 31.321 38.516 1.00 42.03 332 LYS A C 1
ATOM 2699 O O . LYS A 1 332 ? -16.273 31.703 38.415 1.00 42.03 332 LYS A O 1
ATOM 2704 N N . HIS A 1 333 ? -14.710 30.734 39.640 1.00 47.41 333 HIS A N 1
ATOM 2705 C CA . HIS A 1 333 ? -15.639 30.658 40.782 1.00 47.41 333 HIS A CA 1
ATOM 2706 C C . HIS A 1 333 ? -16.058 32.071 41.229 1.00 47.41 333 HIS A C 1
ATOM 2708 O O . HIS A 1 333 ? -17.235 32.315 41.475 1.00 47.41 333 HIS A O 1
ATOM 2714 N N . LYS A 1 334 ? -15.135 33.043 41.193 1.00 47.56 334 LYS A N 1
ATOM 2715 C CA . LYS A 1 334 ? -15.433 34.462 41.456 1.00 47.56 334 LYS A CA 1
ATOM 2716 C C . LYS A 1 334 ? -16.221 35.126 40.315 1.00 47.56 334 LYS A C 1
ATOM 2718 O O . LYS A 1 334 ? -17.207 35.807 40.578 1.00 47.56 334 LYS A O 1
ATOM 2723 N N . ALA A 1 335 ? -15.858 34.881 39.051 1.00 43.03 335 ALA A N 1
ATOM 2724 C CA . ALA A 1 335 ? -16.551 35.478 37.900 1.00 43.03 335 ALA A CA 1
ATOM 2725 C C . ALA A 1 335 ? -17.914 34.829 37.572 1.00 43.03 335 ALA A C 1
ATOM 2727 O O . ALA A 1 335 ? -18.819 35.519 37.138 1.00 43.03 335 ALA A O 1
ATOM 2728 N N . PHE A 1 336 ? -18.089 33.525 37.795 1.00 45.41 336 PHE A N 1
ATOM 2729 C CA . PHE A 1 336 ? -19.311 32.738 37.577 1.00 45.41 336 PHE A CA 1
ATOM 2730 C C . PHE A 1 336 ? -20.355 33.031 38.645 1.00 45.41 336 PHE A C 1
ATOM 2732 O O . PHE A 1 336 ? -21.521 33.147 38.298 1.00 45.41 336 PHE A O 1
ATOM 2739 N N . TRP A 1 337 ? -19.968 33.208 39.915 1.00 48.88 337 TRP A N 1
ATOM 2740 C CA . TRP A 1 337 ? -20.901 33.692 40.938 1.00 48.88 337 TRP A CA 1
ATOM 2741 C C . TRP A 1 337 ? -21.344 35.135 40.659 1.00 48.88 337 TRP A C 1
ATOM 2743 O O . TRP A 1 337 ? -22.534 35.423 40.769 1.00 48.88 337 TRP A O 1
ATOM 2753 N N . ALA A 1 338 ? -20.448 36.001 40.169 1.00 46.34 338 ALA A N 1
ATOM 2754 C CA . ALA A 1 338 ? -20.814 37.337 39.688 1.00 46.34 338 ALA A CA 1
ATOM 2755 C C . ALA A 1 338 ? -21.728 37.293 38.439 1.00 46.34 338 ALA A C 1
ATOM 2757 O O . ALA A 1 338 ? -22.734 37.996 38.384 1.00 46.34 338 ALA A O 1
ATOM 2758 N N . LEU A 1 339 ? -21.447 36.412 37.467 1.00 46.06 339 LEU A N 1
ATOM 2759 C CA . LEU A 1 339 ? -22.253 36.239 36.250 1.00 46.06 339 LEU A CA 1
ATOM 2760 C C . LEU A 1 339 ? -23.620 35.603 36.537 1.00 46.06 339 LEU A C 1
ATOM 2762 O O . LEU A 1 339 ? -24.593 35.924 35.871 1.00 46.06 339 LEU A O 1
ATOM 2766 N N . LYS A 1 340 ? -23.702 34.685 37.505 1.00 49.12 340 LYS A N 1
ATOM 2767 C CA . LYS A 1 340 ? -24.938 34.001 37.916 1.00 49.12 340 LYS A CA 1
ATOM 2768 C C . LYS A 1 340 ? -25.853 34.934 38.712 1.00 49.12 340 LYS A C 1
ATOM 2770 O O . LYS A 1 340 ? -27.065 34.843 38.560 1.00 49.12 340 LYS A O 1
ATOM 2775 N N . HIS A 1 341 ? -25.283 35.865 39.482 1.00 50.69 341 HIS A N 1
ATOM 2776 C CA . HIS A 1 341 ? -26.036 36.980 40.060 1.00 50.69 341 HIS A CA 1
ATOM 2777 C C . HIS A 1 341 ? -26.534 37.970 38.992 1.00 50.69 341 HIS A C 1
ATOM 2779 O O . HIS A 1 341 ? -27.637 38.485 39.133 1.00 50.69 341 HIS A O 1
ATOM 2785 N N . ALA A 1 342 ? -25.780 38.187 37.906 1.00 46.69 342 ALA A N 1
ATOM 2786 C CA . ALA A 1 342 ? -26.154 39.105 36.822 1.00 46.69 342 ALA A CA 1
ATOM 2787 C C . ALA A 1 342 ? -27.106 38.512 35.752 1.00 46.69 342 ALA A C 1
ATOM 2789 O O . ALA A 1 342 ? -27.920 39.243 35.200 1.00 46.69 342 ALA A O 1
ATOM 2790 N N . ASN A 1 343 ? -27.048 37.205 35.459 1.00 50.16 343 ASN A N 1
ATOM 2791 C CA . ASN A 1 343 ? -27.749 36.564 34.328 1.00 50.16 343 ASN A CA 1
ATOM 2792 C C . ASN A 1 343 ? -29.010 35.772 34.723 1.00 50.16 343 ASN A C 1
ATOM 2794 O O . ASN A 1 343 ? -29.284 34.715 34.150 1.00 50.16 343 ASN A O 1
ATOM 2798 N N . SER A 1 344 ? -29.804 36.256 35.678 1.00 50.59 344 SER A N 1
ATOM 2799 C CA . SER A 1 344 ? -31.076 35.612 36.063 1.00 50.59 344 SER A CA 1
ATOM 2800 C C . SER A 1 344 ? -32.206 35.833 35.038 1.00 50.59 344 SER A C 1
ATOM 2802 O O . SER A 1 344 ? -33.335 36.124 35.417 1.00 50.59 344 SER A O 1
ATOM 2804 N N . ASP A 1 345 ? -31.923 35.679 33.740 1.00 57.62 345 ASP A N 1
ATOM 2805 C CA . ASP A 1 345 ? -32.936 35.670 32.681 1.00 57.62 345 ASP A CA 1
ATOM 2806 C C . ASP A 1 345 ? -32.782 34.423 31.791 1.00 57.62 345 ASP A C 1
ATOM 2808 O O . ASP A 1 345 ? -31.847 34.274 30.994 1.00 57.62 345 ASP A O 1
ATOM 2812 N N . LEU A 1 346 ? -33.719 33.486 31.963 1.00 56.69 346 LEU A N 1
ATOM 2813 C CA . LEU A 1 346 ? -33.756 32.189 31.282 1.00 56.69 346 LEU A CA 1
ATOM 2814 C C . LEU A 1 346 ? -33.879 32.316 29.758 1.00 56.69 346 LEU A C 1
ATOM 2816 O O . LEU A 1 346 ? -33.435 31.416 29.039 1.00 56.69 346 LEU A O 1
ATOM 2820 N N . LYS A 1 347 ? -34.455 33.414 29.253 1.00 60.56 347 LYS A N 1
ATOM 2821 C CA . LYS A 1 347 ? -34.683 33.610 27.816 1.00 60.56 347 LYS A CA 1
ATOM 2822 C C . LYS A 1 347 ? -33.366 33.889 27.086 1.00 60.56 347 LYS A C 1
ATOM 2824 O O . LYS A 1 347 ? -33.021 33.190 26.134 1.00 60.56 347 LYS A O 1
ATOM 2829 N N . THR A 1 348 ? -32.562 34.793 27.638 1.00 57.66 348 THR A N 1
ATOM 2830 C CA . THR A 1 348 ? -31.232 35.163 27.130 1.00 57.66 348 THR A CA 1
ATOM 2831 C C . THR A 1 348 ? -30.245 33.991 27.197 1.00 57.66 348 THR A C 1
ATOM 2833 O O . THR A 1 348 ? -29.456 33.774 26.276 1.00 57.66 348 THR A O 1
ATOM 2836 N N . ALA A 1 349 ? -30.326 33.162 28.246 1.00 55.03 349 ALA A N 1
ATOM 2837 C CA . ALA A 1 349 ? -29.530 31.937 28.359 1.00 55.03 349 ALA A CA 1
ATOM 2838 C C . ALA A 1 349 ? -29.899 30.883 27.294 1.00 55.03 349 ALA A C 1
ATOM 2840 O O . ALA A 1 349 ? -29.019 30.177 26.789 1.00 55.03 349 ALA A O 1
ATOM 2841 N N . GLY A 1 350 ? -31.184 30.787 26.931 1.00 62.31 350 GLY A N 1
ATOM 2842 C CA . GLY A 1 350 ? -31.673 29.918 25.859 1.00 62.31 350 GLY A CA 1
ATOM 2843 C C . GLY A 1 350 ? -31.163 30.332 24.477 1.00 62.31 350 GLY A C 1
ATOM 2844 O O . GLY A 1 350 ? -30.694 29.484 23.714 1.00 62.31 350 GLY A O 1
ATOM 2845 N N . ASP A 1 351 ? -31.176 31.630 24.178 1.00 59.94 351 ASP A N 1
ATOM 2846 C CA . ASP A 1 351 ? -30.697 32.155 22.895 1.00 59.94 351 ASP A CA 1
ATOM 2847 C C . ASP A 1 351 ? -29.172 32.052 22.766 1.00 59.94 351 ASP A C 1
ATOM 2849 O O . ASP A 1 351 ? -28.666 31.590 21.741 1.00 59.94 351 ASP A O 1
ATOM 2853 N N . HIS A 1 352 ? -28.428 32.315 23.844 1.00 57.44 352 HIS A N 1
ATOM 2854 C CA . HIS A 1 352 ? -26.982 32.079 23.887 1.00 57.44 352 HIS A CA 1
ATOM 2855 C C . HIS A 1 352 ? -26.633 30.592 23.689 1.00 57.44 352 HIS A C 1
ATOM 2857 O O . HIS A 1 352 ? -25.639 30.244 23.048 1.00 57.44 352 HIS A O 1
ATOM 2863 N N . ARG A 1 353 ? -27.467 29.677 24.202 1.00 56.19 353 ARG A N 1
ATOM 2864 C CA . ARG A 1 353 ? -27.291 28.233 24.000 1.00 56.19 353 ARG A CA 1
ATOM 2865 C C . ARG A 1 353 ? -27.520 27.817 22.546 1.00 56.19 353 ARG A C 1
ATOM 2867 O O . ARG A 1 353 ? -26.784 26.961 22.057 1.00 56.19 353 ARG A O 1
ATOM 2874 N N . LYS A 1 354 ? -28.503 28.409 21.858 1.00 59.03 354 LYS A N 1
ATOM 2875 C CA . LYS A 1 354 ? -28.728 28.196 20.417 1.00 59.03 354 LYS A CA 1
ATOM 2876 C C . LYS A 1 354 ? -27.557 28.716 19.585 1.00 59.03 354 LYS A C 1
ATOM 2878 O O . LYS A 1 354 ? -27.089 28.005 18.704 1.00 59.03 354 LYS A O 1
ATOM 2883 N N . LEU A 1 355 ? -27.029 29.892 19.921 1.00 55.84 355 LEU A N 1
ATOM 2884 C CA . LEU A 1 355 ? -25.863 30.480 19.254 1.00 55.84 355 LEU A CA 1
ATOM 2885 C C . LEU A 1 355 ? -24.623 29.578 19.377 1.00 55.84 355 LEU A C 1
ATOM 2887 O O . LEU A 1 355 ? -23.983 29.272 18.376 1.00 55.84 355 LEU A O 1
ATOM 2891 N N . GLN A 1 356 ? -24.368 29.022 20.567 1.00 50.03 356 GLN A N 1
ATOM 2892 C CA . GLN A 1 356 ? -23.296 28.037 20.781 1.00 50.03 356 GLN A CA 1
ATOM 2893 C C . GLN A 1 356 ? -23.466 26.747 19.960 1.00 50.03 356 GLN A C 1
ATOM 2895 O O . GLN A 1 356 ? -22.475 26.137 19.559 1.00 50.03 356 GLN A O 1
ATOM 2900 N N . LEU A 1 357 ? -24.705 26.293 19.740 1.00 50.56 357 LEU A N 1
ATOM 2901 C CA . LEU A 1 357 ? -24.986 25.118 18.907 1.00 50.56 357 LEU A CA 1
ATOM 2902 C C . LEU A 1 357 ? -24.778 25.415 17.416 1.00 50.56 357 LEU A C 1
ATOM 2904 O O . LEU A 1 357 ? -24.279 24.546 16.702 1.00 50.56 357 LEU A O 1
ATOM 2908 N N . ASN A 1 358 ? -25.100 26.628 16.963 1.00 52.56 358 ASN A N 1
ATOM 2909 C CA . ASN A 1 358 ? -24.850 27.059 15.588 1.00 52.56 358 ASN A CA 1
ATOM 2910 C C . ASN A 1 358 ? -23.346 27.201 15.312 1.00 52.56 358 ASN A C 1
ATOM 2912 O O . ASN A 1 358 ? -22.859 26.609 14.353 1.00 52.56 358 ASN A O 1
ATOM 2916 N N . GLU A 1 359 ? -22.590 27.840 16.212 1.00 52.09 359 GLU A N 1
ATOM 2917 C CA . GLU A 1 359 ? -21.119 27.894 16.131 1.00 52.09 359 GLU A CA 1
ATOM 2918 C C . GLU A 1 359 ? -20.492 26.490 16.083 1.00 52.09 359 GLU A C 1
ATOM 2920 O O . GLU A 1 359 ? -19.492 26.254 15.406 1.00 52.09 359 GLU A O 1
ATOM 2925 N N . LEU A 1 360 ? -21.071 25.525 16.808 1.00 52.94 360 LEU A N 1
ATOM 2926 C CA . LEU A 1 360 ? -20.614 24.139 16.760 1.00 52.94 360 LEU A CA 1
ATOM 2927 C C . LEU A 1 360 ? -20.824 23.512 15.380 1.00 52.94 360 LEU A C 1
ATOM 2929 O O . LEU A 1 360 ? -19.969 22.751 14.922 1.00 52.94 360 LEU A O 1
ATOM 2933 N N . SER A 1 361 ? -21.974 23.778 14.758 1.00 58.56 361 SER A N 1
ATOM 2934 C CA . SER A 1 361 ? -22.268 23.298 13.409 1.00 58.56 361 SER A CA 1
ATOM 2935 C C . SER A 1 361 ? -21.266 23.874 12.416 1.00 58.56 361 SER A C 1
ATOM 2937 O O . SER A 1 361 ? -20.628 23.109 11.703 1.00 58.56 361 SER A O 1
ATOM 2939 N N . GLU A 1 362 ? -21.016 25.183 12.474 1.00 61.81 362 GLU A N 1
ATOM 2940 C CA . GLU A 1 362 ? -20.048 25.855 11.601 1.00 61.81 362 GLU A CA 1
ATOM 2941 C C . GLU A 1 362 ? -18.629 25.292 11.753 1.00 61.81 362 GLU A C 1
ATOM 2943 O O . GLU A 1 362 ? -17.951 25.024 10.762 1.00 61.81 362 GLU A O 1
ATOM 2948 N N . LEU A 1 363 ? -18.182 25.018 12.985 1.00 56.00 363 LEU A N 1
ATOM 2949 C CA . LEU A 1 363 ? -16.884 24.375 13.226 1.00 56.00 363 LEU A CA 1
ATOM 2950 C C . LEU A 1 363 ? -16.807 22.960 12.630 1.00 56.00 363 LEU A C 1
ATOM 2952 O O . LEU A 1 363 ? -15.745 22.536 12.167 1.00 56.00 363 LEU A O 1
ATOM 2956 N N . ARG A 1 364 ? -17.913 22.206 12.646 1.00 59.75 364 ARG A N 1
ATOM 2957 C CA . ARG A 1 364 ? -17.980 20.869 12.035 1.00 59.75 364 ARG A CA 1
ATOM 2958 C C . ARG A 1 364 ? -17.948 20.952 10.516 1.00 59.75 364 ARG A C 1
ATOM 2960 O O . ARG A 1 364 ? -17.229 20.166 9.900 1.00 59.75 364 ARG A O 1
ATOM 2967 N N . ASP A 1 365 ? -18.659 21.912 9.941 1.00 63.09 365 ASP A N 1
ATOM 2968 C CA . ASP A 1 365 ? -18.689 22.148 8.500 1.00 63.09 365 ASP A CA 1
ATOM 2969 C C . ASP A 1 365 ? -17.307 22.603 8.002 1.00 63.09 365 ASP A C 1
ATOM 2971 O O . ASP A 1 365 ? -16.779 22.068 7.027 1.00 63.09 365 ASP A O 1
ATOM 2975 N N . GLN A 1 366 ? -16.618 23.466 8.752 1.00 64.62 366 GLN A N 1
ATOM 2976 C CA . GLN A 1 366 ? -15.241 23.858 8.448 1.00 64.62 366 GLN A CA 1
ATOM 2977 C C . GLN A 1 366 ? -14.260 22.675 8.537 1.00 64.62 366 GLN A C 1
ATOM 2979 O O . GLN A 1 366 ? -13.364 22.531 7.700 1.00 64.62 366 GLN A O 1
ATOM 2984 N N . ALA A 1 367 ? -14.416 21.794 9.530 1.00 53.59 367 ALA A N 1
ATOM 2985 C CA . ALA A 1 367 ? -13.608 20.580 9.635 1.00 53.59 367 ALA A CA 1
ATOM 2986 C C . ALA A 1 367 ? -13.870 19.606 8.470 1.00 53.59 367 ALA A C 1
ATOM 2988 O O . ALA A 1 367 ? -12.940 18.938 8.005 1.00 53.59 367 ALA A O 1
ATOM 2989 N N . TYR A 1 368 ? -15.113 19.538 7.987 1.00 62.94 368 TYR A N 1
ATOM 2990 C CA . TYR A 1 368 ? -15.496 18.760 6.813 1.00 62.94 368 TYR A CA 1
ATOM 2991 C C . TYR A 1 368 ? -14.812 19.286 5.545 1.00 62.94 368 TYR A C 1
ATOM 2993 O O . TYR A 1 368 ? -14.117 18.517 4.873 1.00 62.94 368 TYR A O 1
ATOM 3001 N N . GLU A 1 369 ? -14.899 20.592 5.287 1.00 65.75 369 GLU A N 1
ATOM 3002 C CA . GLU A 1 369 ? -14.234 21.243 4.152 1.00 65.75 369 GLU A CA 1
ATOM 3003 C C . GLU A 1 369 ? -12.714 21.047 4.191 1.00 65.75 369 GLU A C 1
ATOM 3005 O O . GLU A 1 369 ? -12.094 20.613 3.218 1.00 65.75 369 GLU A O 1
ATOM 3010 N N . ASN A 1 370 ? -12.093 21.235 5.357 1.00 67.12 370 ASN A N 1
ATOM 3011 C CA . ASN A 1 370 ? -10.657 21.006 5.522 1.00 67.12 370 ASN A CA 1
ATOM 3012 C C . ASN A 1 370 ? -10.258 19.542 5.256 1.00 67.12 370 ASN A C 1
ATOM 3014 O O . ASN A 1 370 ? -9.208 19.279 4.657 1.00 67.12 370 ASN A O 1
ATOM 3018 N N . SER A 1 371 ? -11.088 18.578 5.670 1.00 62.31 371 SER A N 1
ATOM 3019 C CA . SER A 1 371 ? -10.869 17.151 5.400 1.00 62.31 371 SER A CA 1
ATOM 3020 C C . SER A 1 371 ? -10.965 16.832 3.907 1.00 62.31 371 SER A C 1
ATOM 3022 O O . SER A 1 371 ? -10.129 16.089 3.383 1.00 62.31 371 SER A O 1
ATOM 3024 N N . LEU A 1 372 ? -11.950 17.410 3.212 1.00 70.00 372 LEU A N 1
ATOM 3025 C CA . LEU A 1 372 ? -12.106 17.287 1.762 1.00 70.00 372 LEU A CA 1
ATOM 3026 C C . LEU A 1 372 ? -10.894 17.855 1.025 1.00 70.00 372 LEU A C 1
ATOM 3028 O O . LEU A 1 372 ? -10.260 17.131 0.257 1.00 70.00 372 LEU A O 1
ATOM 3032 N N . ILE A 1 373 ? -10.502 19.093 1.337 1.00 70.38 373 ILE A N 1
ATOM 3033 C CA . ILE A 1 373 ? -9.345 19.765 0.730 1.00 70.38 373 ILE A CA 1
ATOM 3034 C C . ILE A 1 373 ? -8.073 18.934 0.926 1.00 70.38 373 ILE A C 1
ATOM 3036 O O . ILE A 1 373 ? -7.273 18.764 0.002 1.00 70.38 373 ILE A O 1
ATOM 3040 N N . TYR A 1 374 ? -7.867 18.381 2.124 1.00 65.06 374 TYR A N 1
ATOM 3041 C CA . TYR A 1 374 ? -6.714 17.529 2.400 1.00 65.06 374 TYR A CA 1
ATOM 3042 C C . TYR A 1 374 ? -6.721 16.244 1.558 1.00 65.06 374 TYR A C 1
ATOM 3044 O O . TYR A 1 374 ? -5.687 15.868 0.992 1.00 65.06 374 TYR A O 1
ATOM 3052 N N . LYS A 1 375 ? -7.876 15.578 1.435 1.00 67.88 375 LYS A N 1
ATOM 3053 C CA . LYS A 1 375 ? -8.024 14.378 0.597 1.00 67.88 375 LYS A CA 1
ATOM 3054 C C . LYS A 1 375 ? -7.796 14.691 -0.878 1.00 67.88 375 LYS A C 1
ATOM 3056 O O . LYS A 1 375 ? -7.061 13.954 -1.529 1.00 67.88 375 LYS A O 1
ATOM 3061 N N . GLU A 1 376 ? -8.339 15.793 -1.390 1.00 72.50 376 GLU A N 1
ATOM 3062 C CA . GLU A 1 376 ? -8.126 16.222 -2.775 1.00 72.50 376 GLU A CA 1
ATOM 3063 C C . GLU A 1 376 ? -6.660 16.539 -3.067 1.00 72.50 376 GLU A C 1
ATOM 3065 O O . GLU A 1 376 ? -6.125 16.104 -4.085 1.00 72.50 376 GLU A O 1
ATOM 3070 N N . ARG A 1 377 ? -5.972 17.248 -2.163 1.00 73.06 377 ARG A N 1
ATOM 3071 C CA . ARG A 1 377 ? -4.530 17.514 -2.296 1.00 73.06 377 ARG A CA 1
ATOM 3072 C C . ARG A 1 377 ? -3.722 16.220 -2.305 1.00 73.06 377 ARG A C 1
ATOM 3074 O O . ARG A 1 377 ? -2.813 16.072 -3.117 1.00 73.06 377 ARG A O 1
ATOM 3081 N N . THR A 1 378 ? -4.071 15.274 -1.435 1.00 66.06 378 THR A N 1
ATOM 3082 C CA . THR A 1 378 ? -3.408 13.964 -1.362 1.00 66.06 378 THR A CA 1
ATOM 3083 C C . THR A 1 378 ? -3.640 13.153 -2.639 1.00 66.06 378 THR A C 1
ATOM 3085 O O . THR A 1 378 ? -2.691 12.591 -3.182 1.00 66.06 378 THR A O 1
ATOM 3088 N N . LYS A 1 379 ? -4.873 13.155 -3.163 1.00 73.06 379 LYS A N 1
ATOM 3089 C CA . LYS A 1 379 ? -5.233 12.548 -4.450 1.00 73.06 379 LYS A CA 1
ATOM 3090 C C . LYS A 1 379 ? -4.434 13.160 -5.601 1.00 73.06 379 LYS A C 1
ATOM 3092 O O . LYS A 1 379 ? -3.774 12.418 -6.318 1.00 73.06 379 LYS A O 1
ATOM 3097 N N . LYS A 1 380 ? -4.403 14.493 -5.719 1.00 76.06 380 LYS A N 1
ATOM 3098 C CA . LYS A 1 380 ? -3.627 15.203 -6.753 1.00 76.06 380 LYS A CA 1
ATOM 3099 C C . LYS A 1 380 ? -2.135 14.862 -6.694 1.00 76.06 380 LYS A C 1
ATOM 3101 O O . LYS A 1 380 ? -1.527 14.613 -7.728 1.00 76.06 380 LYS A O 1
ATOM 3106 N N . LEU A 1 381 ? -1.546 14.814 -5.495 1.00 71.19 381 LEU A N 1
ATOM 3107 C CA . LEU A 1 381 ? -0.141 14.428 -5.311 1.00 71.19 381 LEU A CA 1
ATOM 3108 C C . LEU A 1 381 ? 0.130 12.976 -5.719 1.00 71.19 381 LEU A C 1
ATOM 3110 O O . LEU A 1 381 ? 1.181 12.687 -6.284 1.00 71.19 381 LEU A O 1
ATOM 3114 N N . HIS A 1 382 ? -0.793 12.065 -5.419 1.00 65.94 382 HIS A N 1
ATOM 3115 C CA . HIS A 1 382 ? -0.680 10.661 -5.800 1.00 65.94 382 HIS A CA 1
ATOM 3116 C C . HIS A 1 382 ? -0.818 10.478 -7.320 1.00 65.94 382 HIS A C 1
ATOM 3118 O O . HIS A 1 382 ? 0.045 9.867 -7.938 1.00 65.94 382 HIS A O 1
ATOM 3124 N N . GLU A 1 383 ? -1.818 11.098 -7.947 1.00 71.88 383 GLU A N 1
ATOM 3125 C CA . GLU A 1 383 ? -2.008 11.067 -9.405 1.00 71.88 383 GLU A CA 1
ATOM 3126 C C . GLU A 1 383 ? -0.834 11.697 -10.168 1.00 71.88 383 GLU A C 1
ATOM 3128 O O . GLU A 1 383 ? -0.427 11.188 -11.212 1.00 71.88 383 GLU A O 1
ATOM 3133 N N . ALA A 1 384 ? -0.238 12.771 -9.639 1.00 71.81 384 ALA A N 1
ATOM 3134 C CA . ALA A 1 384 ? 0.959 13.379 -10.218 1.00 71.81 384 ALA A CA 1
ATOM 3135 C C . ALA A 1 384 ? 2.176 12.437 -10.195 1.00 71.81 384 ALA A C 1
ATOM 3137 O O . ALA A 1 384 ? 3.008 12.496 -11.096 1.00 71.81 384 ALA A O 1
ATOM 3138 N N . LYS A 1 385 ? 2.275 11.548 -9.196 1.00 66.25 385 LYS A N 1
ATOM 3139 C CA . LYS A 1 385 ? 3.336 10.529 -9.124 1.00 66.25 385 LYS A CA 1
ATOM 3140 C C . LYS A 1 385 ? 3.128 9.364 -10.087 1.00 66.25 385 LYS A C 1
ATOM 3142 O O . LYS A 1 385 ? 4.110 8.743 -10.461 1.00 66.25 385 LYS A O 1
ATOM 3147 N N . ILE A 1 386 ? 1.886 9.081 -10.480 1.00 64.69 386 ILE A N 1
ATOM 3148 C CA . ILE A 1 386 ? 1.567 8.059 -11.488 1.00 64.69 386 ILE A CA 1
ATOM 3149 C C . ILE A 1 386 ? 1.896 8.575 -12.901 1.00 64.69 386 ILE A C 1
ATOM 3151 O O . ILE A 1 386 ? 2.326 7.809 -13.758 1.00 64.69 386 ILE A O 1
ATOM 3155 N N . LYS A 1 387 ? 1.707 9.882 -13.150 1.00 56.31 387 LYS A N 1
ATOM 3156 C CA . LYS A 1 387 ? 1.934 10.508 -14.468 1.00 56.31 387 LYS A CA 1
ATOM 3157 C C . LYS A 1 387 ? 3.410 10.751 -14.831 1.00 56.31 387 LYS A C 1
ATOM 3159 O O . LYS A 1 387 ? 3.687 10.918 -16.016 1.00 56.31 387 LYS A O 1
ATOM 3164 N N . ASN A 1 388 ? 4.327 10.772 -13.859 1.00 44.72 388 ASN A N 1
ATOM 3165 C CA . ASN A 1 388 ? 5.784 10.879 -14.070 1.00 44.72 388 ASN A CA 1
ATOM 3166 C C . ASN A 1 388 ? 6.440 9.502 -14.042 1.00 44.72 388 ASN A C 1
ATOM 3168 O O . ASN A 1 388 ? 7.447 9.281 -14.757 1.00 44.72 388 ASN A O 1
#

Organism: Tanacetum cinerariifolium (NCBI:txid118510)

Solvent-accessible surface area (backbone atoms only — not comparable to full-atom values): 22168 Å² total; per-residue (Å²): 145,74,96,58,68,86,60,49,92,53,48,66,58,43,43,26,64,75,68,68,50,72,84,80,92,66,53,73,69,56,50,55,50,48,63,59,55,47,74,39,44,51,65,54,90,98,42,41,34,31,58,42,96,85,70,48,69,19,40,56,55,43,52,69,62,42,53,53,52,52,44,39,36,26,71,30,100,86,14,79,67,51,58,31,70,57,30,38,48,48,40,47,75,71,35,42,38,56,96,59,40,66,60,54,32,40,53,49,50,71,69,31,63,73,54,60,73,69,48,78,85,48,74,64,72,56,78,81,77,80,80,79,87,76,92,51,79,58,35,37,35,27,42,52,78,48,70,85,48,68,65,19,96,66,23,25,30,31,45,37,40,26,25,72,72,79,61,48,72,48,72,45,78,25,61,62,76,48,44,70,60,52,52,57,50,50,55,61,44,34,75,74,73,48,76,33,53,29,40,36,31,59,77,47,67,46,63,58,42,71,72,47,52,54,51,31,60,75,66,65,28,44,80,41,69,38,52,98,88,39,57,78,72,46,37,66,43,53,53,48,48,55,52,50,50,55,49,43,55,65,74,34,59,88,54,62,54,51,45,62,76,46,44,64,60,38,49,54,46,58,79,54,43,92,82,33,67,71,55,51,55,68,70,44,54,90,55,74,83,55,44,73,79,49,41,63,60,52,51,51,54,48,41,66,39,74,34,82,85,56,74,42,24,63,42,32,70,75,72,62,41,84,77,85,48,74,71,47,51,66,54,36,54,60,50,46,55,53,46,57,72,70,57,82,44,75,65,63,54,51,53,54,51,52,50,51,52,50,55,44,50,52,51,50,53,52,33,50,54,43,51,49,53,51,51,52,53,50,40,53,56,51,52,54,57,42,76,105

pLDDT: mean 72.16, std 17.24, range [34.03, 95.94]

Foldseek 3Di:
DCPDQPAFPCNQLQCCQVPVDDDPPDDPVVNVVSVVLSVQWHDDPPWIWGQDPVRAIATEDGHPVVVVLLCCCCPNPVNPNDQQVSSLVVCVVVRHDDPCSSVVSNVCSVPDPVNVVPPDCDLLNADFDDDDQDPAWQQEKEWDKDAQADAAVLFRIKIWIATPQLRQIDIATHNDLALVVVLVVVVVVCVPPNDHQEYEYEPDVSCPDPSNVVSCVVRNYHYDYDDPRCCVRNVSVVVLSVQLVVLLCVVCDPPRNNSNVCSVVSSLCSSQPPPLPVVLCVQCDPPPPCSVVCVVVSSVCSQQDADPLLRGGVVCLPVLDHDQDPVNVVVVVVVVVVVVVVPPDPVVVVVVVVVSVVVNVVSRVSSSVSSVVVVVVVSVVSVVVSVD

Radius of gyration: 35.46 Å; Cα contacts (8 Å, |Δi|>4): 425; chains: 1; bounding box: 74×60×98 Å

Secondary structure (DSSP, 8-state):
----SSS-TTHHHHHHHHH----TT--HHHHHHHHHHHTTEEEETTEEEEE-TTS-EEEE--HHHHHHHHHHHHHSTTTTT--HHHHHHHHHHTTEE-TTHHHHHHHHHHH-HHHHHHPPPPGGGSPPP------STTSEEEEEEE-PPPPBTTB-EEEEEEETTT--EEEEEES---HHHHHHHHHHHHHHH---SEEEE-S-TTTSSHHHHHHHHHHT-EEEEPPTT-HHHHHHHHHHHHHHHHHHHHHHTT-GGGTTTHHHHHHHHHHH-TT-HHHHHHHHTT-GGGHHHHHHHHHHHHHHS-BTTTTB-HHHHHHSSPPPPHHHHHHHHHHHHHHHHH---HHHHHHHHHHHHHHHHHHHHHHHHHHHHHHHHHHHHHHHHHH-